Protein AF-0000000068820993 (afdb_homodimer)

Nearest PDB structures (foldseek):
  1nd5-assembly1_B  TM=9.188E-01  e=9.801E-29  Homo sapiens
  1rpt-assembly1_A-2  TM=9.168E-01  e=6.990E-28  Rattus norvegicus
  8xj4-assembly1_A  TM=8.900E-01  e=1.762E-27  Homo sapiens
  3it2-assembly1_B  TM=8.523E-01  e=6.676E-20  Francisella tularensis subsp. holarctica LVS
  3it1-assembly1_A  TM=8.435E-01  e=2.380E-19  Francisella tularensis subsp. holarctica LVS

Secondary structure (DSSP, 8-state):
----------------------TTTGGGEEEEEEEEE---BPPPGGG--TT-TTTT---TTT-TTPBPHHHHHHHHHHHHHHHHHTHHHH-S---TTSEEEEE-SSHHHHHHHHHHHHHH----GGG--SSSS------EE--GGG-TTT-GGGSHHHHHHHHHHHHSHHHHHHHHTTHHHHHHHHHHH-----SHHHHHHHHHHHHHHHHTTPPPPGGGGGTTTHHHHHHHHHHHHHHTSSHHHHIIIIIHHHHHHHHHHHHHHTS-TT-SS---EEEEEE-HHHHHHHHHHTT-PPSS-PPTT-EEEEEEEEETTEEEEEEEEE-SSSSSPEEEPPTTS-SSEEHHHHHHHTGGGSPPTTTT-----/----------------------TTTGGGEEEEEEEEE---BPPPGGG--TT-TTTT---TTT-TT-B-HHHHHHHHHHHHHHHHHHHHHH-S---TTSEEEEE-SSHHHHHHHHHHHHHH----GGG--SSSS------EE--GGG-TTT-GGGSHHHHHHHHHHHHSHHHHHHHHTTHHHHHHHHHHH-----SHHHHHHHHHHHHHHHHTTPPPPGGGGGTTTHHHHHHHHHHHHHHTSSHHHHIIIIIHHHHHHHHHHHHHHTS-TT-SS---EEEEEE-HHHHHHHHHHTT-PPSS-PPTT-EEEEEEEEETTEEEEEEEEE-SSSSSPEEEPPTTS-SSEEHHHHHHHHGGGSPPTTTT-----

Foldseek 3Di:
DPPPPPPPPPPPPPPPPFPQDPPVFLVFFQAKEKEWAAFFFAAALLLAFDLDPCNPPQVPPQGHGAHDPRRLVLLLVLLQVCCRNNVVNLDQADDPQQEAEEEEPDPRLVSSSFSSCQNNHFQDDPRCDDDDRGDDDDYYYDHLCPCQAFNLCNQPLLVVVLVVLCPDPVNQVVVVVLVVVQVLCCVNRVDPRRALVSLLSNLRNVVSCVVVVHDDDPSCVVCPPPNSFVSNLVVLCSQQVDLLSLLRQHQSNVVVVLVVVVVSVPDDPPDPNHHHYYYYRHHQSNVQSNCVLQVQDDRGRQHHTKMKMWTWGQDPNFTWTWIWTDSPPDPHTDTTQRPVAGRTGGSVRVCVVNVSSHDDPCSSVPPPD/DPPPPPPPPPPPPPPPPFPQPPPVFLVFFQAKEKEWAAFFFAAALLLAFDLFPCNPPQVPPQGHGAHDPRRLVLLLVLLQVCCRRNVVNLDQADDPQQEAEEEEPDPRLVSSSFSSCQNNHFQDDPRPDDDDRGDDDDYYYDHLCPCQAFNLCNQPLLVVVLVCLCPDPVNQVVVVVLVVVQVLCCVNRVDPRRALVSLLSNLRNVVSCVVVVHDDDPSCVVCPPPNSFVSNLVVLCSCQVDLLSLLRNHQSNVVVVLVVVVVSVPDDPPDPNHHHYYYYRHHQSNVQSNCVLQVQDDRGRQHGGKMKMWTWGQDPNFTWTWIWTDSPPDPHTDTTQRPPAGRTRGSVRVCVVNVSSHDDPCSSVPDPD

Organism: Brassicogethes aeneus (NCBI:txid1431903)

Structure (mmCIF, N/CA/C/O backbone):
data_AF-0000000068820993-model_v1
#
loop_
_entity.id
_entity.type
_entity.pdbx_description
1 polymer 'acid phosphatase'
#
loop_
_atom_site.group_PDB
_atom_site.id
_atom_site.type_symbol
_atom_site.label_atom_id
_atom_site.label_alt_id
_atom_site.label_comp_id
_atom_site.label_asym_id
_atom_site.label_entity_id
_atom_site.label_seq_id
_atom_site.pdbx_PDB_ins_code
_atom_site.Cartn_x
_atom_site.Cartn_y
_atom_site.Cartn_z
_atom_site.occupancy
_atom_site.B_iso_or_equiv
_atom_site.auth_seq_id
_atom_site.auth_comp_id
_atom_site.auth_asym_id
_atom_site.auth_atom_id
_atom_site.pdbx_PDB_model_num
ATOM 1 N N . MET A 1 1 ? 10.461 -0.307 -65 1 30.33 1 MET A N 1
ATOM 2 C CA . MET A 1 1 ? 9.406 0.477 -64.375 1 30.33 1 MET A CA 1
ATOM 3 C C . MET A 1 1 ? 8.625 -0.366 -63.344 1 30.33 1 MET A C 1
ATOM 5 O O . MET A 1 1 ? 7.648 -1.027 -63.688 1 30.33 1 MET A O 1
ATOM 9 N N . LEU A 1 2 ? 9.359 -1.062 -62.406 1 32.72 2 LEU A N 1
ATOM 10 C CA . LEU A 1 2 ? 8.953 -2.037 -61.406 1 32.72 2 LEU A CA 1
ATOM 11 C C . LEU A 1 2 ? 8.031 -1.398 -60.375 1 32.72 2 LEU A C 1
ATOM 13 O O . LEU A 1 2 ? 8.43 -0.461 -59.656 1 32.72 2 LEU A O 1
ATOM 17 N N . HIS A 1 3 ? 6.734 -1.405 -60.656 1 32.25 3 HIS A N 1
ATOM 18 C CA . HIS A 1 3 ? 5.676 -0.913 -59.781 1 32.25 3 HIS A CA 1
ATOM 19 C C . HIS A 1 3 ? 5.703 -1.624 -58.438 1 32.25 3 HIS A C 1
ATOM 21 O O . HIS A 1 3 ? 5.648 -2.854 -58.375 1 32.25 3 HIS A O 1
ATOM 27 N N . ILE A 1 4 ? 6.43 -1.034 -57.406 1 33.53 4 ILE A N 1
ATOM 28 C CA . ILE A 1 4 ? 6.512 -1.439 -56.031 1 33.53 4 ILE A CA 1
ATOM 29 C C . ILE A 1 4 ? 5.121 -1.412 -55.406 1 33.53 4 ILE A C 1
ATOM 31 O O . ILE A 1 4 ? 4.504 -0.351 -55.281 1 33.53 4 ILE A O 1
ATOM 35 N N . ALA A 1 5 ? 4.336 -2.504 -55.594 1 32.41 5 ALA A N 1
ATOM 36 C CA . ALA A 1 5 ? 3.051 -2.691 -54.938 1 32.41 5 ALA A CA 1
ATOM 37 C C . ALA A 1 5 ? 3.211 -2.666 -53.406 1 32.41 5 ALA A C 1
ATOM 39 O O . ALA A 1 5 ? 3.871 -3.533 -52.844 1 32.41 5 ALA A O 1
ATOM 40 N N . LEU A 1 6 ? 3.287 -1.482 -52.781 1 31.09 6 LEU A N 1
ATOM 41 C CA . LEU A 1 6 ? 3.277 -1.324 -51.344 1 31.09 6 LEU A CA 1
ATOM 42 C C . LEU A 1 6 ? 2.006 -1.912 -50.719 1 31.09 6 LEU A C 1
ATOM 44 O O . LEU A 1 6 ? 0.906 -1.416 -50.969 1 31.09 6 LEU A O 1
ATOM 48 N N . ALA A 1 7 ? 1.984 -3.234 -50.5 1 31.69 7 ALA A N 1
ATOM 49 C CA . ALA A 1 7 ? 0.885 -3.848 -49.781 1 31.69 7 ALA A CA 1
ATOM 50 C C . ALA A 1 7 ? 0.739 -3.217 -48.375 1 31.69 7 ALA A C 1
ATOM 52 O O . ALA A 1 7 ? 1.683 -3.219 -47.594 1 31.69 7 ALA A O 1
ATOM 53 N N . SER A 1 8 ? -0.1 -2.221 -48.25 1 29.09 8 SER A N 1
ATOM 54 C CA . SER A 1 8 ? -0.498 -1.667 -46.969 1 29.09 8 SER A CA 1
ATOM 55 C C . SER A 1 8 ? -1.111 -2.736 -46.062 1 29.09 8 SER A C 1
ATOM 57 O O . SER A 1 8 ? -2.111 -3.361 -46.438 1 29.09 8 SER A O 1
ATOM 59 N N . LEU A 1 9 ? -0.284 -3.471 -45.375 1 29.55 9 LEU A N 1
ATOM 60 C CA . LEU A 1 9 ? -0.781 -4.367 -44.344 1 29.55 9 LEU A CA 1
ATOM 61 C C . LEU A 1 9 ? -1.643 -3.613 -43.312 1 29.55 9 LEU A C 1
ATOM 63 O O . LEU A 1 9 ? -1.15 -2.73 -42.625 1 29.55 9 LEU A O 1
ATOM 67 N N . LEU A 1 10 ? -2.9 -3.438 -43.688 1 28.56 10 LEU A N 1
ATOM 68 C CA . LEU A 1 10 ? -3.891 -2.998 -42.688 1 28.56 10 LEU A CA 1
ATOM 69 C C . LEU A 1 10 ? -3.904 -3.922 -41.5 1 28.56 10 LEU A C 1
ATOM 71 O O . LEU A 1 10 ? -4.246 -5.102 -41.594 1 28.56 10 LEU A O 1
ATOM 75 N N . LEU A 1 11 ? -3.035 -3.617 -40.594 1 29.28 11 LEU A N 1
ATOM 76 C CA . LEU A 1 11 ? -3.16 -4.238 -39.281 1 29.28 11 LEU A CA 1
ATOM 77 C C . LEU A 1 11 ? -4.555 -4.012 -38.688 1 29.28 11 LEU A C 1
ATOM 79 O O . LEU A 1 11 ? -4.926 -2.877 -38.406 1 29.28 11 LEU A O 1
ATOM 83 N N . VAL A 1 12 ? -5.5 -4.773 -39.125 1 29.05 12 VAL A N 1
ATOM 84 C CA . VAL A 1 12 ? -6.777 -4.824 -38.438 1 29.05 12 VAL A CA 1
ATOM 85 C C . VAL A 1 12 ? -6.543 -5.117 -36.969 1 29.05 12 VAL A C 1
ATOM 87 O O . VAL A 1 12 ? -6.047 -6.188 -36.594 1 29.05 12 VAL A O 1
ATOM 90 N N . CYS A 1 13 ? -6.242 -4.055 -36.281 1 30.73 13 CYS A N 1
ATOM 91 C CA . CYS A 1 13 ? -6.449 -4.16 -34.844 1 30.73 13 CYS A CA 1
ATOM 92 C C . CYS A 1 13 ? -7.824 -4.734 -34.531 1 30.73 13 CYS A C 1
ATOM 94 O O . CYS A 1 13 ? -8.828 -4.031 -34.625 1 30.73 13 CYS A O 1
ATOM 96 N N . GLY A 1 14 ? -8.039 -5.957 -35.031 1 29.3 14 GLY A N 1
ATOM 97 C CA . GLY A 1 14 ? -9.266 -6.559 -34.562 1 29.3 14 GLY A CA 1
ATOM 98 C C . GLY A 1 14 ? -9.43 -6.426 -33.062 1 29.3 14 GLY A C 1
ATOM 99 O O . GLY A 1 14 ? -8.562 -6.855 -32.281 1 29.3 14 GLY A O 1
ATOM 100 N N . THR A 1 15 ? -10.086 -5.406 -32.625 1 34.25 15 THR A N 1
ATOM 101 C CA . THR A 1 15 ? -10.633 -5.352 -31.266 1 34.25 15 THR A CA 1
ATOM 102 C C . THR A 1 15 ? -11.359 -6.645 -30.922 1 34.25 15 THR A C 1
ATOM 104 O O . THR A 1 15 ? -12.406 -6.949 -31.5 1 34.25 15 THR A O 1
ATOM 107 N N . ASN A 1 16 ? -10.648 -7.676 -30.922 1 32.19 16 ASN A N 1
ATOM 108 C CA . ASN A 1 16 ? -11.359 -8.805 -30.328 1 32.19 16 ASN A CA 1
ATOM 109 C C . ASN A 1 16 ? -12.078 -8.406 -29.047 1 32.19 16 ASN A C 1
ATOM 111 O O . ASN A 1 16 ? -11.438 -8.094 -28.047 1 32.19 16 ASN A O 1
ATOM 115 N N . GLY A 1 17 ? -13.227 -7.758 -29.172 1 32.53 17 GLY A N 1
ATOM 116 C CA . GLY A 1 17 ? -14.156 -7.492 -28.094 1 32.53 17 GLY A CA 1
ATOM 117 C C . GLY A 1 17 ? -14.359 -8.68 -27.172 1 32.53 17 GLY A C 1
ATOM 118 O O . GLY A 1 17 ? -14.539 -9.805 -27.641 1 32.53 17 GLY A O 1
ATOM 119 N N . TYR A 1 18 ? -13.711 -8.727 -26.078 1 37.5 18 TYR A N 1
ATOM 120 C CA . TYR A 1 18 ? -14.086 -9.711 -25.062 1 37.5 18 TYR A CA 1
ATOM 121 C C . TYR A 1 18 ? -15.594 -9.914 -25.031 1 37.5 18 TYR A C 1
ATOM 123 O O . TYR A 1 18 ? -16.359 -8.953 -25.109 1 37.5 18 TYR A O 1
ATOM 131 N N . PRO A 1 19 ? -16.109 -11.109 -25.344 1 39.31 19 PRO A N 1
ATOM 132 C CA . PRO A 1 19 ? -17.547 -11.211 -25.156 1 39.31 19 PRO A CA 1
ATOM 133 C C . PRO A 1 19 ? -18 -10.625 -23.812 1 39.31 19 PRO A C 1
ATOM 135 O O . PRO A 1 19 ? -17.406 -10.906 -22.781 1 39.31 19 PRO A O 1
ATOM 138 N N . SER A 1 20 ? -18.688 -9.484 -23.797 1 44.78 20 SER A N 1
ATOM 139 C CA . SER A 1 20 ? -19.391 -8.977 -22.625 1 44.78 20 SER A CA 1
ATOM 140 C C . SER A 1 20 ? -20.109 -10.102 -21.891 1 44.78 20 SER A C 1
ATOM 142 O O . SER A 1 20 ? -20.562 -11.062 -22.5 1 44.78 20 SER A O 1
ATOM 144 N N . PRO A 1 21 ? -19.828 -10.344 -20.578 1 49.66 21 PRO A N 1
ATOM 145 C CA . PRO A 1 21 ? -20.75 -11.305 -19.984 1 49.66 21 PRO A CA 1
ATOM 146 C C . PRO A 1 21 ? -22.172 -11.203 -20.562 1 49.66 21 PRO A C 1
ATOM 148 O O . PRO A 1 21 ? -22.562 -10.133 -21.031 1 49.66 21 PRO A O 1
ATOM 151 N N . PRO A 1 22 ? -22.844 -12.273 -20.844 1 45.97 22 PRO A N 1
ATOM 152 C CA . PRO A 1 22 ? -24.219 -12.047 -21.312 1 45.97 22 PRO A CA 1
ATOM 153 C C . PRO A 1 22 ? -24.938 -10.969 -20.484 1 45.97 22 PRO A C 1
ATOM 155 O O . PRO A 1 22 ? -24.719 -10.859 -19.281 1 45.97 22 PRO A O 1
ATOM 158 N N . ASN A 1 23 ? -25.297 -9.805 -21.031 1 46.41 23 ASN A N 1
ATOM 159 C CA . ASN A 1 23 ? -26.031 -8.664 -20.484 1 46.41 23 ASN A CA 1
ATOM 160 C C . ASN A 1 23 ? -26.859 -9.062 -19.266 1 46.41 23 ASN A C 1
ATOM 162 O O . ASN A 1 23 ? -26.969 -8.297 -18.297 1 46.41 23 ASN A O 1
ATOM 166 N N . GLY A 1 24 ? -27.438 -10.25 -19.281 1 48.25 24 GLY A N 1
ATOM 167 C CA . GLY A 1 24 ? -28.359 -10.727 -18.266 1 48.25 24 GLY A CA 1
ATOM 168 C C . GLY A 1 24 ? -27.656 -11.062 -16.953 1 48.25 24 GLY A C 1
ATOM 169 O O . GLY A 1 24 ? -28.266 -10.984 -15.883 1 48.25 24 GLY A O 1
ATOM 170 N N . ASP A 1 25 ? -26.281 -11.32 -16.891 1 62.47 25 ASP A N 1
ATOM 171 C CA . ASP A 1 25 ? -25.578 -11.914 -15.758 1 62.47 25 ASP A CA 1
ATOM 172 C C . ASP A 1 25 ? -25.094 -10.844 -14.789 1 62.47 25 ASP A C 1
ATOM 174 O O . ASP A 1 25 ? -25.094 -11.047 -13.57 1 62.47 25 ASP A O 1
ATOM 178 N N . THR A 1 26 ? -24.984 -9.625 -15.172 1 70.81 26 THR A N 1
ATOM 179 C CA . THR A 1 26 ? -24.484 -8.617 -14.25 1 70.81 26 THR A CA 1
ATOM 180 C C . THR A 1 26 ? -25.594 -8.07 -13.367 1 70.81 26 THR A C 1
ATOM 182 O O . THR A 1 26 ? -25.344 -7.512 -12.297 1 70.81 26 THR A O 1
ATOM 185 N N . LYS A 1 27 ? -26.797 -8.383 -13.758 1 80.88 27 LYS A N 1
ATOM 186 C CA . LYS A 1 27 ? -27.922 -7.914 -12.953 1 80.88 27 LYS A CA 1
ATOM 187 C C . LYS A 1 27 ? -28.078 -8.75 -11.688 1 80.88 27 LYS A C 1
ATOM 189 O O . LYS A 1 27 ? -28.641 -8.281 -10.695 1 80.88 27 LYS A O 1
ATOM 194 N N . THR A 1 28 ? -27.5 -9.891 -11.75 1 93.38 28 THR A N 1
ATOM 195 C CA . THR A 1 28 ? -27.641 -10.781 -10.609 1 93.38 28 THR A CA 1
ATOM 196 C C . THR A 1 28 ? -26.391 -10.766 -9.734 1 93.38 28 THR A C 1
ATOM 198 O O . THR A 1 28 ? -26.359 -11.398 -8.68 1 93.38 28 THR A O 1
ATOM 201 N N . LEU A 1 29 ? -25.359 -9.992 -10.156 1 96.44 29 LEU A N 1
ATOM 202 C CA . LEU A 1 29 ? -24.078 -9.953 -9.469 1 96.44 29 LEU A CA 1
ATOM 203 C C . LEU A 1 29 ? -24.172 -9.172 -8.164 1 96.44 29 LEU A C 1
ATOM 205 O O . LEU A 1 29 ? -24.766 -8.086 -8.133 1 96.44 29 LEU A O 1
ATOM 209 N N . VAL A 1 30 ? -23.641 -9.773 -7.125 1 96.25 30 VAL A N 1
ATOM 210 C CA . VAL A 1 30 ? -23.703 -9.172 -5.797 1 96.25 30 VAL A CA 1
ATOM 211 C C . VAL A 1 30 ? -22.312 -8.727 -5.363 1 96.25 30 VAL A C 1
ATOM 213 O O . VAL A 1 30 ? -22.156 -7.695 -4.707 1 96.25 30 VAL A O 1
ATOM 216 N N . MET A 1 31 ? -21.328 -9.5 -5.734 1 97.31 31 MET A N 1
ATOM 217 C CA . MET A 1 31 ? -19.969 -9.266 -5.289 1 97.31 31 MET A CA 1
ATOM 218 C C . MET A 1 31 ? -18.969 -10.047 -6.141 1 97.31 31 MET A C 1
ATOM 220 O O . MET A 1 31 ? -19.312 -11.086 -6.707 1 97.31 31 MET A O 1
ATOM 224 N N . LEU A 1 32 ? -17.781 -9.539 -6.164 1 98.12 32 LEU A N 1
ATOM 225 C CA . LEU A 1 32 ? -16.688 -10.18 -6.906 1 98.12 32 LEU A CA 1
ATOM 226 C C . LEU A 1 32 ? -15.484 -10.406 -6.008 1 98.12 32 LEU A C 1
ATOM 228 O O . LEU A 1 32 ? -15.102 -9.531 -5.234 1 98.12 32 LEU A O 1
ATOM 232 N N . HIS A 1 33 ? -14.945 -11.656 -6.066 1 98.81 33 HIS A N 1
ATOM 233 C CA . HIS A 1 33 ? -13.594 -11.922 -5.594 1 98.81 33 HIS A CA 1
ATOM 234 C C . HIS A 1 33 ? -12.664 -12.258 -6.75 1 98.81 33 HIS A C 1
ATOM 236 O O . HIS A 1 33 ? -12.977 -13.117 -7.578 1 98.81 33 HIS A O 1
ATOM 242 N N . VAL A 1 34 ? -11.523 -11.609 -6.836 1 98.94 34 VAL A N 1
ATOM 243 C CA . VAL A 1 34 ? -10.562 -11.883 -7.895 1 98.94 34 VAL A CA 1
ATOM 244 C C . VAL A 1 34 ? -9.195 -12.18 -7.289 1 98.94 34 VAL A C 1
ATOM 246 O O . VAL A 1 34 ? -8.641 -11.344 -6.566 1 98.94 34 VAL A O 1
ATOM 249 N N . LEU A 1 35 ? -8.688 -13.336 -7.48 1 98.94 35 LEU A N 1
ATOM 250 C CA . LEU A 1 35 ? -7.328 -13.75 -7.141 1 98.94 35 LEU A CA 1
ATOM 251 C C . LEU A 1 35 ? -6.453 -13.82 -8.391 1 98.94 35 LEU A C 1
ATOM 253 O O . LEU A 1 35 ? -6.805 -14.5 -9.359 1 98.94 35 LEU A O 1
ATOM 257 N N . PHE A 1 36 ? -5.387 -13.086 -8.43 1 98.75 36 PHE A N 1
ATOM 258 C CA . PHE A 1 36 ? -4.605 -13.164 -9.664 1 98.75 36 PHE A CA 1
ATOM 259 C C . PHE A 1 36 ? -3.113 -13.234 -9.352 1 98.75 36 PHE A C 1
ATOM 261 O O . PHE A 1 36 ? -2.67 -12.766 -8.305 1 98.75 36 PHE A O 1
ATOM 268 N N . ARG A 1 37 ? -2.354 -13.898 -10.211 1 98.88 37 ARG A N 1
ATOM 269 C CA . ARG A 1 37 ? -0.896 -13.969 -10.195 1 98.88 37 ARG A CA 1
ATOM 270 C C . ARG A 1 37 ? -0.28 -12.664 -10.695 1 98.88 37 ARG A C 1
ATOM 272 O O . ARG A 1 37 ? -0.821 -12.016 -11.594 1 98.88 37 ARG A O 1
ATOM 279 N N . HIS A 1 38 ? 0.782 -12.25 -10.141 1 98.88 38 HIS A N 1
ATOM 280 C CA . HIS A 1 38 ? 1.53 -11.094 -10.633 1 98.88 38 HIS A CA 1
ATOM 281 C C . HIS A 1 38 ? 1.951 -11.281 -12.086 1 98.88 38 HIS A C 1
ATOM 283 O O . HIS A 1 38 ? 1.85 -12.391 -12.625 1 98.88 38 HIS A O 1
ATOM 289 N N . GLY A 1 39 ? 2.428 -10.18 -12.727 1 98.62 39 GLY A N 1
ATOM 290 C CA . GLY A 1 39 ? 2.838 -10.18 -14.125 1 98.62 39 GLY A CA 1
ATOM 291 C C . GLY A 1 39 ? 4.246 -10.703 -14.328 1 98.62 39 GLY A C 1
ATOM 292 O O . GLY A 1 39 ? 4.914 -11.102 -13.367 1 98.62 39 GLY A O 1
ATOM 293 N N . ASN A 1 40 ? 4.645 -10.633 -15.633 1 98.5 40 ASN A N 1
ATOM 294 C CA . ASN A 1 40 ? 5.992 -11.062 -16 1 98.5 40 ASN A CA 1
ATOM 295 C C . ASN A 1 40 ? 7.055 -10.344 -15.18 1 98.5 40 ASN A C 1
ATOM 297 O O . ASN A 1 40 ? 6.945 -9.141 -14.938 1 98.5 40 ASN A O 1
ATOM 301 N N . ARG A 1 41 ? 8.047 -11.062 -14.805 1 98.25 41 ARG A N 1
ATOM 302 C CA . ARG A 1 41 ? 9.094 -10.508 -13.953 1 98.25 41 ARG A CA 1
ATOM 303 C C . ARG A 1 41 ? 10.453 -11.117 -14.289 1 98.25 41 ARG A C 1
ATOM 305 O O . ARG A 1 41 ? 10.531 -12.086 -15.047 1 98.25 41 ARG A O 1
ATOM 312 N N . THR A 1 42 ? 11.508 -10.539 -13.812 1 97.12 42 THR A N 1
ATOM 313 C CA . THR A 1 42 ? 12.836 -11.141 -13.891 1 97.12 42 THR A CA 1
ATOM 314 C C . THR A 1 42 ? 12.992 -12.258 -12.867 1 97.12 42 THR A C 1
ATOM 316 O O . THR A 1 42 ? 12.109 -12.461 -12.031 1 97.12 42 THR A O 1
ATOM 319 N N . ALA A 1 43 ? 14.055 -13.016 -13.023 1 95 43 ALA A N 1
ATOM 320 C CA . ALA A 1 43 ? 14.312 -14.086 -12.062 1 95 43 ALA A CA 1
ATOM 321 C C . ALA A 1 43 ? 14.539 -13.523 -10.664 1 95 43 ALA A C 1
ATOM 323 O O . ALA A 1 43 ? 15.125 -12.445 -10.508 1 95 43 ALA A O 1
ATOM 324 N N . GLU A 1 44 ? 14.039 -14.211 -9.719 1 95.12 44 GLU A N 1
ATOM 325 C CA . GLU A 1 44 ? 14.305 -13.852 -8.328 1 95.12 44 GLU A CA 1
ATOM 326 C C . GLU A 1 44 ? 15.578 -14.5 -7.812 1 95.12 44 GLU A C 1
ATOM 328 O O . GLU A 1 44 ? 15.977 -15.562 -8.297 1 95.12 44 GLU A O 1
ATOM 333 N N . THR A 1 45 ? 16.125 -13.906 -6.797 1 92.94 45 THR A N 1
ATOM 334 C CA . THR A 1 45 ? 17.406 -14.367 -6.27 1 92.94 45 THR A CA 1
ATOM 335 C C . THR A 1 45 ? 17.328 -15.836 -5.871 1 92.94 45 THR A C 1
ATOM 337 O O . THR A 1 45 ? 18.25 -16.609 -6.137 1 92.94 45 THR A O 1
ATOM 340 N N . SER A 1 46 ? 16.234 -16.25 -5.277 1 92.31 46 SER A N 1
ATOM 341 C CA . SER A 1 46 ? 16.078 -17.609 -4.758 1 92.31 46 SER A CA 1
ATOM 342 C C . SER A 1 46 ? 15.922 -18.625 -5.887 1 92.31 46 SER A C 1
ATOM 344 O O . SER A 1 46 ? 16.016 -19.828 -5.664 1 92.31 46 SER A O 1
ATOM 346 N N . GLU A 1 47 ? 15.734 -18.172 -7.074 1 95 47 GLU A N 1
ATOM 347 C CA . GLU A 1 47 ? 15.477 -19.047 -8.211 1 95 47 GLU A CA 1
ATOM 348 C C . GLU A 1 47 ? 16.766 -19.312 -9 1 95 47 GLU A C 1
ATOM 350 O O . GLU A 1 47 ? 16.812 -20.234 -9.82 1 95 47 GLU A O 1
ATOM 355 N N . LEU A 1 48 ? 17.719 -18.484 -8.711 1 93.5 48 LEU A N 1
ATOM 356 C CA . LEU A 1 48 ? 18.984 -18.641 -9.422 1 93.5 48 LEU A CA 1
ATOM 357 C C . LEU A 1 48 ? 19.719 -19.891 -8.977 1 93.5 48 LEU A C 1
ATOM 359 O O . LEU A 1 48 ? 19.469 -20.406 -7.883 1 93.5 48 LEU A O 1
ATOM 363 N N . TYR A 1 49 ? 20.547 -20.422 -9.906 1 96.94 49 TYR A N 1
ATOM 364 C CA . TYR A 1 49 ? 21.25 -21.672 -9.625 1 96.94 49 TYR A CA 1
ATOM 365 C C . TYR A 1 49 ? 22.75 -21.516 -9.836 1 96.94 49 TYR A C 1
ATOM 367 O O . TYR A 1 49 ? 23.188 -20.625 -10.586 1 96.94 49 TYR A O 1
ATOM 375 N N . PRO A 1 50 ? 23.547 -22.312 -9.211 1 97.5 50 PRO A N 1
ATOM 376 C CA . PRO A 1 50 ? 24.984 -22.109 -9.141 1 97.5 50 PRO A CA 1
ATOM 377 C C . PRO A 1 50 ? 25.641 -22 -10.516 1 97.5 50 PRO A C 1
ATOM 379 O O . PRO A 1 50 ? 26.5 -21.156 -10.734 1 97.5 50 PRO A O 1
ATOM 382 N N . ASN A 1 51 ? 25.297 -22.766 -11.516 1 97.94 51 ASN A N 1
ATOM 383 C CA . ASN A 1 51 ? 25.922 -22.766 -12.828 1 97.94 51 ASN A CA 1
ATOM 384 C C . ASN A 1 51 ? 25.172 -21.891 -13.82 1 97.94 51 ASN A C 1
ATOM 386 O O . ASN A 1 51 ? 25.328 -22.031 -15.031 1 97.94 51 ASN A O 1
ATOM 390 N N . ASP A 1 52 ? 24.297 -21.047 -13.312 1 97 52 ASP A N 1
ATOM 391 C CA . ASP A 1 52 ? 23.547 -20.109 -14.148 1 97 52 ASP A CA 1
ATOM 392 C C . ASP A 1 52 ? 24.469 -19.109 -14.828 1 97 52 ASP A C 1
ATOM 394 O O . ASP A 1 52 ? 25.172 -18.344 -14.164 1 97 52 ASP A O 1
ATOM 398 N N . PRO A 1 53 ? 24.516 -19.094 -16.156 1 97 53 PRO A N 1
ATOM 399 C CA . PRO A 1 53 ? 25.344 -18.094 -16.828 1 97 53 PRO A CA 1
ATOM 400 C C . PRO A 1 53 ? 24.953 -16.672 -16.484 1 97 53 PRO A C 1
ATOM 402 O O . PRO A 1 53 ? 25.734 -15.734 -16.703 1 97 53 PRO A O 1
ATOM 405 N N . TYR A 1 54 ? 23.797 -16.484 -15.953 1 96.44 54 TYR A N 1
ATOM 406 C CA . TYR A 1 54 ? 23.297 -15.148 -15.656 1 96.44 54 TYR A CA 1
ATOM 407 C C . TYR A 1 54 ? 23.188 -14.93 -14.148 1 96.44 54 TYR A C 1
ATOM 409 O O . TYR A 1 54 ? 22.391 -14.109 -13.688 1 96.44 54 TYR A O 1
ATOM 417 N N . LEU A 1 55 ? 23.922 -15.648 -13.391 1 94.81 55 LEU A N 1
ATOM 418 C CA . LEU A 1 55 ? 23.891 -15.625 -11.93 1 94.81 55 LEU A CA 1
ATOM 419 C C . LEU A 1 55 ? 24.156 -14.227 -11.398 1 94.81 55 LEU A C 1
ATOM 421 O O . LEU A 1 55 ? 23.578 -13.828 -10.383 1 94.81 55 LEU A O 1
ATOM 425 N N . ASN A 1 56 ? 24.938 -13.438 -12.141 1 93.12 56 ASN A N 1
ATOM 426 C CA . ASN A 1 56 ? 25.344 -12.133 -11.641 1 93.12 56 ASN A CA 1
ATOM 427 C C . ASN A 1 56 ? 24.562 -11.008 -12.32 1 93.12 56 ASN A C 1
ATOM 429 O O . ASN A 1 56 ? 24.844 -9.828 -12.094 1 93.12 56 ASN A O 1
ATOM 433 N N . ARG A 1 57 ? 23.688 -11.438 -13.133 1 92.94 57 ARG A N 1
ATOM 434 C CA . ARG A 1 57 ? 22.891 -10.406 -13.797 1 92.94 57 ARG A CA 1
ATOM 435 C C . ARG A 1 57 ? 21.938 -9.734 -12.812 1 92.94 57 ARG A C 1
ATOM 437 O O . ARG A 1 57 ? 21.219 -10.414 -12.086 1 92.94 57 ARG A O 1
ATOM 444 N N . THR A 1 58 ? 21.875 -8.383 -12.781 1 92.94 58 THR A N 1
ATOM 445 C CA . THR A 1 58 ? 21.031 -7.645 -11.844 1 92.94 58 THR A CA 1
ATOM 446 C C . THR A 1 58 ? 19.766 -7.16 -12.523 1 92.94 58 THR A C 1
ATOM 448 O O . THR A 1 58 ? 18.797 -6.754 -11.859 1 92.94 58 THR A O 1
ATOM 451 N N . TYR A 1 59 ? 19.781 -7.117 -13.875 1 94.06 59 TYR A N 1
ATOM 452 C CA . TYR A 1 59 ? 18.688 -6.645 -14.711 1 94.06 59 TYR A CA 1
ATOM 453 C C . TYR A 1 59 ? 18.422 -5.16 -14.477 1 94.06 59 TYR A C 1
ATOM 455 O O . TYR A 1 59 ? 17.266 -4.719 -14.5 1 94.06 59 TYR A O 1
ATOM 463 N N . PHE A 1 60 ? 19.406 -4.418 -14.156 1 93.06 60 PHE A N 1
ATOM 464 C CA . PHE A 1 60 ? 19.266 -2.977 -13.992 1 93.06 60 PHE A CA 1
ATOM 465 C C . PHE A 1 60 ? 18.656 -2.352 -15.242 1 93.06 60 PHE A C 1
ATOM 467 O O . PHE A 1 60 ? 19.062 -2.66 -16.359 1 93.06 60 PHE A O 1
ATOM 474 N N . PRO A 1 61 ? 17.578 -1.512 -15.133 1 94.44 61 PRO A N 1
ATOM 475 C CA . PRO A 1 61 ? 17.078 -0.924 -13.883 1 94.44 61 PRO A CA 1
ATOM 476 C C . PRO A 1 61 ? 15.852 -1.651 -13.336 1 94.44 61 PRO A C 1
ATOM 478 O O . PRO A 1 61 ? 15.211 -1.167 -12.398 1 94.44 61 PRO A O 1
ATOM 481 N N . ILE A 1 62 ? 15.523 -2.744 -13.922 1 95.94 62 ILE A N 1
ATOM 482 C CA . ILE A 1 62 ? 14.32 -3.453 -13.516 1 95.94 62 ILE A CA 1
ATOM 483 C C . ILE A 1 62 ? 14.508 -4.027 -12.109 1 95.94 62 ILE A C 1
ATOM 485 O O . ILE A 1 62 ? 13.688 -3.787 -11.219 1 95.94 62 ILE A O 1
ATOM 489 N N . GLY A 1 63 ? 15.672 -4.746 -11.984 1 95.62 63 GLY A N 1
ATOM 490 C CA . GLY A 1 63 ? 15.961 -5.426 -10.734 1 95.62 63 GLY A CA 1
ATOM 491 C C . GLY A 1 63 ? 15.477 -6.863 -10.711 1 95.62 63 GLY A C 1
ATOM 492 O O . GLY A 1 63 ? 14.617 -7.246 -11.508 1 95.62 63 GLY A O 1
ATOM 493 N N . LEU A 1 64 ? 16.016 -7.633 -9.781 1 96.06 64 LEU A N 1
ATOM 494 C CA . LEU A 1 64 ? 15.688 -9.047 -9.633 1 96.06 64 LEU A CA 1
ATOM 495 C C . LEU A 1 64 ? 14.273 -9.211 -9.086 1 96.06 64 LEU A C 1
ATOM 497 O O . LEU A 1 64 ? 13.891 -8.547 -8.109 1 96.06 64 LEU A O 1
ATOM 501 N N . GLY A 1 65 ? 13.484 -10.07 -9.742 1 96.69 65 GLY A N 1
ATOM 502 C CA . GLY A 1 65 ? 12.156 -10.445 -9.289 1 96.69 65 GLY A CA 1
ATOM 503 C C . GLY A 1 65 ? 11.117 -9.367 -9.547 1 96.69 65 GLY A C 1
ATOM 504 O O . GLY A 1 65 ? 10 -9.438 -9.031 1 96.69 65 GLY A O 1
ATOM 505 N N . GLN A 1 66 ? 11.461 -8.336 -10.297 1 97.5 66 GLN A N 1
ATOM 506 C CA . GLN A 1 66 ? 10.57 -7.199 -10.508 1 97.5 66 GLN A CA 1
ATOM 507 C C . GLN A 1 66 ? 9.891 -7.277 -11.867 1 97.5 66 GLN A C 1
ATOM 509 O O . GLN A 1 66 ? 10.398 -7.92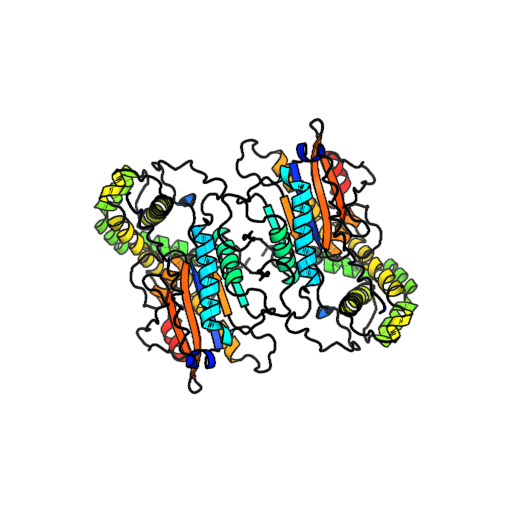2 -12.789 1 97.5 66 GLN A O 1
ATOM 514 N N . LEU A 1 67 ? 8.805 -6.582 -11.992 1 98.19 67 LEU A N 1
ATOM 515 C CA . LEU A 1 67 ? 7.984 -6.641 -13.195 1 98.19 67 LEU A CA 1
ATOM 516 C C . LEU A 1 67 ? 8.758 -6.109 -14.406 1 98.19 67 LEU A C 1
ATOM 518 O O . LEU A 1 67 ? 9.398 -5.059 -14.32 1 98.19 67 LEU A O 1
ATOM 522 N N . THR A 1 68 ? 8.695 -6.805 -15.469 1 97.81 68 THR A N 1
ATOM 523 C CA . THR A 1 68 ? 9.102 -6.277 -16.766 1 97.81 68 THR A CA 1
ATOM 524 C C . THR A 1 68 ? 7.988 -5.441 -17.391 1 97.81 68 THR A C 1
ATOM 526 O O . THR A 1 68 ? 6.867 -5.406 -16.859 1 97.81 68 THR A O 1
ATOM 529 N N . ASN A 1 69 ? 8.266 -4.805 -18.5 1 97.88 69 ASN A N 1
ATOM 530 C CA . ASN A 1 69 ? 7.223 -4.055 -19.203 1 97.88 69 ASN A CA 1
ATOM 531 C C . ASN A 1 69 ? 6.082 -4.961 -19.641 1 97.88 69 ASN A C 1
ATOM 533 O O . ASN A 1 69 ? 4.914 -4.559 -19.609 1 97.88 69 ASN A O 1
ATOM 537 N N . ALA A 1 70 ? 6.441 -6.16 -20.047 1 97.88 70 ALA A N 1
ATOM 538 C CA . ALA A 1 70 ? 5.406 -7.125 -20.406 1 97.88 70 ALA A CA 1
ATOM 539 C C . ALA A 1 70 ? 4.492 -7.414 -19.219 1 97.88 70 ALA A C 1
ATOM 541 O O . ALA A 1 70 ? 3.277 -7.547 -19.375 1 97.88 70 ALA A O 1
ATOM 542 N N . GLY A 1 71 ? 5.082 -7.539 -18.016 1 98.44 71 GLY A N 1
ATOM 543 C CA . GLY A 1 71 ? 4.293 -7.754 -16.812 1 98.44 71 GLY A CA 1
ATOM 544 C C . GLY A 1 71 ? 3.391 -6.582 -16.469 1 98.44 71 GLY A C 1
ATOM 545 O O . GLY A 1 71 ? 2.23 -6.773 -16.094 1 98.44 71 GLY A O 1
ATOM 546 N N . LYS A 1 72 ? 3.932 -5.391 -16.562 1 98.69 72 LYS A N 1
ATOM 547 C CA . LYS A 1 72 ? 3.145 -4.184 -16.328 1 98.69 72 LYS A CA 1
ATOM 548 C C . LYS A 1 72 ? 1.923 -4.137 -17.25 1 98.69 72 LYS A C 1
ATOM 550 O O . LYS A 1 72 ? 0.801 -3.926 -16.781 1 98.69 72 LYS A O 1
ATOM 555 N N . ALA A 1 73 ? 2.189 -4.379 -18.5 1 98.5 73 ALA A N 1
ATOM 556 C CA . ALA A 1 73 ? 1.131 -4.32 -19.5 1 98.5 73 ALA A CA 1
ATOM 557 C C . ALA A 1 73 ? 0.089 -5.41 -19.266 1 98.5 73 ALA A C 1
ATOM 559 O O . ALA A 1 73 ? -1.112 -5.172 -19.406 1 98.5 73 ALA A O 1
ATOM 560 N N . LYS A 1 74 ? 0.586 -6.559 -18.922 1 98.06 74 LYS A N 1
ATOM 561 C CA . LYS A 1 74 ? -0.311 -7.68 -18.656 1 98.06 74 LYS A CA 1
ATOM 562 C C . LYS A 1 74 ? -1.269 -7.359 -17.516 1 98.06 74 LYS A C 1
ATOM 564 O O . LYS A 1 74 ? -2.479 -7.559 -17.625 1 98.06 74 LYS A O 1
ATOM 569 N N . GLU A 1 75 ? -0.749 -6.871 -16.453 1 98.69 75 GLU A N 1
ATOM 570 C CA . GLU A 1 75 ? -1.569 -6.586 -15.273 1 98.69 75 GLU A CA 1
ATOM 571 C C . GLU A 1 75 ? -2.555 -5.453 -15.555 1 98.69 75 GLU A C 1
ATOM 573 O O . GLU A 1 75 ? -3.701 -5.496 -15.102 1 98.69 75 GLU A O 1
ATOM 578 N N . PHE A 1 76 ? -2.121 -4.43 -16.266 1 98.75 76 PHE A N 1
ATOM 579 C CA . PHE A 1 76 ? -3.021 -3.365 -16.688 1 98.75 76 PHE A CA 1
ATOM 580 C C . PHE A 1 76 ? -4.16 -3.93 -17.531 1 98.75 76 PHE A C 1
ATOM 582 O O . PHE A 1 76 ? -5.316 -3.525 -17.375 1 98.75 76 PHE A O 1
ATOM 589 N N . SER A 1 77 ? -3.857 -4.871 -18.375 1 97.75 77 SER A N 1
ATOM 590 C CA . SER A 1 77 ? -4.852 -5.473 -19.25 1 97.75 77 SER A CA 1
ATOM 591 C C . SER A 1 77 ? -5.867 -6.293 -18.453 1 97.75 77 SER A C 1
ATOM 593 O O . SER A 1 77 ? -7.035 -6.379 -18.844 1 97.75 77 SER A O 1
ATOM 595 N N . ILE A 1 78 ? -5.41 -6.902 -17.391 1 98.31 78 ILE A N 1
ATOM 596 C CA . ILE A 1 78 ? -6.348 -7.602 -16.516 1 98.31 78 ILE A CA 1
ATOM 597 C C . ILE A 1 78 ? -7.387 -6.621 -15.977 1 98.31 78 ILE A C 1
ATOM 599 O O . ILE A 1 78 ? -8.586 -6.887 -16.031 1 98.31 78 ILE A O 1
ATOM 603 N N . GLY A 1 79 ? -6.879 -5.445 -15.461 1 98.44 79 GLY A N 1
ATOM 604 C CA . GLY A 1 79 ? -7.793 -4.418 -14.992 1 98.44 79 GLY A CA 1
ATOM 605 C C . GLY A 1 79 ? -8.789 -3.982 -16.047 1 98.44 79 GLY A C 1
ATOM 606 O O . GLY A 1 79 ? -9.992 -3.881 -15.773 1 98.44 79 GLY A O 1
ATOM 607 N N . LYS A 1 80 ? -8.328 -3.801 -17.234 1 97.94 80 LYS A N 1
ATOM 608 C CA . LYS A 1 80 ? -9.188 -3.379 -18.344 1 97.94 80 LYS A CA 1
ATOM 609 C C . LYS A 1 80 ? -10.242 -4.438 -18.656 1 97.94 80 LYS A C 1
ATOM 611 O O . LYS A 1 80 ? -11.398 -4.109 -18.906 1 97.94 80 LYS A O 1
ATOM 616 N N . ALA A 1 81 ? -9.781 -5.68 -18.688 1 97.62 81 ALA A N 1
ATOM 617 C CA . ALA A 1 81 ? -10.703 -6.777 -18.969 1 97.62 81 ALA A CA 1
ATOM 618 C C . ALA A 1 81 ? -11.797 -6.871 -17.906 1 97.62 81 ALA A C 1
ATOM 620 O O . ALA A 1 81 ? -12.969 -7.066 -18.234 1 97.62 81 ALA A O 1
ATOM 621 N N . LEU A 1 82 ? -11.406 -6.742 -16.656 1 97.88 82 LEU A N 1
ATOM 622 C CA . LEU A 1 82 ? -12.375 -6.773 -15.57 1 97.88 82 LEU A CA 1
ATOM 623 C C . LEU A 1 82 ? -13.352 -5.605 -15.68 1 97.88 82 LEU A C 1
ATOM 625 O O . LEU A 1 82 ? -14.555 -5.773 -15.461 1 97.88 82 LEU A O 1
ATOM 629 N N . ARG A 1 83 ? -12.82 -4.43 -15.977 1 97.75 83 ARG A N 1
ATOM 630 C CA . ARG A 1 83 ? -13.672 -3.26 -16.156 1 97.75 83 ARG A CA 1
ATOM 631 C C . ARG A 1 83 ? -14.688 -3.479 -17.266 1 97.75 83 ARG A C 1
ATOM 633 O O . ARG A 1 83 ? -15.867 -3.172 -17.109 1 97.75 83 ARG A O 1
ATOM 640 N N . GLU A 1 84 ? -14.234 -3.977 -18.297 1 96.5 84 GLU A N 1
ATOM 641 C CA . GLU A 1 84 ? -15.125 -4.234 -19.422 1 96.5 84 GLU A CA 1
ATOM 642 C C . GLU A 1 84 ? -16.219 -5.242 -19.062 1 96.5 84 GLU A C 1
ATOM 644 O O . GLU A 1 84 ? -17.391 -5.02 -19.344 1 96.5 84 GLU A O 1
ATOM 649 N N . ARG A 1 85 ? -15.859 -6.262 -18.422 1 95.69 85 ARG A N 1
ATOM 650 C CA . ARG A 1 85 ? -16.766 -7.348 -18.109 1 95.69 85 ARG A CA 1
ATOM 651 C C . ARG A 1 85 ? -17.781 -6.914 -17.047 1 95.69 85 ARG A C 1
ATOM 653 O O . ARG A 1 85 ? -18.953 -7.305 -17.109 1 95.69 85 ARG A O 1
ATOM 660 N N . TYR A 1 86 ? -17.328 -6.051 -16.141 1 97.25 86 TYR A N 1
ATOM 661 C CA . TYR A 1 86 ? -18.172 -5.77 -14.984 1 97.25 86 TYR A CA 1
ATOM 662 C C . TYR A 1 86 ? -18.531 -4.289 -14.922 1 97.25 86 TYR A C 1
ATOM 664 O O . TYR A 1 86 ? -18.812 -3.758 -13.852 1 97.25 86 TYR A O 1
ATOM 672 N N . ASN A 1 87 ? -18.484 -3.623 -16.016 1 96.25 87 ASN A N 1
ATOM 673 C CA . ASN A 1 87 ? -18.656 -2.176 -16.094 1 96.25 87 ASN A CA 1
ATOM 674 C C . ASN A 1 87 ? -19.953 -1.726 -15.438 1 96.25 87 ASN A C 1
ATOM 676 O O . ASN A 1 87 ? -19.953 -0.855 -14.562 1 96.25 87 ASN A O 1
ATOM 680 N N . ALA A 1 88 ? -21.047 -2.342 -15.789 1 95.31 88 ALA A N 1
ATOM 681 C CA . ALA A 1 88 ? -22.359 -1.954 -15.266 1 95.31 88 ALA A CA 1
ATOM 682 C C . ALA A 1 88 ? -22.453 -2.229 -13.766 1 95.31 88 ALA A C 1
ATOM 684 O O . ALA A 1 88 ? -22.984 -1.412 -13.008 1 95.31 88 ALA A O 1
ATOM 685 N N . PHE A 1 89 ? -21.938 -3.305 -13.344 1 96.75 89 PHE A N 1
ATOM 686 C CA . PHE A 1 89 ? -21.984 -3.705 -11.945 1 96.75 89 PHE A CA 1
ATOM 687 C C . PHE A 1 89 ? -21.172 -2.752 -11.086 1 96.75 89 PHE A C 1
ATOM 689 O O . PHE A 1 89 ? -21.625 -2.336 -10.008 1 96.75 89 PHE A O 1
ATOM 696 N N . LEU A 1 90 ? -19.969 -2.395 -11.539 1 96.69 90 LEU A N 1
ATOM 697 C CA . LEU A 1 90 ? -19.031 -1.58 -10.773 1 96.69 90 LEU A CA 1
ATOM 698 C C . LEU A 1 90 ? -19.453 -0.117 -10.766 1 96.69 90 LEU A C 1
ATOM 700 O O . LEU A 1 90 ? -19.109 0.633 -9.852 1 96.69 90 LEU A O 1
ATOM 704 N N . GLY A 1 91 ? -20.203 0.315 -11.773 1 94.44 91 GLY A N 1
ATOM 705 C CA . GLY A 1 91 ? -20.625 1.703 -11.859 1 94.44 91 GLY A CA 1
ATOM 706 C C . GLY A 1 91 ? -19.547 2.629 -12.383 1 94.44 91 GLY A C 1
ATOM 707 O O . GLY A 1 91 ? -18.422 2.199 -12.617 1 94.44 91 GLY A O 1
ATOM 708 N N . PRO A 1 92 ? -19.859 3.873 -12.477 1 94 92 PRO A N 1
ATOM 709 C CA . PRO A 1 92 ? -18.969 4.809 -13.156 1 94 92 PRO A CA 1
ATOM 710 C C . PRO A 1 92 ? -17.875 5.355 -12.242 1 94 92 PRO A C 1
ATOM 712 O O . PRO A 1 92 ? -16.844 5.824 -12.719 1 94 92 PRO A O 1
ATOM 715 N N . TYR A 1 93 ? -18.156 5.336 -10.891 1 95.06 93 TYR A N 1
ATOM 716 C CA . TYR A 1 93 ? -17.234 6.023 -9.984 1 95.06 93 TYR A CA 1
ATOM 717 C C . TYR A 1 93 ? -16.562 5.035 -9.039 1 95.06 93 TYR A C 1
ATOM 719 O O . TYR A 1 93 ? -17.141 4.004 -8.695 1 95.06 93 TYR A O 1
ATOM 727 N N . VAL A 1 94 ? -15.383 5.422 -8.711 1 95.31 94 VAL A N 1
ATOM 728 C CA . VAL A 1 94 ? -14.719 4.691 -7.637 1 95.31 94 VAL A CA 1
ATOM 729 C C . VAL A 1 94 ? -14.812 5.484 -6.336 1 95.31 94 VAL A C 1
ATOM 731 O O . VAL A 1 94 ? -14.438 6.66 -6.289 1 95.31 94 VAL A O 1
ATOM 734 N N . TYR A 1 95 ? -15.43 4.961 -5.355 1 94.75 95 TYR A N 1
ATOM 735 C CA . TYR A 1 95 ? -15.562 5.57 -4.035 1 94.75 95 TYR A CA 1
ATOM 736 C C . TYR A 1 95 ? -14.906 4.699 -2.967 1 94.75 95 TYR A C 1
ATOM 738 O O . TYR A 1 95 ? -14.586 3.537 -3.215 1 94.75 95 TYR A O 1
ATOM 746 N N . PRO A 1 96 ? -14.664 5.344 -1.789 1 90.44 96 PRO A N 1
ATOM 747 C CA . PRO A 1 96 ? -14.016 4.566 -0.73 1 90.44 96 PRO A CA 1
ATOM 748 C C . PRO A 1 96 ? -14.797 3.316 -0.349 1 90.44 96 PRO A C 1
ATOM 750 O O . PRO A 1 96 ? -16.016 3.389 -0.129 1 90.44 96 PRO A O 1
ATOM 753 N N . GLY A 1 97 ? -14.195 2.234 -0.346 1 91.56 97 GLY A N 1
ATOM 754 C CA . GLY A 1 97 ? -14.82 0.998 0.093 1 91.56 97 GLY A CA 1
ATOM 755 C C . GLY A 1 97 ? -15.328 0.144 -1.055 1 91.56 97 GLY A C 1
ATOM 756 O O . GLY A 1 97 ? -15.68 -1.021 -0.859 1 91.56 97 GLY A O 1
ATOM 757 N N . LEU A 1 98 ? -15.453 0.772 -2.25 1 97 98 LEU A N 1
ATOM 758 C CA . LEU A 1 98 ? -15.922 0.005 -3.398 1 97 98 LEU A CA 1
ATOM 759 C C . LEU A 1 98 ? -15.078 -1.251 -3.596 1 97 98 LEU A C 1
ATOM 761 O O . LEU A 1 98 ? -15.617 -2.32 -3.896 1 97 98 LEU A O 1
ATOM 765 N N . VAL A 1 99 ? -13.805 -1.105 -3.43 1 98 99 VAL A N 1
ATOM 766 C CA . VAL A 1 99 ? -12.852 -2.182 -3.678 1 98 99 VAL A CA 1
ATOM 767 C C . VAL A 1 99 ? -11.984 -2.398 -2.439 1 98 99 VAL A C 1
ATOM 769 O O . VAL A 1 99 ? -11.586 -1.438 -1.775 1 98 99 VAL A O 1
ATOM 772 N N . ASP A 1 100 ? -11.883 -3.588 -2.025 1 97.94 100 ASP A N 1
ATOM 773 C CA . ASP A 1 100 ? -10.844 -4.023 -1.094 1 97.94 100 ASP A CA 1
ATOM 774 C C . ASP A 1 100 ? -9.688 -4.688 -1.834 1 97.94 100 ASP A C 1
ATOM 776 O O . ASP A 1 100 ? -9.781 -5.848 -2.232 1 97.94 100 ASP A O 1
ATOM 780 N N . ALA A 1 101 ? -8.625 -3.918 -2.033 1 98.62 101 ALA A N 1
ATOM 781 C CA . ALA A 1 101 ? -7.461 -4.367 -2.801 1 98.62 101 ALA A CA 1
ATOM 782 C C . ALA A 1 101 ? -6.324 -4.793 -1.876 1 98.62 101 ALA A C 1
ATOM 784 O O . ALA A 1 101 ? -5.82 -3.986 -1.091 1 98.62 101 ALA A O 1
ATOM 785 N N . ARG A 1 102 ? -5.883 -6.023 -2.01 1 98.44 102 ARG A N 1
ATOM 786 C CA . ARG A 1 102 ? -4.832 -6.555 -1.145 1 98.44 102 ARG A CA 1
ATOM 787 C C . ARG A 1 102 ? -3.74 -7.234 -1.963 1 98.44 102 ARG A C 1
ATOM 789 O O . ARG A 1 102 ? -4.027 -7.887 -2.969 1 98.44 102 ARG A O 1
ATOM 796 N N . SER A 1 103 ? -2.566 -7.082 -1.512 1 98.81 103 SER A N 1
ATOM 797 C CA . SER A 1 103 ? -1.419 -7.715 -2.154 1 98.81 103 SER A CA 1
ATOM 798 C C . SER A 1 103 ? -0.565 -8.469 -1.141 1 98.81 103 SER A C 1
ATOM 800 O O . SER A 1 103 ? -0.559 -8.133 0.046 1 98.81 103 SER A O 1
ATOM 802 N N . THR A 1 104 ? 0.052 -9.523 -1.61 1 98.75 104 THR A N 1
ATOM 803 C CA . THR A 1 104 ? 1.158 -10.023 -0.799 1 98.75 104 THR A CA 1
ATOM 804 C C . THR A 1 104 ? 2.256 -8.969 -0.682 1 98.75 104 THR A C 1
ATOM 806 O O . THR A 1 104 ? 2.326 -8.047 -1.495 1 98.75 104 THR A O 1
ATOM 809 N N . ASP A 1 105 ? 3.074 -9.086 0.31 1 97.94 105 ASP A N 1
ATOM 810 C CA . ASP A 1 105 ? 4.066 -8.07 0.632 1 97.94 105 ASP A CA 1
ATOM 811 C C . ASP A 1 105 ? 5.328 -8.242 -0.21 1 97.94 105 ASP A C 1
ATOM 813 O O . ASP A 1 105 ? 6.434 -8.344 0.331 1 97.94 105 ASP A O 1
ATOM 817 N N . TYR A 1 106 ? 5.219 -8.266 -1.517 1 97.62 106 TYR A N 1
ATOM 818 C CA . TYR A 1 106 ? 6.277 -8.219 -2.52 1 97.62 106 TYR A CA 1
ATOM 819 C C . TYR A 1 106 ? 6.09 -7.035 -3.461 1 97.62 106 TYR A C 1
ATOM 821 O O . TYR A 1 106 ? 4.965 -6.715 -3.846 1 97.62 106 TYR A O 1
ATOM 829 N N . ASN A 1 107 ? 7.164 -6.426 -3.861 1 97.25 107 ASN A N 1
ATOM 830 C CA . ASN A 1 107 ? 7.066 -5.27 -4.746 1 97.25 107 ASN A CA 1
ATOM 831 C C . ASN A 1 107 ? 6.363 -5.621 -6.055 1 97.25 107 ASN A C 1
ATOM 833 O O . ASN A 1 107 ? 5.535 -4.852 -6.547 1 97.25 107 ASN A O 1
ATOM 837 N N . ARG A 1 108 ? 6.672 -6.762 -6.586 1 98.19 108 ARG A N 1
ATOM 838 C CA . ARG A 1 108 ? 6.109 -7.133 -7.879 1 98.19 108 ARG A CA 1
ATOM 839 C C . ARG A 1 108 ? 4.602 -7.355 -7.777 1 98.19 108 ARG A C 1
ATOM 841 O O . ARG A 1 108 ? 3.859 -7.043 -8.711 1 98.19 108 ARG A O 1
ATOM 848 N N . THR A 1 109 ? 4.098 -7.938 -6.629 1 98.81 109 THR A N 1
ATOM 849 C CA . THR A 1 109 ? 2.662 -8.156 -6.477 1 98.81 109 THR A CA 1
ATOM 850 C C . THR A 1 109 ? 1.947 -6.84 -6.176 1 98.81 109 THR A C 1
ATOM 852 O O . THR A 1 109 ? 0.839 -6.605 -6.66 1 98.81 109 THR A O 1
ATOM 855 N N . LYS A 1 110 ? 2.582 -5.977 -5.387 1 98.81 110 LYS A N 1
ATOM 856 C CA . LYS A 1 110 ? 2.031 -4.645 -5.145 1 98.81 110 LYS A CA 1
ATOM 857 C C . LYS A 1 110 ? 1.927 -3.846 -6.441 1 98.81 110 LYS A C 1
ATOM 859 O O . LYS A 1 110 ? 0.892 -3.236 -6.715 1 98.81 110 LYS A O 1
ATOM 864 N N . ALA A 1 111 ? 2.992 -3.887 -7.199 1 98.81 111 ALA A N 1
ATOM 865 C CA . ALA A 1 111 ? 2.982 -3.189 -8.484 1 98.81 111 ALA A CA 1
ATOM 866 C C . ALA A 1 111 ? 1.928 -3.775 -9.414 1 98.81 111 ALA A C 1
ATOM 868 O O . ALA A 1 111 ? 1.217 -3.035 -10.102 1 98.81 111 ALA A O 1
ATOM 869 N N . SER A 1 112 ? 1.86 -5.102 -9.445 1 98.94 112 SER A N 1
ATOM 870 C CA . SER A 1 112 ? 0.849 -5.766 -10.258 1 98.94 112 SER A CA 1
ATOM 871 C C . SER A 1 112 ? -0.553 -5.285 -9.898 1 98.94 112 SER A C 1
ATOM 873 O O . SER A 1 112 ? -1.364 -5.008 -10.781 1 98.94 112 SER A O 1
ATOM 875 N N . LEU A 1 113 ? -0.793 -5.227 -8.625 1 98.94 113 LEU A N 1
ATOM 876 C CA . LEU A 1 113 ? -2.092 -4.762 -8.148 1 98.94 113 LEU A CA 1
ATOM 877 C C . LEU A 1 113 ? -2.355 -3.33 -8.609 1 98.94 113 LEU A C 1
ATOM 879 O O . LEU A 1 113 ? -3.461 -3.01 -9.047 1 98.94 113 LEU A O 1
ATOM 883 N N . LEU A 1 114 ? -1.364 -2.471 -8.531 1 98.88 114 LEU A N 1
ATOM 884 C CA . LEU A 1 114 ? -1.515 -1.074 -8.922 1 98.88 114 LEU A CA 1
ATOM 885 C C . LEU A 1 114 ? -1.832 -0.961 -10.414 1 98.88 114 LEU A C 1
ATOM 887 O O . LEU A 1 114 ? -2.674 -0.153 -10.812 1 98.88 114 LEU A O 1
ATOM 891 N N . TYR A 1 115 ? -1.179 -1.745 -11.234 1 98.88 115 TYR A N 1
ATOM 892 C CA . TYR A 1 115 ? -1.476 -1.725 -12.664 1 98.88 115 TYR A CA 1
ATOM 893 C C . TYR A 1 115 ? -2.883 -2.24 -12.93 1 98.88 115 TYR A C 1
ATOM 895 O O . TYR A 1 115 ? -3.6 -1.693 -13.773 1 98.88 115 TYR A O 1
ATOM 903 N N . CYS A 1 116 ? -3.227 -3.312 -12.258 1 98.88 116 CYS A N 1
ATOM 904 C CA . CYS A 1 116 ? -4.582 -3.83 -12.383 1 98.88 116 CYS A CA 1
ATOM 905 C C . CYS A 1 116 ? -5.613 -2.77 -12.016 1 98.88 116 CYS A C 1
ATOM 907 O O . CYS A 1 116 ? -6.578 -2.549 -12.75 1 98.88 116 CYS A O 1
ATOM 909 N N . LEU A 1 117 ? -5.398 -2.08 -10.891 1 98.81 117 LEU A N 1
ATOM 910 C CA . LEU A 1 117 ? -6.305 -1.039 -10.414 1 98.81 117 LEU A CA 1
ATOM 911 C C . LEU A 1 117 ? -6.379 0.112 -11.414 1 98.81 117 LEU A C 1
ATOM 913 O O . LEU A 1 117 ? -7.441 0.711 -11.602 1 98.81 117 LEU A O 1
ATOM 917 N N . ALA A 1 118 ? -5.266 0.428 -12.031 1 98.62 118 ALA A N 1
ATOM 918 C CA . ALA A 1 118 ? -5.238 1.491 -13.039 1 98.62 118 ALA A CA 1
ATOM 919 C C . ALA A 1 118 ? -6.137 1.153 -14.219 1 98.62 118 ALA A C 1
ATOM 921 O O . ALA A 1 118 ? -6.832 2.025 -14.75 1 98.62 118 ALA A O 1
ATOM 922 N N . GLY A 1 119 ? -6.066 -0.09 -14.648 1 98.44 119 GLY A N 1
ATOM 923 C CA . GLY A 1 119 ? -6.922 -0.525 -15.734 1 98.44 119 GLY A CA 1
ATOM 924 C C . GLY A 1 119 ? -8.383 -0.634 -15.344 1 98.44 119 GLY A C 1
ATOM 925 O O . GLY A 1 119 ? -9.273 -0.357 -16.156 1 98.44 119 GLY A O 1
ATOM 926 N N . LEU A 1 120 ? -8.617 -1.006 -14.125 1 98.56 120 LEU A N 1
ATOM 927 C CA . LEU A 1 120 ? -9.961 -1.284 -13.625 1 98.56 120 LEU A CA 1
ATOM 928 C C . LEU A 1 120 ? -10.719 0.01 -13.344 1 98.56 120 LEU A C 1
ATOM 930 O O . LEU A 1 120 ? -11.938 0.072 -13.516 1 98.56 120 LEU A O 1
ATOM 934 N N . PHE A 1 121 ? -10.008 1.058 -12.859 1 98.19 121 PHE A N 1
ATOM 935 C CA . PHE A 1 121 ? -10.688 2.248 -12.359 1 98.19 121 PHE A CA 1
ATOM 936 C C . PHE A 1 121 ? -10.07 3.51 -12.961 1 98.19 121 PHE A C 1
ATOM 938 O O . PHE A 1 121 ? -9.57 4.367 -12.227 1 98.19 121 PHE A O 1
ATOM 945 N N . PRO A 1 122 ? -10.117 3.684 -14.273 1 97.19 122 PRO A N 1
ATOM 946 C CA . PRO A 1 122 ? -9.758 4.992 -14.828 1 97.19 122 PRO A CA 1
ATOM 947 C C . PRO A 1 122 ? -10.688 6.109 -14.359 1 97.19 122 PRO A C 1
ATOM 949 O O . PRO A 1 122 ? -11.844 5.848 -14.008 1 97.19 122 PRO A O 1
ATOM 952 N N . PRO A 1 123 ? -10.156 7.336 -14.266 1 97.31 123 PRO A N 1
ATOM 953 C CA . PRO A 1 123 ? -11.047 8.422 -13.852 1 97.31 123 PRO A CA 1
ATOM 954 C C . PRO A 1 123 ? -12.148 8.703 -14.867 1 97.31 123 PRO A C 1
ATOM 956 O O . PRO A 1 123 ? -11.906 8.633 -16.078 1 97.31 123 PRO A O 1
ATOM 959 N N . ARG A 1 124 ? -13.336 8.93 -14.398 1 96.06 124 ARG A N 1
ATOM 960 C CA . ARG A 1 124 ? -14.492 9.227 -15.242 1 96.06 124 ARG A CA 1
ATOM 961 C C . ARG A 1 124 ? -15.266 10.422 -14.695 1 96.06 124 ARG A C 1
ATOM 963 O O . ARG A 1 124 ? -15.305 10.641 -13.484 1 96.06 124 ARG A O 1
ATOM 970 N N . GLY A 1 125 ? -15.82 11.164 -15.641 1 94.75 125 GLY A N 1
ATOM 971 C CA . GLY A 1 125 ? -16.688 12.258 -15.227 1 94.75 125 GLY A CA 1
ATOM 972 C C . GLY A 1 125 ? -16.031 13.195 -14.219 1 94.75 125 GLY A C 1
ATOM 973 O O . GLY A 1 125 ? -14.938 13.695 -14.453 1 94.75 125 GLY A O 1
ATOM 974 N N . GLU A 1 126 ? -16.641 13.297 -13.078 1 94.69 126 GLU A N 1
ATOM 975 C CA . GLU A 1 126 ? -16.219 14.25 -12.055 1 94.69 126 GLU A CA 1
ATOM 976 C C . GLU A 1 126 ? -14.938 13.789 -11.375 1 94.69 126 GLU A C 1
ATOM 978 O O . GLU A 1 126 ? -14.312 14.555 -10.633 1 94.69 126 GLU A O 1
ATOM 983 N N . GLN A 1 127 ? -14.5 12.609 -11.664 1 96.69 127 GLN A N 1
ATOM 984 C CA . GLN A 1 127 ? -13.289 12.109 -11.016 1 96.69 127 GLN A CA 1
ATOM 985 C C . GLN A 1 127 ? -12.055 12.383 -11.867 1 96.69 127 GLN A C 1
ATOM 987 O O . GLN A 1 127 ? -10.93 12.078 -11.461 1 96.69 127 GLN A O 1
ATOM 992 N N . ILE A 1 128 ? -12.297 12.977 -13.078 1 97.62 128 ILE A N 1
ATOM 993 C CA . ILE A 1 128 ? -11.18 13.445 -13.883 1 97.62 128 ILE A CA 1
ATOM 994 C C . ILE A 1 128 ? -10.516 14.641 -13.203 1 97.62 128 ILE A C 1
ATOM 996 O O . ILE A 1 128 ? -11.164 15.664 -12.969 1 97.62 128 ILE A O 1
ATOM 1000 N N . TRP A 1 129 ? -9.25 14.57 -12.867 1 97.88 129 TRP A N 1
ATOM 1001 C CA . TRP A 1 129 ? -8.625 15.562 -12 1 97.88 129 TRP A CA 1
ATOM 1002 C C . TRP A 1 129 ? -7.492 16.281 -12.727 1 97.88 129 TRP A C 1
ATOM 1004 O O . TRP A 1 129 ? -6.996 17.312 -12.258 1 97.88 129 TRP A O 1
ATOM 1014 N N . GLY A 1 130 ? -7.066 15.664 -13.781 1 94.81 130 GLY A N 1
ATOM 1015 C CA . GLY A 1 130 ? -5.938 16.188 -14.531 1 94.81 130 GLY A CA 1
ATOM 1016 C C . GLY A 1 130 ? -5.738 15.508 -15.875 1 94.81 130 GLY A C 1
ATOM 1017 O O . GLY A 1 130 ? -6.684 14.961 -16.453 1 94.81 130 GLY A O 1
ATOM 1018 N N . MET A 1 131 ? -4.465 15.539 -16.312 1 89.44 131 MET A N 1
ATOM 1019 C CA . MET A 1 131 ? -4.176 15.086 -17.672 1 89.44 131 MET A CA 1
ATOM 1020 C C . MET A 1 131 ? -3.889 13.594 -17.688 1 89.44 131 MET A C 1
ATOM 1022 O O . MET A 1 131 ? -3.898 12.969 -18.766 1 89.44 131 MET A O 1
ATOM 1026 N N . LEU A 1 132 ? -3.676 13.008 -16.594 1 95.44 132 LEU A N 1
ATOM 1027 C CA . LEU A 1 132 ? -3.375 11.586 -16.531 1 95.44 132 LEU A CA 1
ATOM 1028 C C . LEU A 1 132 ? -4.656 10.758 -16.484 1 95.44 132 LEU A C 1
ATOM 1030 O O . LEU A 1 132 ? -5.52 10.984 -15.641 1 95.44 132 LEU A O 1
ATOM 1034 N N . ASN A 1 133 ? -4.781 9.938 -17.484 1 96.62 133 ASN A N 1
ATOM 1035 C CA . ASN A 1 133 ? -5.926 9.031 -17.438 1 96.62 133 ASN A CA 1
ATOM 1036 C C . ASN A 1 133 ? -5.715 7.906 -16.438 1 96.62 133 ASN A C 1
ATOM 1038 O O . ASN A 1 133 ? -5.738 6.73 -16.797 1 96.62 133 ASN A O 1
ATOM 1042 N N . TRP A 1 134 ? -5.469 8.297 -15.297 1 98.25 134 TRP A N 1
ATOM 1043 C CA . TRP A 1 134 ? -5.195 7.434 -14.148 1 98.25 134 TRP A CA 1
ATOM 1044 C C . TRP A 1 134 ? -5.633 8.102 -12.852 1 98.25 134 TRP A C 1
ATOM 1046 O O . TRP A 1 134 ? -5.566 9.328 -12.719 1 98.25 134 TRP A O 1
ATOM 1056 N N . GLN A 1 135 ? -6.105 7.355 -11.914 1 98.31 135 GLN A N 1
ATOM 1057 C CA . GLN A 1 135 ? -6.359 7.852 -10.57 1 98.31 135 GLN A CA 1
ATOM 1058 C C . GLN A 1 135 ? -5.914 6.836 -9.516 1 98.31 135 GLN A C 1
ATOM 1060 O O . GLN A 1 135 ? -5.934 5.629 -9.766 1 98.31 135 GLN A O 1
ATOM 1065 N N . ALA A 1 136 ? -5.574 7.316 -8.383 1 98.12 136 ALA A N 1
ATOM 1066 C CA . ALA A 1 136 ? -5.043 6.48 -7.309 1 98.12 136 ALA A CA 1
ATOM 1067 C C . ALA A 1 136 ? -6.156 5.688 -6.629 1 98.12 136 ALA A C 1
ATOM 1069 O O . ALA A 1 136 ? -7.188 6.25 -6.262 1 98.12 136 ALA A O 1
ATOM 1070 N N . VAL A 1 137 ? -5.938 4.414 -6.516 1 98.31 137 VAL A N 1
ATOM 1071 C CA . VAL A 1 137 ? -6.715 3.525 -5.656 1 98.31 137 VAL A CA 1
ATOM 1072 C C . VAL A 1 137 ? -5.789 2.826 -4.664 1 98.31 137 VAL A C 1
ATOM 1074 O O . VAL A 1 137 ? -4.961 1.997 -5.055 1 98.31 137 VAL A O 1
ATOM 1077 N N . PRO A 1 138 ? -5.91 3.166 -3.42 1 97.81 138 PRO A N 1
ATOM 1078 C CA . PRO A 1 138 ? -4.996 2.594 -2.43 1 97.81 138 PRO A CA 1
ATOM 1079 C C . PRO A 1 138 ? -5.18 1.088 -2.258 1 97.81 138 PRO A C 1
ATOM 1081 O O . PRO A 1 138 ? -6.25 0.554 -2.561 1 97.81 138 PRO A O 1
ATOM 1084 N N . TYR A 1 139 ? -4.141 0.488 -1.855 1 98.38 139 TYR A N 1
ATOM 1085 C CA . TYR A 1 139 ? -4.18 -0.934 -1.532 1 98.38 139 TYR A CA 1
ATOM 1086 C C . TYR A 1 139 ? -3.652 -1.189 -0.125 1 98.38 139 TYR A C 1
ATOM 1088 O O . TYR A 1 139 ? -3.061 -0.301 0.492 1 98.38 139 TYR A O 1
ATOM 1096 N N . ASN A 1 140 ? -3.965 -2.352 0.367 1 97.94 140 ASN A N 1
ATOM 1097 C CA . ASN A 1 140 ? -3.43 -2.816 1.642 1 97.94 140 ASN A CA 1
ATOM 1098 C C . ASN A 1 140 ? -2.619 -4.098 1.475 1 97.94 140 ASN A C 1
ATOM 1100 O O . ASN A 1 140 ? -2.596 -4.688 0.392 1 97.94 140 ASN A O 1
ATOM 1104 N N . PHE A 1 141 ? -1.86 -4.43 2.432 1 97.81 141 PHE A N 1
ATOM 1105 C CA . PHE A 1 141 ? -1.105 -5.676 2.525 1 97.81 141 PHE A CA 1
ATOM 1106 C C . PHE A 1 141 ? -0.842 -6.039 3.982 1 97.81 141 PHE A C 1
ATOM 1108 O O . PHE A 1 141 ? -0.993 -5.203 4.875 1 97.81 141 PHE A O 1
ATOM 1115 N N . TRP A 1 142 ? -0.615 -7.285 4.234 1 95.38 142 TRP A N 1
ATOM 1116 C CA . TRP A 1 142 ? -0.061 -7.727 5.512 1 95.38 142 TRP A CA 1
ATOM 1117 C C . TRP A 1 142 ? 1.406 -8.117 5.363 1 95.38 142 TRP A C 1
ATOM 1119 O O . TRP A 1 142 ? 1.815 -8.641 4.324 1 95.38 142 TRP A O 1
ATOM 1129 N N . PRO A 1 143 ? 2.182 -7.816 6.422 1 95 143 PRO A N 1
ATOM 1130 C CA . PRO A 1 143 ? 3.57 -8.281 6.348 1 95 143 PRO A CA 1
ATOM 1131 C C . PRO A 1 143 ? 3.678 -9.773 6.074 1 95 143 PRO A C 1
ATOM 1133 O O . PRO A 1 143 ? 2.824 -10.555 6.516 1 95 143 PRO A O 1
ATOM 1136 N N . ARG A 1 144 ? 4.715 -10.18 5.41 1 94.94 144 ARG A N 1
ATOM 1137 C CA . ARG A 1 144 ? 4.895 -11.539 4.91 1 94.94 144 ARG A CA 1
ATOM 1138 C C . ARG A 1 144 ? 4.723 -12.562 6.031 1 94.94 144 ARG A C 1
ATOM 1140 O O . ARG A 1 144 ? 4.125 -13.617 5.824 1 94.94 144 ARG A O 1
ATOM 1147 N N . ASP A 1 145 ? 5.16 -12.242 7.23 1 91.69 145 ASP A N 1
ATOM 1148 C CA . ASP A 1 145 ? 5.141 -13.203 8.328 1 91.69 145 ASP A CA 1
ATOM 1149 C C . ASP A 1 145 ? 3.795 -13.188 9.047 1 91.69 145 ASP A C 1
ATOM 1151 O O . ASP A 1 145 ? 3.545 -14.008 9.93 1 91.69 145 ASP A O 1
ATOM 1155 N N . ASN A 1 146 ? 2.879 -12.312 8.602 1 92.5 146 ASN A N 1
ATOM 1156 C CA . ASN A 1 146 ? 1.583 -12.195 9.266 1 92.5 146 ASN A CA 1
ATOM 1157 C C . ASN A 1 146 ? 0.435 -12.266 8.258 1 92.5 146 ASN A C 1
ATOM 1159 O O . ASN A 1 146 ? -0.68 -11.828 8.555 1 92.5 146 ASN A O 1
ATOM 1163 N N . ASP A 1 147 ? 0.695 -12.781 7.113 1 96.38 147 ASP A N 1
ATOM 1164 C CA . ASP A 1 147 ? -0.324 -12.883 6.074 1 96.38 147 ASP A CA 1
ATOM 1165 C C . ASP A 1 147 ? -0.803 -14.328 5.914 1 96.38 147 ASP A C 1
ATOM 1167 O O . ASP A 1 147 ? -0.468 -14.992 4.934 1 96.38 147 ASP A O 1
ATOM 1171 N N . GLU A 1 148 ? -1.663 -14.766 6.723 1 96.88 148 GLU A N 1
ATOM 1172 C CA . GLU A 1 148 ? -2.146 -16.141 6.652 1 96.88 148 GLU A CA 1
ATOM 1173 C C . GLU A 1 148 ? -3.066 -16.344 5.453 1 96.88 148 GLU A C 1
ATOM 1175 O O . GLU A 1 148 ? -3.193 -17.453 4.938 1 96.88 148 GLU A O 1
ATOM 1180 N N . VAL A 1 149 ? -3.631 -15.266 4.996 1 98 149 VAL A N 1
ATOM 1181 C CA . VAL A 1 149 ? -4.652 -15.344 3.959 1 98 149 VAL A CA 1
ATOM 1182 C C . VAL A 1 149 ? -4.004 -15.648 2.611 1 98 149 VAL A C 1
ATOM 1184 O O . VAL A 1 149 ? -4.449 -16.531 1.884 1 98 149 VAL A O 1
ATOM 1187 N N . LEU A 1 150 ? -2.883 -14.93 2.275 1 98.69 150 LEU A N 1
ATOM 1188 C CA . LEU A 1 150 ? -2.289 -15.102 0.954 1 98.69 150 LEU A CA 1
ATOM 1189 C C . LEU A 1 150 ? -0.963 -15.852 1.046 1 98.69 150 LEU A C 1
ATOM 1191 O O . LEU A 1 150 ? -0.47 -16.375 0.044 1 98.69 150 LEU A O 1
ATOM 1195 N N . LEU A 1 151 ? -0.391 -15.875 2.266 1 98.38 151 LEU A N 1
ATOM 1196 C CA . LEU A 1 151 ? 0.901 -16.531 2.438 1 98.38 151 LEU A CA 1
ATOM 1197 C C . LEU A 1 151 ? 0.842 -17.562 3.553 1 98.38 151 LEU A C 1
ATOM 1199 O O . LEU A 1 151 ? 1.759 -17.656 4.371 1 98.38 151 LEU A O 1
ATOM 1203 N N . GLY A 1 152 ? -0.263 -18.281 3.564 1 97.94 152 GLY A N 1
ATOM 1204 C CA . GLY A 1 152 ? -0.409 -19.344 4.551 1 97.94 152 GLY A CA 1
ATOM 1205 C C . GLY A 1 152 ? 0.711 -20.359 4.504 1 97.94 152 GLY A C 1
ATOM 1206 O O . GLY A 1 152 ? 0.974 -21.047 5.492 1 97.94 152 GLY A O 1
ATOM 1207 N N . VAL A 1 153 ? 1.412 -20.453 3.408 1 97.81 153 VAL A N 1
ATOM 1208 C CA . VAL A 1 153 ? 2.516 -21.391 3.227 1 97.81 153 VAL A CA 1
ATOM 1209 C C . VAL A 1 153 ? 3.691 -20.984 4.113 1 97.81 153 VAL A C 1
ATOM 1211 O O . VAL A 1 153 ? 4.637 -21.75 4.293 1 97.81 153 VAL A O 1
ATOM 1214 N N . ASN A 1 154 ? 3.654 -19.766 4.66 1 96.81 154 ASN A N 1
ATOM 1215 C CA . ASN A 1 154 ? 4.703 -19.297 5.562 1 96.81 154 ASN A CA 1
ATOM 1216 C C . ASN A 1 154 ? 4.375 -19.625 7.016 1 96.81 154 ASN A C 1
ATOM 1218 O O . ASN A 1 154 ? 5.188 -19.375 7.91 1 96.81 154 ASN A O 1
ATOM 1222 N N . CYS A 1 155 ? 3.199 -20.125 7.254 1 97.12 155 CYS A N 1
ATOM 1223 C CA . CYS A 1 155 ? 2.85 -20.531 8.617 1 97.12 155 CYS A CA 1
ATOM 1224 C C . CYS A 1 155 ? 3.852 -21.531 9.164 1 97.12 155 CYS A C 1
ATOM 1226 O O . CYS A 1 155 ? 4.27 -22.453 8.461 1 97.12 155 CYS A O 1
ATOM 1228 N N . PRO A 1 156 ? 4.211 -21.344 10.414 1 97.06 156 PRO A N 1
ATOM 1229 C CA . PRO A 1 156 ? 5.129 -22.328 11.008 1 97.06 156 PRO A CA 1
ATOM 1230 C C . PRO A 1 156 ? 4.625 -23.766 10.906 1 97.06 156 PRO A C 1
ATOM 1232 O O . PRO A 1 156 ? 5.395 -24.672 10.578 1 97.06 156 PRO A O 1
ATOM 1235 N N . LYS A 1 157 ? 3.402 -23.953 11.164 1 97.69 157 LYS A N 1
ATOM 1236 C CA . LYS A 1 157 ? 2.834 -25.297 11.078 1 97.69 157 LYS A CA 1
ATOM 1237 C C . LYS A 1 157 ? 2.867 -25.812 9.641 1 97.69 157 LYS A C 1
ATOM 1239 O O . LYS A 1 157 ? 3.055 -27.016 9.414 1 97.69 157 LYS A O 1
ATOM 1244 N N . TYR A 1 158 ? 2.646 -25 8.633 1 98.25 158 TYR A N 1
ATOM 1245 C CA . TYR A 1 158 ? 2.734 -25.406 7.234 1 98.25 158 TYR A CA 1
ATOM 1246 C C . TYR A 1 158 ? 4.121 -25.953 6.914 1 98.25 158 TYR A C 1
ATOM 1248 O O . TYR A 1 158 ? 4.254 -27.016 6.305 1 98.25 158 TYR A O 1
ATOM 1256 N N . VAL A 1 159 ? 5.094 -25.141 7.336 1 97.81 159 VAL A N 1
ATOM 1257 C CA . VAL A 1 159 ? 6.477 -25.5 7.055 1 97.81 159 VAL A CA 1
ATOM 1258 C C . VAL A 1 159 ? 6.789 -26.859 7.668 1 97.81 159 VAL A C 1
ATOM 1260 O O . VAL A 1 159 ? 7.383 -27.719 7.02 1 97.81 159 VAL A O 1
ATOM 1263 N N . LEU A 1 160 ? 6.34 -27.047 8.891 1 97.88 160 LEU A N 1
ATOM 1264 C CA . LEU A 1 160 ? 6.555 -28.312 9.578 1 97.88 160 LEU A CA 1
ATOM 1265 C C . LEU A 1 160 ? 5.863 -29.453 8.836 1 97.88 160 LEU A C 1
ATOM 1267 O O . LEU A 1 160 ? 6.465 -30.5 8.602 1 97.88 160 LEU A O 1
ATOM 1271 N N . ASP A 1 161 ? 4.617 -29.281 8.453 1 98.25 161 ASP A N 1
ATOM 1272 C CA . ASP A 1 161 ? 3.824 -30.297 7.789 1 98.25 161 ASP A CA 1
ATOM 1273 C C . ASP A 1 161 ? 4.359 -30.594 6.387 1 98.25 161 ASP A C 1
ATOM 1275 O O . ASP A 1 161 ? 4.344 -31.734 5.934 1 98.25 161 ASP A O 1
ATOM 1279 N N . TYR A 1 162 ? 4.762 -29.578 5.699 1 98.56 162 TYR A N 1
ATOM 1280 C CA . TYR A 1 162 ? 5.348 -29.734 4.375 1 98.56 162 TYR A CA 1
ATOM 1281 C C . TYR A 1 162 ? 6.617 -30.578 4.434 1 98.56 162 TYR A C 1
ATOM 1283 O O . TYR A 1 162 ? 6.82 -31.469 3.6 1 98.56 162 TYR A O 1
ATOM 1291 N N . ASN A 1 163 ? 7.438 -30.281 5.434 1 98.25 163 ASN A N 1
ATOM 1292 C CA . ASN A 1 163 ? 8.664 -31.062 5.609 1 98.25 163 ASN A CA 1
ATOM 1293 C C . ASN A 1 163 ? 8.359 -32.531 5.938 1 98.25 163 ASN A C 1
ATOM 1295 O O . ASN A 1 163 ? 9.016 -33.438 5.422 1 98.25 163 ASN A O 1
ATOM 1299 N N . LYS A 1 164 ? 7.395 -32.688 6.801 1 98.31 164 LYS A N 1
ATOM 1300 C CA . LYS A 1 164 ? 6.961 -34.031 7.113 1 98.31 164 LYS A CA 1
ATOM 1301 C C . LYS A 1 164 ? 6.477 -34.781 5.859 1 98.31 164 LYS A C 1
ATOM 1303 O O . LYS A 1 164 ? 6.801 -35.938 5.652 1 98.31 164 LYS A O 1
ATOM 1308 N N . GLN A 1 165 ? 5.723 -34.062 5.047 1 98.12 165 GLN A N 1
ATOM 1309 C CA . GLN A 1 165 ? 5.211 -34.625 3.801 1 98.12 165 GLN A CA 1
ATOM 1310 C C . GLN A 1 165 ? 6.352 -34.969 2.844 1 98.12 165 GLN A C 1
ATOM 1312 O O . GLN A 1 165 ? 6.371 -36.062 2.258 1 98.12 165 GLN A O 1
ATOM 1317 N N . THR A 1 166 ? 7.309 -34.125 2.67 1 97.69 166 THR A N 1
ATOM 1318 C CA . THR A 1 166 ? 8.391 -34.281 1.708 1 97.69 166 THR A CA 1
ATOM 1319 C C . THR A 1 166 ? 9.328 -35.406 2.119 1 97.69 166 THR A C 1
ATOM 1321 O O . THR A 1 166 ? 9.93 -36.062 1.265 1 97.69 166 THR A O 1
ATOM 1324 N N . THR A 1 167 ? 9.359 -35.688 3.428 1 97.56 167 THR A N 1
ATOM 1325 C CA . THR A 1 167 ? 10.273 -36.719 3.906 1 97.56 167 THR A CA 1
ATOM 1326 C C . THR A 1 167 ? 9.539 -38.031 4.125 1 97.56 167 THR A C 1
ATOM 1328 O O . THR A 1 167 ? 10.156 -39.031 4.5 1 97.56 167 THR A O 1
ATOM 1331 N N . SER A 1 168 ? 8.289 -38.031 3.955 1 97.88 168 SER A N 1
ATOM 1332 C CA . SER A 1 168 ? 7.512 -39.25 4.125 1 97.88 168 SER A CA 1
ATOM 1333 C C . SER A 1 168 ? 7.949 -40.344 3.135 1 97.88 168 SER A C 1
ATOM 1335 O O . SER A 1 168 ? 8.383 -40.031 2.023 1 97.88 168 SER A O 1
ATOM 1337 N N . PRO A 1 169 ? 7.801 -41.625 3.5 1 97.75 169 PRO A N 1
ATOM 1338 C CA . PRO A 1 169 ? 8.172 -42.688 2.588 1 97.75 169 PRO A CA 1
ATOM 1339 C C . PRO A 1 169 ? 7.402 -42.656 1.268 1 97.75 169 PRO A C 1
ATOM 1341 O O . PRO A 1 169 ? 7.984 -42.875 0.203 1 97.75 169 PRO A O 1
ATOM 1344 N N . LYS A 1 170 ? 6.188 -42.344 1.35 1 97.5 170 LYS A N 1
ATOM 1345 C CA . LYS A 1 170 ? 5.359 -42.281 0.149 1 97.5 170 LYS A CA 1
ATOM 1346 C C . LYS A 1 170 ? 5.887 -41.219 -0.82 1 97.5 170 LYS A C 1
ATOM 1348 O O . LYS A 1 170 ? 5.996 -41.469 -2.021 1 97.5 170 LYS A O 1
ATOM 1353 N N . GLN A 1 171 ? 6.176 -40.062 -0.35 1 97.81 171 GLN A N 1
ATOM 1354 C CA . GLN A 1 171 ? 6.664 -38.969 -1.204 1 97.81 171 GLN A CA 1
ATOM 1355 C C . GLN A 1 171 ? 8.07 -39.281 -1.709 1 97.81 171 GLN A C 1
ATOM 1357 O O . GLN A 1 171 ? 8.414 -38.938 -2.84 1 97.81 171 GLN A O 1
ATOM 1362 N N . GLN A 1 172 ? 8.875 -39.875 -0.849 1 97.56 172 GLN A N 1
ATOM 1363 C CA . GLN A 1 172 ? 10.219 -40.25 -1.271 1 97.56 172 GLN A CA 1
ATOM 1364 C C . GLN A 1 172 ? 10.164 -41.25 -2.43 1 97.56 172 GLN A C 1
ATOM 1366 O O . GLN A 1 172 ? 11 -41.188 -3.338 1 97.56 172 GLN A O 1
ATOM 1371 N N . LEU A 1 173 ? 9.219 -42.125 -2.377 1 97.19 173 LEU A N 1
ATOM 1372 C CA . LEU A 1 173 ? 9.023 -43.062 -3.48 1 97.19 173 LEU A CA 1
ATOM 1373 C C . LEU A 1 173 ? 8.633 -42.312 -4.754 1 97.19 173 LEU A C 1
ATOM 1375 O O . LEU A 1 173 ? 9.086 -42.656 -5.848 1 97.19 173 LEU A O 1
ATOM 1379 N N . GLU A 1 174 ? 7.77 -41.344 -4.621 1 96.69 174 GLU A N 1
ATOM 1380 C CA . GLU A 1 174 ? 7.387 -40.531 -5.773 1 96.69 174 GLU A CA 1
ATOM 1381 C C . GLU A 1 174 ? 8.586 -39.812 -6.363 1 96.69 174 GLU A C 1
ATOM 1383 O O . GLU A 1 174 ? 8.742 -39.719 -7.586 1 96.69 174 GLU A O 1
ATOM 1388 N N . PHE A 1 175 ? 9.469 -39.25 -5.496 1 97.38 175 PHE A N 1
ATOM 1389 C CA . PHE A 1 175 ? 10.68 -38.594 -5.953 1 97.38 175 PHE A CA 1
ATOM 1390 C C . PHE A 1 175 ? 11.578 -39.562 -6.723 1 97.38 175 PHE A C 1
ATOM 1392 O O . PHE A 1 175 ? 12.203 -39.156 -7.715 1 97.38 175 PHE A O 1
ATOM 1399 N N . SER A 1 176 ? 11.656 -40.781 -6.297 1 97 176 SER A N 1
ATOM 1400 C CA . SER A 1 176 ? 12.523 -41.781 -6.91 1 97 176 SER A CA 1
ATOM 1401 C C . SER A 1 176 ? 12.102 -42.094 -8.344 1 97 176 SER A C 1
ATOM 1403 O O . SER A 1 176 ? 12.93 -42.438 -9.18 1 97 176 SER A O 1
ATOM 1405 N N . LYS A 1 177 ? 10.828 -41.875 -8.648 1 97.19 177 LYS A N 1
ATOM 1406 C CA . LYS A 1 177 ? 10.32 -42.094 -10 1 97.19 177 LYS A CA 1
ATOM 1407 C C . LYS A 1 177 ? 10.875 -41.031 -10.961 1 97.19 177 LYS A C 1
ATOM 1409 O O . LYS A 1 177 ? 10.914 -41.281 -12.172 1 97.19 177 LYS A O 1
ATOM 1414 N N . ASP A 1 178 ? 11.289 -39.906 -10.445 1 97.25 178 ASP A N 1
ATOM 1415 C CA . ASP A 1 178 ? 11.836 -38.844 -11.258 1 97.25 178 ASP A CA 1
ATOM 1416 C C . ASP A 1 178 ? 13.336 -38.656 -10.992 1 97.25 178 ASP A C 1
ATOM 1418 O O . ASP A 1 178 ? 13.883 -37.594 -11.211 1 97.25 178 ASP A O 1
ATOM 1422 N N . LYS A 1 179 ? 13.953 -39.688 -10.438 1 96.81 179 LYS A N 1
ATOM 1423 C CA . LYS A 1 179 ? 15.352 -39.594 -10.031 1 96.81 179 LYS A CA 1
ATOM 1424 C C . LYS A 1 179 ? 16.25 -39.25 -11.219 1 96.81 179 LYS A C 1
ATOM 1426 O O . LYS A 1 179 ? 17.234 -38.531 -11.07 1 96.81 179 LYS A O 1
ATOM 1431 N N . GLY A 1 180 ? 15.984 -39.812 -12.367 1 97 180 GLY A N 1
ATOM 1432 C CA . GLY A 1 180 ? 16.781 -39.562 -13.547 1 97 180 GLY A CA 1
ATOM 1433 C C . GLY A 1 180 ? 16.906 -38.062 -13.867 1 97 180 GLY A C 1
ATOM 1434 O O . GLY A 1 180 ? 18.016 -37.562 -14.008 1 97 180 GLY A O 1
ATOM 1435 N N . ILE A 1 181 ? 15.781 -37.406 -13.938 1 97.38 181 ILE A N 1
ATOM 1436 C CA . ILE A 1 181 ? 15.781 -36 -14.273 1 97.38 181 ILE A CA 1
ATOM 1437 C C . ILE A 1 181 ? 16.359 -35.188 -13.109 1 97.38 181 ILE A C 1
ATOM 1439 O O . ILE A 1 181 ? 17.062 -34.188 -13.32 1 97.38 181 ILE A O 1
ATOM 1443 N N . MET A 1 182 ? 16.094 -35.531 -11.891 1 98.06 182 MET A N 1
ATOM 1444 C CA . MET A 1 182 ? 16.578 -34.844 -10.719 1 98.06 182 MET A CA 1
ATOM 1445 C C . MET A 1 182 ? 18.109 -34.906 -10.641 1 98.06 182 MET A C 1
ATOM 1447 O O . MET A 1 182 ? 18.766 -33.906 -10.375 1 98.06 182 MET A O 1
ATOM 1451 N N . ASP A 1 183 ? 18.641 -36.094 -10.945 1 98 183 ASP A N 1
ATOM 1452 C CA . ASP A 1 183 ? 20.094 -36.281 -10.977 1 98 183 ASP A CA 1
ATOM 1453 C C . ASP A 1 183 ? 20.719 -35.469 -12.102 1 98 183 ASP A C 1
ATOM 1455 O O . ASP A 1 183 ? 21.766 -34.844 -11.922 1 98 183 ASP A O 1
ATOM 1459 N N . TYR A 1 184 ? 20.094 -35.5 -13.266 1 98.31 184 TYR A N 1
ATOM 1460 C CA . TYR A 1 184 ? 20.578 -34.75 -14.422 1 98.31 184 TYR A CA 1
ATOM 1461 C C . TYR A 1 184 ? 20.656 -33.281 -14.125 1 98.31 184 TYR A C 1
ATOM 1463 O O . TYR A 1 184 ? 21.672 -32.625 -14.391 1 98.31 184 TYR A O 1
ATOM 1471 N N . VAL A 1 185 ? 19.547 -32.719 -13.523 1 98.38 185 VAL A N 1
ATOM 1472 C CA . VAL A 1 185 ? 19.484 -31.312 -13.188 1 98.38 185 VAL A CA 1
ATOM 1473 C C . VAL A 1 185 ? 20.516 -30.984 -12.117 1 98.38 185 VAL A C 1
ATOM 1475 O O . VAL A 1 185 ? 21.172 -29.938 -12.18 1 98.38 185 VAL A O 1
ATOM 1478 N N . SER A 1 186 ? 20.625 -31.859 -11.109 1 98.38 186 SER A N 1
ATOM 1479 C CA . SER A 1 186 ? 21.641 -31.656 -10.078 1 98.38 186 SER A CA 1
ATOM 1480 C C . SER A 1 186 ? 23.031 -31.531 -10.688 1 98.38 186 SER A C 1
ATOM 1482 O O . SER A 1 186 ? 23.781 -30.609 -10.352 1 98.38 186 SER A O 1
ATOM 1484 N N . LYS A 1 187 ? 23.375 -32.375 -11.602 1 98.31 187 LYS A N 1
ATOM 1485 C CA . LYS A 1 187 ? 24.688 -32.438 -12.211 1 98.31 187 LYS A CA 1
ATOM 1486 C C . LYS A 1 187 ? 25.016 -31.156 -12.984 1 98.31 187 LYS A C 1
ATOM 1488 O O . LYS A 1 187 ? 26.094 -30.609 -12.852 1 98.31 187 LYS A O 1
ATOM 1493 N N . TYR A 1 188 ? 24.047 -30.641 -13.703 1 98.38 188 TYR A N 1
ATOM 1494 C CA . TYR A 1 188 ? 24.375 -29.609 -14.672 1 98.38 188 TYR A CA 1
ATOM 1495 C C . TYR A 1 188 ? 24.047 -28.219 -14.125 1 98.38 188 TYR A C 1
ATOM 1497 O O . TYR A 1 188 ? 24.672 -27.234 -14.516 1 98.38 188 TYR A O 1
ATOM 1505 N N . SER A 1 189 ? 23.062 -28.109 -13.234 1 98.19 189 SER A N 1
ATOM 1506 C CA . SER A 1 189 ? 22.688 -26.812 -12.688 1 98.19 189 SER A CA 1
ATOM 1507 C C . SER A 1 189 ? 23.578 -26.438 -11.508 1 98.19 189 SER A C 1
ATOM 1509 O O . SER A 1 189 ? 23.672 -25.266 -11.141 1 98.19 189 SER A O 1
ATOM 1511 N N . GLY A 1 190 ? 24.156 -27.453 -10.852 1 98.31 190 GLY A N 1
ATOM 1512 C CA . GLY A 1 190 ? 24.922 -27.25 -9.625 1 98.31 190 GLY A CA 1
ATOM 1513 C C . GLY A 1 190 ? 24.047 -27.266 -8.383 1 98.31 190 GLY A C 1
ATOM 1514 O O . GLY A 1 190 ? 24.562 -27.172 -7.258 1 98.31 190 GLY A O 1
ATOM 1515 N N . LEU A 1 191 ? 22.75 -27.422 -8.516 1 97.69 191 LEU A N 1
ATOM 1516 C CA . LEU A 1 191 ? 21.844 -27.516 -7.383 1 97.69 191 LEU A CA 1
ATOM 1517 C C . LEU A 1 191 ? 21.906 -28.891 -6.738 1 97.69 191 LEU A C 1
ATOM 1519 O O . LEU A 1 191 ? 22.25 -29.875 -7.398 1 97.69 191 LEU A O 1
ATOM 1523 N N . ASN A 1 192 ? 21.672 -28.891 -5.445 1 97.06 192 ASN A N 1
ATOM 1524 C CA . ASN A 1 192 ? 21.359 -30.156 -4.797 1 97.06 192 ASN A CA 1
ATOM 1525 C C . ASN A 1 192 ? 19.875 -30.484 -4.871 1 97.06 192 ASN A C 1
ATOM 1527 O O . ASN A 1 192 ? 19.125 -30.172 -3.953 1 97.06 192 ASN A O 1
ATOM 1531 N N . VAL A 1 193 ? 19.484 -31.156 -5.941 1 97.75 193 VAL A N 1
ATOM 1532 C CA . VAL A 1 193 ? 18.078 -31.406 -6.199 1 97.75 193 VAL A CA 1
ATOM 1533 C C . VAL A 1 193 ? 17.625 -32.656 -5.438 1 97.75 193 VAL A C 1
ATOM 1535 O O . VAL A 1 193 ? 18.031 -33.781 -5.77 1 97.75 193 VAL A O 1
ATOM 1538 N N . THR A 1 194 ? 16.828 -32.469 -4.434 1 96 194 THR A N 1
ATOM 1539 C CA . THR A 1 194 ? 16.375 -33.594 -3.627 1 96 194 THR A CA 1
ATOM 1540 C C . THR A 1 194 ? 14.852 -33.625 -3.553 1 96 194 THR A C 1
ATOM 1542 O O . THR A 1 194 ? 14.266 -34.594 -3.039 1 96 194 THR A O 1
ATOM 1545 N N . SER A 1 195 ? 14.195 -32.625 -4.066 1 97.12 195 SER A N 1
ATOM 1546 C CA . SER A 1 195 ? 12.742 -32.531 -4.008 1 97.12 195 SER A CA 1
ATOM 1547 C C . SER A 1 195 ? 12.188 -31.859 -5.254 1 97.12 195 SER A C 1
ATOM 1549 O O . SER A 1 195 ? 12.945 -31.312 -6.059 1 97.12 195 SER A O 1
ATOM 1551 N N . TYR A 1 196 ? 10.898 -31.906 -5.449 1 98.25 196 TYR A N 1
ATOM 1552 C CA . TYR A 1 196 ? 10.242 -31.219 -6.566 1 98.25 196 TYR A CA 1
ATOM 1553 C C . TYR A 1 196 ? 10.367 -29.719 -6.438 1 98.25 196 TYR A C 1
ATOM 1555 O O . TYR A 1 196 ? 10.391 -29 -7.441 1 98.25 196 TYR A O 1
ATOM 1563 N N . GLU A 1 197 ? 10.461 -29.156 -5.18 1 97.56 197 GLU A N 1
ATOM 1564 C CA . GLU A 1 197 ? 10.609 -27.719 -4.938 1 97.56 197 GLU A CA 1
ATOM 1565 C C . GLU A 1 197 ? 11.867 -27.172 -5.613 1 97.56 197 GLU A C 1
ATOM 1567 O O . GLU A 1 197 ? 11.875 -26.047 -6.102 1 97.56 197 GLU A O 1
ATOM 1572 N N . ASP A 1 198 ? 12.906 -28 -5.613 1 97.38 198 ASP A N 1
ATOM 1573 C CA . ASP A 1 198 ? 14.156 -27.578 -6.246 1 97.38 198 ASP A CA 1
ATOM 1574 C C . ASP A 1 198 ? 13.984 -27.406 -7.75 1 97.38 198 ASP A C 1
ATOM 1576 O O . ASP A 1 198 ? 14.508 -26.453 -8.336 1 97.38 198 ASP A O 1
ATOM 1580 N N . ILE A 1 199 ? 13.273 -28.344 -8.344 1 98.06 199 ILE A N 1
ATOM 1581 C CA . ILE A 1 199 ? 13.008 -28.266 -9.781 1 98.06 199 ILE A CA 1
ATOM 1582 C C . ILE A 1 199 ? 12.039 -27.125 -10.062 1 98.06 199 ILE A C 1
ATOM 1584 O O . ILE A 1 199 ? 12.156 -26.438 -11.086 1 98.06 199 ILE A O 1
ATOM 1588 N N . TYR A 1 200 ? 11.117 -26.953 -9.164 1 97.94 200 TYR A N 1
ATOM 1589 C CA . TYR A 1 200 ? 10.156 -25.859 -9.234 1 97.94 200 TYR A CA 1
ATOM 1590 C C . TYR A 1 200 ? 10.859 -24.516 -9.266 1 97.94 200 TYR A C 1
ATOM 1592 O O . TYR A 1 200 ? 10.539 -23.656 -10.094 1 97.94 200 TYR A O 1
ATOM 1600 N N . GLY A 1 201 ? 11.812 -24.281 -8.438 1 97.12 201 GLY A N 1
ATOM 1601 C CA . GLY A 1 201 ? 12.625 -23.078 -8.461 1 97.12 201 GLY A CA 1
ATOM 1602 C C . GLY A 1 201 ? 13.367 -22.891 -9.766 1 97.12 201 GLY A C 1
ATOM 1603 O O . GLY A 1 201 ? 13.391 -21.781 -10.32 1 97.12 201 G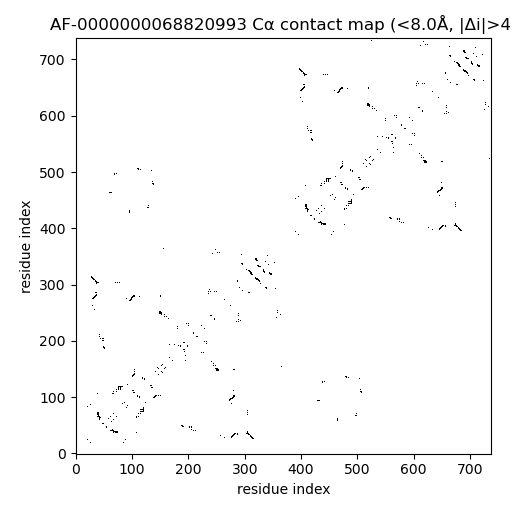LY A O 1
ATOM 1604 N N . LEU A 1 202 ? 13.945 -23.969 -10.25 1 97.81 202 LEU A N 1
ATOM 1605 C CA . LEU A 1 202 ? 14.688 -23.922 -11.508 1 97.81 202 LEU A CA 1
ATOM 1606 C C . LEU A 1 202 ? 13.773 -23.547 -12.664 1 97.81 202 LEU A C 1
ATOM 1608 O O . LEU A 1 202 ? 14.18 -22.828 -13.578 1 97.81 202 LEU A O 1
ATOM 1612 N N . TYR A 1 203 ? 12.578 -24.125 -12.648 1 98.12 203 TYR A N 1
ATOM 1613 C CA . TYR A 1 203 ? 11.609 -23.797 -13.688 1 98.12 203 TYR A CA 1
ATOM 1614 C C . TYR A 1 203 ? 11.477 -22.281 -13.852 1 98.12 203 TYR A C 1
ATOM 1616 O O . TYR A 1 203 ? 11.508 -21.766 -14.969 1 98.12 203 TYR A O 1
ATOM 1624 N N . PHE A 1 204 ? 11.32 -21.594 -12.781 1 97.56 204 PHE A N 1
ATOM 1625 C CA . PHE A 1 204 ? 11.062 -20.156 -12.852 1 97.56 204 PHE A CA 1
ATOM 1626 C C . PHE A 1 204 ? 12.312 -19.406 -13.273 1 97.56 204 PHE A C 1
ATOM 1628 O O . PHE A 1 204 ? 12.227 -18.406 -14 1 97.56 204 PHE A O 1
ATOM 1635 N N . ALA A 1 205 ? 13.461 -19.844 -12.828 1 96.94 205 ALA A N 1
ATOM 1636 C CA . ALA A 1 205 ? 14.695 -19.219 -13.297 1 96.94 205 ALA A CA 1
ATOM 1637 C C . ALA A 1 205 ? 14.82 -19.328 -14.812 1 96.94 205 ALA A C 1
ATOM 1639 O O . ALA A 1 205 ? 15.031 -18.312 -15.492 1 96.94 205 ALA A O 1
ATOM 1640 N N . VAL A 1 206 ? 14.602 -20.531 -15.312 1 97.5 206 VAL A N 1
ATOM 1641 C CA . VAL A 1 206 ? 14.812 -20.812 -16.719 1 97.5 206 VAL A CA 1
ATOM 1642 C C . VAL A 1 206 ? 13.703 -20.172 -17.547 1 97.5 206 VAL A C 1
ATOM 1644 O O . VAL A 1 206 ? 13.969 -19.594 -18.609 1 97.5 206 VAL A O 1
ATOM 1647 N N . SER A 1 207 ? 12.492 -20.25 -17.078 1 97.06 207 SER A N 1
ATOM 1648 C CA . SER A 1 207 ? 11.359 -19.688 -17.812 1 97.06 207 SER A CA 1
ATOM 1649 C C . SER A 1 207 ? 11.492 -18.172 -17.969 1 97.06 207 SER A C 1
ATOM 1651 O O . SER A 1 207 ? 11.172 -17.625 -19.016 1 97.06 207 SER A O 1
ATOM 1653 N N . THR A 1 208 ? 11.922 -17.484 -16.938 1 95.88 208 THR A N 1
ATOM 1654 C CA . THR A 1 208 ? 12.086 -16.047 -16.984 1 95.88 208 THR A CA 1
ATOM 1655 C C . THR A 1 208 ? 13.219 -15.656 -17.938 1 95.88 208 THR A C 1
ATOM 1657 O O . THR A 1 208 ? 13.086 -14.703 -18.703 1 95.88 208 THR A O 1
ATOM 1660 N N . GLU A 1 209 ? 14.312 -16.391 -17.844 1 96.38 209 GLU A N 1
ATOM 1661 C CA . GLU A 1 209 ? 15.43 -16.141 -18.75 1 96.38 209 GLU A CA 1
ATOM 1662 C C . GLU A 1 209 ? 15.039 -16.375 -20.203 1 96.38 209 GLU A C 1
ATOM 1664 O O . GLU A 1 209 ? 15.398 -15.586 -21.078 1 96.38 209 GLU A O 1
ATOM 1669 N N . ASP A 1 210 ? 14.32 -17.406 -20.344 1 96.38 210 ASP A N 1
ATOM 1670 C CA . ASP A 1 210 ? 13.82 -17.734 -21.672 1 96.38 210 ASP A CA 1
ATOM 1671 C C . ASP A 1 210 ? 12.914 -16.625 -22.203 1 96.38 210 ASP A C 1
ATOM 1673 O O . ASP A 1 210 ? 13.055 -16.188 -23.359 1 96.38 210 ASP A O 1
ATOM 1677 N N . GLU A 1 211 ? 12.016 -16.125 -21.422 1 95.44 211 GLU A N 1
ATOM 1678 C CA . GLU A 1 211 ? 11.07 -15.078 -21.797 1 95.44 211 GLU A CA 1
ATOM 1679 C C . GLU A 1 211 ? 11.797 -13.781 -22.141 1 95.44 211 GLU A C 1
ATOM 1681 O O . GLU A 1 211 ? 11.336 -13.008 -22.984 1 95.44 211 GLU A O 1
ATOM 1686 N N . LEU A 1 212 ? 12.883 -13.555 -21.516 1 95.19 212 LEU A N 1
ATOM 1687 C CA . LEU A 1 212 ? 13.656 -12.336 -21.734 1 95.19 212 LEU A CA 1
ATOM 1688 C C . LEU A 1 212 ? 14.539 -12.477 -22.984 1 95.19 212 LEU A C 1
ATOM 1690 O O . LEU A 1 212 ? 15.25 -11.547 -23.344 1 95.19 212 LEU A O 1
ATOM 1694 N N . GLY A 1 213 ? 14.586 -13.648 -23.594 1 95.31 213 GLY A N 1
ATOM 1695 C CA . GLY A 1 213 ? 15.336 -13.883 -24.812 1 95.31 213 GLY A CA 1
ATOM 1696 C C . GLY A 1 213 ? 16.797 -14.211 -24.562 1 95.31 213 GLY A C 1
ATOM 1697 O O . GLY A 1 213 ? 17.625 -14.109 -25.469 1 95.31 213 GLY A O 1
ATOM 1698 N N . LEU A 1 214 ? 17.078 -14.602 -23.406 1 96.44 214 LEU A N 1
ATOM 1699 C CA . LEU A 1 214 ? 18.453 -14.969 -23.094 1 96.44 214 LEU A CA 1
ATOM 1700 C C . LEU A 1 214 ? 18.766 -16.375 -23.609 1 96.44 214 LEU A C 1
ATOM 1702 O O . LEU A 1 214 ? 17.906 -17.25 -23.562 1 96.44 214 LEU A O 1
ATOM 1706 N N . LYS A 1 215 ? 20 -16.562 -24.062 1 97.38 215 LYS A N 1
ATOM 1707 C CA . LYS A 1 215 ? 20.406 -17.891 -24.484 1 97.38 215 LYS A CA 1
ATOM 1708 C C . LYS A 1 215 ? 20.5 -18.859 -23.297 1 97.38 215 LYS A C 1
ATOM 1710 O O . LYS A 1 215 ? 21.25 -18.594 -22.359 1 97.38 215 LYS A O 1
ATOM 1715 N N . LEU A 1 216 ? 19.797 -19.938 -23.406 1 97.69 216 LEU A N 1
ATOM 1716 C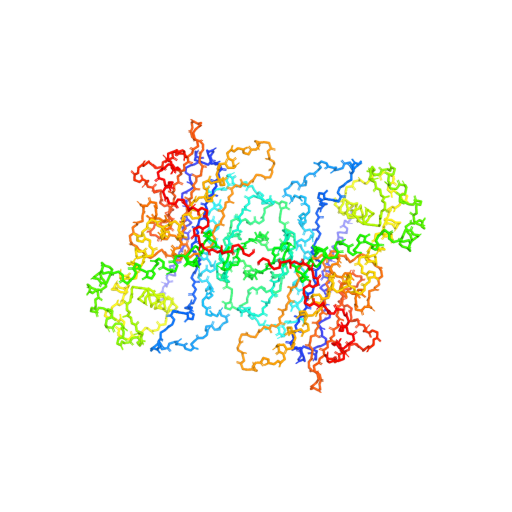 CA . LEU A 1 216 ? 19.812 -20.922 -22.328 1 97.69 216 LEU A CA 1
ATOM 1717 C C . LEU A 1 216 ? 20.984 -21.891 -22.484 1 97.69 216 LEU A C 1
ATOM 1719 O O . LEU A 1 216 ? 21.438 -22.141 -23.609 1 97.69 216 LEU A O 1
ATOM 1723 N N . PRO A 1 217 ? 21.5 -22.406 -21.375 1 97.44 217 PRO A N 1
ATOM 1724 C CA . PRO A 1 217 ? 22.562 -23.391 -21.469 1 97.44 217 PRO A CA 1
ATOM 1725 C C . PRO A 1 217 ? 22.172 -24.609 -22.297 1 97.44 217 PRO A C 1
ATOM 1727 O O . PRO A 1 217 ? 21.031 -25.062 -22.219 1 97.44 217 PRO A O 1
ATOM 1730 N N . ASP A 1 218 ? 23.141 -25.266 -22.875 1 97.88 218 ASP A N 1
ATOM 1731 C CA . ASP A 1 218 ? 22.906 -26.359 -23.797 1 97.88 218 ASP A CA 1
ATOM 1732 C C . ASP A 1 218 ? 22.297 -27.578 -23.078 1 97.88 218 ASP A C 1
ATOM 1734 O O . ASP A 1 218 ? 21.516 -28.312 -23.672 1 97.88 218 ASP A O 1
ATOM 1738 N N . TRP A 1 219 ? 22.719 -27.719 -21.859 1 97.94 219 TRP A N 1
ATOM 1739 C CA . TRP A 1 219 ? 22.25 -28.906 -21.156 1 97.94 219 TRP A CA 1
ATOM 1740 C C . TRP A 1 219 ? 20.734 -28.891 -21 1 97.94 219 TRP A C 1
ATOM 1742 O O . TRP A 1 219 ? 20.109 -29.938 -20.797 1 97.94 219 TRP A O 1
ATOM 1752 N N . LEU A 1 220 ? 20.109 -27.703 -21.109 1 98.31 220 LEU A N 1
ATOM 1753 C CA . LEU A 1 220 ? 18.672 -27.578 -20.938 1 98.31 220 LEU A CA 1
ATOM 1754 C C . LEU A 1 220 ? 17.922 -28.109 -22.156 1 98.31 220 LEU A C 1
ATOM 1756 O O . LEU A 1 220 ? 16.719 -28.391 -22.078 1 98.31 220 LEU A O 1
ATOM 1760 N N . LEU A 1 221 ? 18.547 -28.234 -23.266 1 97.38 221 LEU A N 1
ATOM 1761 C CA . LEU A 1 221 ? 17.922 -28.688 -24.5 1 97.38 221 LEU A CA 1
ATOM 1762 C C . LEU A 1 221 ? 17.234 -30.031 -24.297 1 97.38 221 LEU A C 1
ATOM 1764 O O . LEU A 1 221 ? 16.203 -30.312 -24.906 1 97.38 221 LEU A O 1
ATOM 1768 N N . LYS A 1 222 ? 17.797 -30.859 -23.422 1 97 222 LYS A N 1
ATOM 1769 C CA . LYS A 1 222 ? 17.312 -32.219 -23.219 1 97 222 LYS A CA 1
ATOM 1770 C C . LYS A 1 222 ? 16.094 -32.25 -22.297 1 97 222 LYS A C 1
ATOM 1772 O O . LYS A 1 222 ? 15.297 -33.188 -22.328 1 97 222 LYS A O 1
ATOM 1777 N N . VAL A 1 223 ? 15.969 -31.188 -21.484 1 97.94 223 VAL A N 1
ATOM 1778 C CA . VAL A 1 223 ? 15.016 -31.359 -20.391 1 97.94 223 VAL A CA 1
ATOM 1779 C C . VAL A 1 223 ? 14.078 -30.156 -20.328 1 97.94 223 VAL A C 1
ATOM 1781 O O . VAL A 1 223 ? 13.141 -30.156 -19.531 1 97.94 223 VAL A O 1
ATOM 1784 N N . TRP A 1 224 ? 14.297 -29.078 -21.125 1 97.12 224 TRP A N 1
ATOM 1785 C CA . TRP A 1 224 ? 13.461 -27.875 -21.141 1 97.12 224 TRP A CA 1
ATOM 1786 C C . TRP A 1 224 ? 12.703 -27.75 -22.453 1 97.12 224 TRP A C 1
ATOM 1788 O O . TRP A 1 224 ? 13.273 -27.969 -23.531 1 97.12 224 TRP A O 1
ATOM 1798 N N . PRO A 1 225 ? 11.469 -27.453 -22.453 1 96.88 225 PRO A N 1
ATOM 1799 C CA . PRO A 1 225 ? 10.672 -27.047 -21.297 1 96.88 225 PRO A CA 1
ATOM 1800 C C . PRO A 1 225 ? 9.922 -28.219 -20.656 1 96.88 225 PRO A C 1
ATOM 1802 O O . PRO A 1 225 ? 9.562 -28.141 -19.469 1 96.88 225 PRO A O 1
ATOM 1805 N N . ARG A 1 226 ? 9.68 -29.312 -21.328 1 96.12 226 ARG A N 1
ATOM 1806 C CA . ARG A 1 226 ? 8.648 -30.297 -21 1 96.12 226 ARG A CA 1
ATOM 1807 C C . ARG A 1 226 ? 8.977 -31.016 -19.703 1 96.12 226 ARG A C 1
ATOM 1809 O O . ARG A 1 226 ? 8.195 -30.984 -18.75 1 96.12 226 ARG A O 1
ATOM 1816 N N . ASN A 1 227 ? 10.188 -31.641 -19.562 1 97 227 ASN A N 1
ATOM 1817 C CA . ASN A 1 227 ? 10.523 -32.469 -18.391 1 97 227 ASN A CA 1
ATOM 1818 C C . ASN A 1 227 ? 10.539 -31.625 -17.109 1 97 227 ASN A C 1
ATOM 1820 O O . ASN A 1 227 ? 9.969 -32.031 -16.094 1 97 227 ASN A O 1
ATOM 1824 N N . ILE A 1 228 ? 11.117 -30.5 -17.188 1 98.19 228 ILE A N 1
ATOM 1825 C CA . ILE A 1 228 ? 11.211 -29.625 -16.016 1 98.19 228 ILE A CA 1
ATOM 1826 C C . ILE A 1 228 ? 9.812 -29.125 -15.633 1 98.19 228 ILE A C 1
ATOM 1828 O O . ILE A 1 228 ? 9.453 -29.125 -14.453 1 98.19 228 ILE A O 1
ATOM 1832 N N . THR A 1 229 ? 9.039 -28.766 -16.594 1 98.31 229 THR A N 1
ATOM 1833 C CA . THR A 1 229 ? 7.688 -28.281 -16.344 1 98.31 229 THR A CA 1
ATOM 1834 C C . THR A 1 229 ? 6.844 -29.359 -15.664 1 98.31 229 THR A C 1
ATOM 1836 O O . THR A 1 229 ? 6.145 -29.078 -14.688 1 98.31 229 THR A O 1
ATOM 1839 N N . ASP A 1 230 ? 6.938 -30.594 -16.172 1 98.06 230 ASP A N 1
ATOM 1840 C CA . ASP A 1 230 ? 6.148 -31.703 -15.641 1 98.06 230 ASP A CA 1
ATOM 1841 C C . ASP A 1 230 ? 6.473 -31.953 -14.164 1 98.06 230 ASP A C 1
ATOM 1843 O O . ASP A 1 230 ? 5.57 -32.156 -13.352 1 98.06 230 ASP A O 1
ATOM 1847 N N . VAL A 1 231 ? 7.766 -31.906 -13.852 1 98.44 231 VAL A N 1
ATOM 1848 C CA . VAL A 1 231 ? 8.18 -32.156 -12.477 1 98.44 231 VAL A CA 1
ATOM 1849 C C . VAL A 1 231 ? 7.816 -30.984 -11.594 1 98.44 231 VAL A C 1
ATOM 1851 O O . VAL A 1 231 ? 7.395 -31.156 -10.445 1 98.44 231 VAL A O 1
ATOM 1854 N N . ALA A 1 232 ? 7.934 -29.781 -12.141 1 98.5 232 ALA A N 1
ATOM 1855 C CA . ALA A 1 232 ? 7.586 -28.578 -11.383 1 98.5 232 ALA A CA 1
ATOM 1856 C C . ALA A 1 232 ? 6.113 -28.578 -10.984 1 98.5 232 ALA A C 1
ATOM 1858 O O . ALA A 1 232 ? 5.766 -28.203 -9.867 1 98.5 232 ALA A O 1
ATOM 1859 N N . ILE A 1 233 ? 5.277 -29 -11.852 1 98.75 233 ILE A N 1
ATOM 1860 C CA . ILE A 1 233 ? 3.838 -29.047 -11.617 1 98.75 233 ILE A CA 1
ATOM 1861 C C . ILE A 1 233 ? 3.539 -29.969 -10.43 1 98.75 233 ILE A C 1
ATOM 1863 O O . ILE A 1 233 ? 2.635 -29.688 -9.641 1 98.75 233 ILE A O 1
ATOM 1867 N N . LYS A 1 234 ? 4.332 -31.047 -10.266 1 98.56 234 LYS A N 1
ATOM 1868 C CA . LYS A 1 234 ? 4.109 -32 -9.195 1 98.56 234 LYS A CA 1
ATOM 1869 C C . LYS A 1 234 ? 4.27 -31.359 -7.824 1 98.56 234 LYS A C 1
ATOM 1871 O O . LYS A 1 234 ? 3.699 -31.828 -6.836 1 98.56 234 LYS A O 1
ATOM 1876 N N . GLU A 1 235 ? 5.043 -30.297 -7.773 1 98.56 235 GLU A N 1
ATOM 1877 C CA . GLU A 1 235 ? 5.266 -29.609 -6.504 1 98.56 235 GLU A CA 1
ATOM 1878 C C . GLU A 1 235 ? 3.957 -29.078 -5.934 1 98.56 235 GLU A C 1
ATOM 1880 O O . GLU A 1 235 ? 3.768 -29.047 -4.715 1 98.56 235 GLU A O 1
ATOM 1885 N N . TYR A 1 236 ? 3.029 -28.641 -6.77 1 98.75 236 TYR A N 1
ATOM 1886 C CA . TYR A 1 236 ? 1.749 -28.125 -6.293 1 98.75 236 TYR A CA 1
ATOM 1887 C C . TYR A 1 236 ? 1.005 -29.188 -5.488 1 98.75 236 TYR A C 1
ATOM 1889 O O . TYR A 1 236 ? 0.321 -28.859 -4.512 1 98.75 236 TYR A O 1
ATOM 1897 N N . TYR A 1 237 ? 1.175 -30.406 -5.91 1 98.25 237 TYR A N 1
ATOM 1898 C CA . TYR A 1 237 ? 0.446 -31.484 -5.262 1 98.25 237 TYR A CA 1
ATOM 1899 C C . TYR A 1 237 ? 1.143 -31.922 -3.979 1 98.25 237 TYR A C 1
ATOM 1901 O O . TYR A 1 237 ? 0.5 -32.438 -3.061 1 98.25 237 TYR A O 1
ATOM 1909 N N . VAL A 1 238 ? 2.473 -31.719 -3.896 1 98.62 238 VAL A N 1
ATOM 1910 C CA . VAL A 1 238 ? 3.168 -31.922 -2.631 1 98.62 238 VAL A CA 1
ATOM 1911 C C . VAL A 1 238 ? 2.734 -30.859 -1.624 1 98.62 238 VAL A C 1
ATOM 1913 O O . VAL A 1 238 ? 2.418 -31.172 -0.475 1 98.62 238 VAL A O 1
ATOM 1916 N N . ALA A 1 239 ? 2.623 -29.641 -2.104 1 98.62 239 ALA A N 1
ATOM 1917 C CA . ALA A 1 239 ? 2.328 -28.484 -1.275 1 98.62 239 ALA A CA 1
ATOM 1918 C C . ALA A 1 239 ? 0.9 -28.531 -0.741 1 98.62 239 ALA A C 1
ATOM 1920 O O . ALA A 1 239 ? 0.563 -27.828 0.219 1 98.62 239 ALA A O 1
ATOM 1921 N N . THR A 1 240 ? 0.036 -29.312 -1.353 1 98.75 240 THR A N 1
ATOM 1922 C CA . THR A 1 240 ? -1.368 -29.422 -0.973 1 98.75 240 THR A CA 1
ATOM 1923 C C . THR A 1 240 ? -1.743 -30.875 -0.693 1 98.75 240 THR A C 1
ATOM 1925 O O . THR A 1 240 ? -2.887 -31.266 -0.916 1 98.75 240 THR A O 1
ATOM 1928 N N . ALA A 1 241 ? -0.84 -31.672 -0.226 1 98.5 241 ALA A N 1
ATOM 1929 C CA . ALA A 1 241 ? -0.968 -33.125 -0.185 1 98.5 241 ALA A CA 1
ATOM 1930 C C . ALA A 1 241 ? -1.956 -33.562 0.896 1 98.5 241 ALA A C 1
ATOM 1932 O O . ALA A 1 241 ? -2.584 -34.625 0.785 1 98.5 241 ALA A O 1
ATOM 1933 N N . THR A 1 242 ? -2.049 -32.812 1.993 1 98.19 242 THR A N 1
ATOM 1934 C CA . THR A 1 242 ? -2.943 -33.156 3.092 1 98.19 242 THR A CA 1
ATOM 1935 C C . THR A 1 242 ? -3.986 -32.062 3.305 1 98.19 242 THR A C 1
ATOM 1937 O O . THR A 1 242 ? -3.844 -30.938 2.787 1 98.19 242 THR A O 1
ATOM 1940 N N . THR A 1 243 ? -5 -32.375 4.055 1 98.19 243 THR A N 1
ATOM 1941 C CA . THR A 1 243 ? -6.062 -31.422 4.359 1 98.19 243 THR A CA 1
ATOM 1942 C C . THR A 1 243 ? -5.5 -30.203 5.082 1 98.19 243 THR A C 1
ATOM 1944 O O . THR A 1 243 ? -5.859 -29.078 4.766 1 98.19 243 THR A O 1
ATOM 1947 N N . GLU A 1 244 ? -4.574 -30.422 5.984 1 97.81 244 GLU A N 1
ATOM 1948 C CA . GLU A 1 244 ? -4.004 -29.312 6.75 1 97.81 244 GLU A CA 1
ATOM 1949 C C . GLU A 1 244 ? -3.16 -28.406 5.859 1 97.81 244 GLU A C 1
ATOM 1951 O O . GLU A 1 244 ? -3.184 -27.188 6.012 1 97.81 244 GLU A O 1
ATOM 1956 N N . LEU A 1 245 ? -2.414 -29 4.953 1 98.69 245 LEU A N 1
ATOM 1957 C CA . LEU A 1 245 ? -1.649 -28.203 4 1 98.69 245 LEU A CA 1
ATOM 1958 C C . LEU A 1 245 ? -2.574 -27.359 3.131 1 98.69 245 LEU A C 1
ATOM 1960 O O . LEU A 1 245 ? -2.318 -26.172 2.914 1 98.69 245 LEU A O 1
ATOM 1964 N N . LYS A 1 246 ? -3.707 -27.953 2.703 1 98.81 246 LYS A N 1
ATOM 1965 C CA . LYS A 1 246 ? -4.688 -27.219 1.906 1 98.81 246 LYS A CA 1
ATOM 1966 C C . LYS A 1 246 ? -5.32 -26.094 2.713 1 98.81 246 LYS A C 1
ATOM 1968 O O . LYS A 1 246 ? -5.551 -25 2.189 1 98.81 246 LYS A O 1
ATOM 1973 N N . GLN A 1 247 ? -5.574 -26.344 4 1 98.75 247 GLN A N 1
ATOM 1974 C CA . GLN A 1 247 ? -6.164 -25.344 4.883 1 98.75 247 GLN A CA 1
ATOM 1975 C C . GLN A 1 247 ? -5.281 -24.109 4.984 1 98.75 247 GLN A C 1
ATOM 1977 O O . GLN A 1 247 ? -5.781 -22.984 5.055 1 98.75 247 GLN A O 1
ATOM 1982 N N . MET A 1 248 ? -3.988 -24.312 4.938 1 98.62 248 MET A N 1
ATOM 1983 C CA . MET A 1 248 ? -3.074 -23.188 5.117 1 98.62 248 MET A CA 1
ATOM 1984 C C . MET A 1 248 ? -2.676 -22.594 3.771 1 98.62 248 MET A C 1
ATOM 1986 O O . MET A 1 248 ? -2.539 -21.375 3.645 1 98.62 248 MET A O 1
ATOM 1990 N N . ALA A 1 249 ? -2.574 -23.438 2.75 1 98.62 249 ALA A N 1
ATOM 1991 C CA . ALA A 1 249 ? -2.143 -22.969 1.438 1 98.62 249 ALA A CA 1
ATOM 1992 C C . ALA A 1 249 ? -3.236 -22.156 0.764 1 98.62 249 ALA A C 1
ATOM 1994 O O . ALA A 1 249 ? -2.945 -21.188 0.056 1 98.62 249 ALA A O 1
ATOM 1995 N N . ALA A 1 250 ? -4.535 -22.516 1.032 1 98.62 250 ALA A N 1
ATOM 1996 C CA . ALA A 1 250 ? -5.617 -21.859 0.301 1 98.62 250 ALA A CA 1
ATOM 1997 C C . ALA A 1 250 ? -6.836 -21.656 1.195 1 98.62 250 ALA A C 1
ATOM 1999 O O . ALA A 1 250 ? -7.723 -20.859 0.871 1 98.62 250 ALA A O 1
ATOM 2000 N N . GLY A 1 251 ? -6.91 -22.328 2.307 1 98.69 251 GLY A N 1
ATOM 2001 C CA . GLY A 1 251 ? -8.117 -22.359 3.117 1 98.69 251 GLY A CA 1
ATOM 2002 C C . GLY A 1 251 ? -8.43 -21.047 3.793 1 98.69 251 GLY A C 1
ATOM 2003 O O . GLY A 1 251 ? -9.594 -20.672 3.92 1 98.69 251 GLY A O 1
ATOM 2004 N N . TYR A 1 252 ? -7.383 -20.359 4.262 1 98.38 252 TYR A N 1
ATOM 2005 C CA . TYR A 1 252 ? -7.605 -19.062 4.875 1 98.38 252 TYR A CA 1
ATOM 2006 C C . TYR A 1 252 ? -8.273 -18.109 3.893 1 98.38 252 TYR A C 1
ATOM 2008 O O . TYR A 1 252 ? -9.203 -17.375 4.258 1 98.38 252 TYR A O 1
ATOM 2016 N N . LEU A 1 253 ? -7.812 -18.078 2.656 1 98.75 253 LEU A N 1
ATOM 2017 C CA . LEU A 1 253 ? -8.398 -17.219 1.634 1 98.75 253 LEU A CA 1
ATOM 2018 C C . LEU A 1 253 ? -9.836 -17.641 1.326 1 98.75 253 LEU A C 1
ATOM 2020 O O . LEU A 1 253 ? -10.727 -16.797 1.228 1 98.75 253 LEU A O 1
ATOM 2024 N N . LEU A 1 254 ? -10 -18.938 1.146 1 98.75 254 LEU A N 1
ATOM 2025 C CA . LEU A 1 254 ? -11.328 -19.484 0.858 1 98.75 254 LEU A CA 1
ATOM 2026 C C . LEU A 1 254 ? -12.32 -19.078 1.943 1 98.75 254 LEU A C 1
ATOM 2028 O O . LEU A 1 254 ? -13.422 -18.625 1.642 1 98.75 254 LEU A O 1
ATOM 2032 N N . GLN A 1 255 ? -11.945 -19.281 3.156 1 98.5 255 GLN A N 1
ATOM 2033 C CA . GLN A 1 255 ? -12.805 -18.922 4.281 1 98.5 255 GLN A CA 1
ATOM 2034 C C . GLN A 1 255 ? -13.102 -17.422 4.293 1 98.5 255 GLN A C 1
ATOM 2036 O O . GLN A 1 255 ? -14.242 -17.016 4.543 1 98.5 255 GLN A O 1
ATOM 2041 N N . LYS A 1 256 ? -12.109 -16.609 4.07 1 98.44 256 LYS A N 1
ATOM 2042 C CA . LYS A 1 256 ? -12.32 -15.164 4.02 1 98.44 256 LYS A CA 1
ATOM 2043 C C . LYS A 1 256 ? -13.336 -14.797 2.945 1 98.44 256 LYS A C 1
ATOM 2045 O O . LYS A 1 256 ? -14.219 -13.961 3.176 1 98.44 256 LYS A O 1
ATOM 2050 N N . MET A 1 257 ? -13.195 -15.383 1.746 1 98.75 257 MET A N 1
ATOM 2051 C CA . MET A 1 257 ? -14.109 -15.094 0.643 1 98.75 257 MET A CA 1
ATOM 2052 C C . MET A 1 257 ? -15.547 -15.422 1.024 1 98.75 257 MET A C 1
ATOM 2054 O O . MET A 1 257 ? -16.469 -14.641 0.753 1 98.75 257 MET A O 1
ATOM 2058 N N . ILE A 1 258 ? -15.727 -16.531 1.681 1 98.56 258 ILE A N 1
ATOM 2059 C CA . ILE A 1 258 ? -17.062 -16.969 2.08 1 98.56 258 ILE A CA 1
ATOM 2060 C C . ILE A 1 258 ? -17.609 -16.031 3.152 1 98.56 258 ILE A C 1
ATOM 2062 O O . ILE A 1 258 ? -18.766 -15.578 3.07 1 98.56 258 ILE A O 1
ATOM 2066 N N . ASN A 1 259 ? -16.781 -15.703 4.164 1 98.12 259 ASN A N 1
ATOM 2067 C CA . ASN A 1 259 ? -17.203 -14.805 5.23 1 98.12 259 ASN A CA 1
ATOM 2068 C C . ASN A 1 259 ? -17.547 -13.414 4.691 1 98.12 259 ASN A C 1
ATOM 2070 O O . ASN A 1 259 ? -18.547 -12.82 5.094 1 98.12 259 ASN A O 1
ATOM 2074 N N . ASP A 1 260 ? -16.688 -12.898 3.83 1 98.25 260 ASP A N 1
ATOM 2075 C CA . ASP A 1 260 ? -16.938 -11.594 3.227 1 98.25 260 ASP A CA 1
ATOM 2076 C C . ASP A 1 260 ? -18.219 -11.617 2.402 1 98.25 260 ASP A C 1
ATOM 2078 O O . ASP A 1 260 ? -18.953 -10.625 2.355 1 98.25 260 ASP A O 1
ATOM 2082 N N . THR A 1 261 ? -18.484 -12.688 1.706 1 98.56 261 THR A N 1
ATOM 2083 C CA . THR A 1 261 ? -19.719 -12.859 0.941 1 98.56 261 THR A CA 1
ATOM 2084 C C . THR A 1 261 ? -20.938 -12.812 1.859 1 98.56 261 THR A C 1
ATOM 2086 O O . THR A 1 261 ? -21.906 -12.109 1.575 1 98.56 261 THR A O 1
ATOM 2089 N N . LYS A 1 262 ? -20.891 -13.555 2.939 1 97.94 262 LYS A N 1
ATOM 2090 C CA . LYS A 1 262 ? -21.984 -13.57 3.896 1 97.94 262 LYS A CA 1
ATOM 2091 C C . LYS A 1 262 ? -22.234 -12.18 4.477 1 97.94 262 LYS A C 1
ATOM 2093 O O . LYS A 1 262 ? -23.375 -11.758 4.629 1 97.94 262 LYS A O 1
ATOM 2098 N N . THR A 1 263 ? -21.156 -11.492 4.789 1 97.44 263 THR A N 1
ATOM 2099 C CA . THR A 1 263 ? -21.266 -10.117 5.281 1 97.44 263 THR A CA 1
ATOM 2100 C C . THR A 1 263 ? -21.953 -9.227 4.254 1 97.44 263 THR A C 1
ATOM 2102 O O . THR A 1 263 ? -22.812 -8.414 4.609 1 97.44 263 THR A O 1
ATOM 2105 N N . LYS A 1 264 ? -21.594 -9.406 3.01 1 97.06 264 LYS A N 1
ATOM 2106 C CA . LYS A 1 264 ? -22.172 -8.617 1.924 1 97.06 264 LYS A CA 1
ATOM 2107 C C . LYS A 1 264 ? -23.672 -8.891 1.788 1 97.06 264 LYS A C 1
ATOM 2109 O O . LYS A 1 264 ? -24.469 -7.961 1.595 1 97.06 264 LYS A O 1
ATOM 2114 N N . ILE A 1 265 ? -24.047 -10.102 1.828 1 96.38 265 ILE A N 1
ATOM 2115 C CA . ILE A 1 265 ? -25.438 -10.516 1.658 1 96.38 265 ILE A CA 1
ATOM 2116 C C . ILE A 1 265 ? -26.297 -9.898 2.76 1 96.38 265 ILE A C 1
ATOM 2118 O O . ILE A 1 265 ? -27.453 -9.523 2.523 1 96.38 265 ILE A O 1
ATOM 2122 N N . ASN A 1 266 ? -25.719 -9.648 3.889 1 95.44 266 ASN A N 1
ATOM 2123 C CA . ASN A 1 266 ? -26.453 -9.125 5.031 1 95.44 266 ASN A CA 1
ATOM 2124 C C . ASN A 1 266 ? -26.297 -7.609 5.156 1 95.44 266 ASN A C 1
ATOM 2126 O O . ASN A 1 266 ? -26.766 -7.004 6.117 1 95.44 266 ASN A O 1
ATOM 2130 N N . GLU A 1 267 ? -25.594 -7.074 4.199 1 94.56 267 GLU A N 1
ATOM 2131 C CA . GLU A 1 267 ? -25.375 -5.633 4.223 1 94.56 267 GLU A CA 1
ATOM 2132 C C . GLU A 1 267 ? -26.688 -4.871 4.059 1 94.56 267 GLU A C 1
ATOM 2134 O O . GLU A 1 267 ? -27.578 -5.297 3.314 1 94.56 267 GLU A O 1
ATOM 2139 N N . ASP A 1 268 ? -26.797 -3.74 4.707 1 93.56 268 ASP A N 1
ATOM 2140 C CA . ASP A 1 268 ? -27.953 -2.859 4.555 1 93.56 268 ASP A CA 1
ATOM 2141 C C . ASP A 1 268 ? -28.156 -2.459 3.094 1 93.56 268 ASP A C 1
ATOM 2143 O O . ASP A 1 268 ? -27.25 -1.891 2.473 1 93.56 268 ASP A O 1
ATOM 2147 N N . PRO A 1 269 ? -29.297 -2.756 2.533 1 89.81 269 PRO A N 1
ATOM 2148 C CA . PRO A 1 269 ? -29.547 -2.422 1.13 1 89.81 269 PRO A CA 1
ATOM 2149 C C . PRO A 1 269 ? -29.438 -0.926 0.848 1 89.81 269 PRO A C 1
ATOM 2151 O O . PRO A 1 269 ? -29.234 -0.525 -0.301 1 89.81 269 PRO A O 1
ATOM 2154 N N . ASN A 1 270 ? -29.484 -0.122 1.909 1 90.31 270 ASN A N 1
ATOM 2155 C CA . ASN A 1 270 ? -29.484 1.326 1.733 1 90.31 270 ASN A CA 1
ATOM 2156 C C . ASN A 1 270 ? -28.062 1.896 1.883 1 90.31 270 ASN A C 1
ATOM 2158 O O . ASN A 1 270 ? -27.875 3.113 1.838 1 90.31 270 ASN A O 1
ATOM 2162 N N . THR A 1 271 ? -27.203 0.955 1.966 1 90.06 271 THR A N 1
ATOM 2163 C CA . THR A 1 271 ? -25.812 1.407 2.047 1 90.06 271 THR A CA 1
ATOM 2164 C C . THR A 1 271 ? -25.406 2.111 0.758 1 90.06 271 THR A C 1
ATOM 2166 O O . THR A 1 271 ? -25.562 1.565 -0.334 1 90.06 271 THR A O 1
ATOM 2169 N N . GLN A 1 272 ? -24.891 3.361 0.852 1 88.25 272 GLN A N 1
ATOM 2170 C CA . GLN A 1 272 ? -24.516 4.152 -0.317 1 88.25 272 GLN A CA 1
ATOM 2171 C C . GLN A 1 272 ? -23.156 3.725 -0.857 1 88.25 272 GLN A C 1
ATOM 2173 O O . GLN A 1 272 ? -22.984 3.531 -2.064 1 88.25 272 GLN A O 1
ATOM 2178 N N . PHE A 1 273 ? -22.203 3.531 0.003 1 91 273 PHE A N 1
ATOM 2179 C CA . PHE A 1 273 ? -20.844 3.154 -0.37 1 91 273 PHE A CA 1
ATOM 2180 C C . PHE A 1 273 ? -20.641 1.647 -0.254 1 91 273 PHE A C 1
ATOM 2182 O O . PHE A 1 273 ? -19.906 1.176 0.612 1 91 273 PHE A O 1
ATOM 2189 N N . LYS A 1 274 ? -21.203 0.881 -1.12 1 93.31 274 LYS A N 1
ATOM 2190 C CA . LYS A 1 274 ? -21.188 -0.577 -1.063 1 93.31 274 LYS A CA 1
ATOM 2191 C C . LYS A 1 274 ? -19.859 -1.135 -1.574 1 93.31 274 LYS A C 1
ATOM 2193 O O . LYS A 1 274 ? -19.344 -0.68 -2.596 1 93.31 274 LYS A O 1
ATOM 2198 N N . LYS A 1 275 ? -19.344 -2.045 -0.829 1 96.69 275 LYS A N 1
ATOM 2199 C CA . LYS A 1 275 ? -18.234 -2.824 -1.343 1 96.69 275 LYS A CA 1
ATOM 2200 C C . LYS A 1 275 ? -18.688 -3.781 -2.441 1 96.69 275 LYS A C 1
ATOM 2202 O O . LYS A 1 275 ? -19.688 -4.484 -2.287 1 96.69 275 LYS A O 1
ATOM 2207 N N . LYS A 1 276 ? -17.922 -3.857 -3.537 1 97.31 276 LYS A N 1
ATOM 2208 C CA . LYS A 1 276 ? -18.391 -4.656 -4.664 1 97.31 276 LYS A CA 1
ATOM 2209 C C . LYS A 1 276 ? -17.344 -5.676 -5.094 1 97.31 276 LYS A C 1
ATOM 2211 O O . LYS A 1 276 ? -17.672 -6.707 -5.684 1 97.31 276 LYS A O 1
ATOM 2216 N N . VAL A 1 277 ? -16.094 -5.391 -4.809 1 98.38 277 VAL A N 1
ATOM 2217 C CA . VAL A 1 277 ? -15.07 -6.273 -5.367 1 98.38 277 VAL A CA 1
ATOM 2218 C C . VAL A 1 277 ? -13.898 -6.398 -4.391 1 98.38 277 VAL A C 1
ATOM 2220 O O . VAL A 1 277 ? -13.5 -5.418 -3.762 1 98.38 277 VAL A O 1
ATOM 2223 N N . TYR A 1 278 ? -13.438 -7.602 -4.145 1 98.75 278 TYR A N 1
ATOM 2224 C CA . TYR A 1 278 ? -12.18 -7.926 -3.484 1 98.75 278 TYR A CA 1
ATOM 2225 C C . TYR A 1 278 ? -11.125 -8.336 -4.5 1 98.75 278 TYR A C 1
ATOM 2227 O O . TYR A 1 278 ? -11.375 -9.195 -5.352 1 98.75 278 TYR A O 1
ATOM 2235 N N . LEU A 1 279 ? -9.992 -7.699 -4.477 1 98.88 279 LEU A N 1
ATOM 2236 C CA . LEU A 1 279 ? -8.852 -8.062 -5.316 1 98.88 279 LEU A CA 1
ATOM 2237 C C . LEU A 1 279 ? -7.711 -8.609 -4.473 1 98.88 279 LEU A C 1
ATOM 2239 O O . LEU A 1 279 ? -7.355 -8.031 -3.443 1 98.88 279 LEU A O 1
ATOM 2243 N N . TYR A 1 280 ? -7.203 -9.734 -4.863 1 98.94 280 TYR A N 1
ATOM 2244 C CA . TYR A 1 280 ? -6.055 -10.367 -4.219 1 98.94 280 TYR A CA 1
ATOM 2245 C C . TYR A 1 280 ? -4.906 -10.547 -5.203 1 98.94 280 TYR A C 1
ATOM 2247 O O . TYR A 1 280 ? -4.969 -11.406 -6.086 1 98.94 280 TYR A O 1
ATOM 2255 N N . SER A 1 281 ? -3.887 -9.719 -5.086 1 98.94 281 SER A N 1
ATOM 2256 C CA . SER A 1 281 ? -2.686 -9.828 -5.906 1 98.94 281 SER A CA 1
ATOM 2257 C C . SER A 1 281 ? -1.66 -10.758 -5.262 1 98.94 281 SER A C 1
ATOM 2259 O O . SER A 1 281 ? -1.185 -10.492 -4.156 1 98.94 281 SER A O 1
ATOM 2261 N N . ALA A 1 282 ? -1.33 -11.805 -5.973 1 98.88 282 ALA A N 1
ATOM 2262 C CA . ALA A 1 282 ? -0.52 -12.836 -5.34 1 98.88 282 ALA A CA 1
ATOM 2263 C C . ALA A 1 282 ? 0.336 -13.57 -6.367 1 98.88 282 ALA A C 1
ATOM 2265 O O . ALA A 1 282 ? 0.952 -12.945 -7.23 1 98.88 282 ALA A O 1
ATOM 2266 N N . HIS A 1 283 ? 0.466 -14.883 -6.191 1 98.75 283 HIS A N 1
ATOM 2267 C CA . HIS A 1 283 ? 1.422 -15.672 -6.953 1 98.75 283 HIS A CA 1
ATOM 2268 C C . HIS A 1 283 ? 0.728 -16.812 -7.688 1 98.75 283 HIS A C 1
ATOM 2270 O O . HIS A 1 283 ? -0.466 -17.047 -7.488 1 98.75 283 HIS A O 1
ATOM 2276 N N . GLU A 1 284 ? 1.479 -17.438 -8.562 1 98.5 284 GLU A N 1
ATOM 2277 C CA . GLU A 1 284 ? 0.953 -18.594 -9.297 1 98.5 284 GLU A CA 1
ATOM 2278 C C . GLU A 1 284 ? 0.567 -19.719 -8.352 1 98.5 284 GLU A C 1
ATOM 2280 O O . GLU A 1 284 ? -0.367 -20.484 -8.625 1 98.5 284 GLU A O 1
ATOM 2285 N N . SER A 1 285 ? 1.317 -19.859 -7.289 1 98.62 285 SER A N 1
ATOM 2286 C CA . SER A 1 285 ? 1.027 -20.906 -6.324 1 98.62 285 SER A CA 1
ATOM 2287 C C . SER A 1 285 ? -0.322 -20.688 -5.652 1 98.62 285 SER A C 1
ATOM 2289 O O . SER A 1 285 ? -1.052 -21.641 -5.379 1 98.62 285 SER A O 1
ATOM 2291 N N . ASN A 1 286 ? -0.667 -19.438 -5.379 1 98.88 286 ASN A N 1
ATOM 2292 C CA . ASN A 1 286 ? -1.98 -19.125 -4.82 1 98.88 286 ASN A CA 1
ATOM 2293 C C . ASN A 1 286 ? -3.102 -19.609 -5.742 1 98.88 286 ASN A C 1
ATOM 2295 O O . ASN A 1 286 ? -4.074 -20.203 -5.285 1 98.88 286 ASN A O 1
ATOM 2299 N N . VAL A 1 287 ? -2.92 -19.328 -7 1 98.88 287 VAL A N 1
ATOM 2300 C CA . VAL A 1 287 ? -3.916 -19.703 -7.992 1 98.88 287 VAL A CA 1
ATOM 2301 C C . VAL A 1 287 ? -4.012 -21.234 -8.07 1 98.88 287 VAL A C 1
ATOM 2303 O O . VAL A 1 287 ? -5.109 -21.797 -7.992 1 98.88 287 VAL A O 1
ATOM 2306 N N . ALA A 1 288 ? -2.879 -21.922 -8.156 1 98.88 288 ALA A N 1
ATOM 2307 C CA . ALA A 1 288 ? -2.846 -23.375 -8.266 1 98.88 288 ALA A CA 1
ATOM 2308 C C . ALA A 1 288 ? -3.436 -24.031 -7.023 1 98.88 288 ALA A C 1
ATOM 2310 O O . ALA A 1 288 ? -4.316 -24.891 -7.125 1 98.88 288 ALA A O 1
ATOM 2311 N N . HIS A 1 289 ? -2.941 -23.609 -5.836 1 98.88 289 HIS A N 1
ATOM 2312 C CA . HIS A 1 289 ? -3.408 -24.203 -4.59 1 98.88 289 HIS A CA 1
ATOM 2313 C C . HIS A 1 289 ? -4.91 -24 -4.41 1 98.88 289 HIS A C 1
ATOM 2315 O O . HIS A 1 289 ? -5.605 -24.906 -3.926 1 98.88 289 HIS A O 1
ATOM 2321 N N . PHE A 1 290 ? -5.375 -22.828 -4.781 1 98.88 290 PHE A N 1
ATOM 2322 C CA . PHE A 1 290 ? -6.793 -22.5 -4.66 1 98.88 290 PHE A CA 1
ATOM 2323 C C . PHE A 1 290 ? -7.633 -23.422 -5.539 1 98.88 290 PHE A C 1
ATOM 2325 O O . PHE A 1 290 ? -8.602 -24.031 -5.07 1 98.88 290 PHE A O 1
ATOM 2332 N N . LEU A 1 291 ? -7.23 -23.609 -6.781 1 98.75 291 LEU A N 1
ATOM 2333 C CA . LEU A 1 291 ? -7.961 -24.438 -7.73 1 98.75 291 LEU A CA 1
ATOM 2334 C C . LEU A 1 291 ? -7.855 -25.922 -7.352 1 98.75 291 LEU A C 1
ATOM 2336 O O . LEU A 1 291 ? -8.812 -26.672 -7.531 1 98.75 291 LEU A O 1
ATOM 2340 N N . ILE A 1 292 ? -6.68 -26.344 -6.844 1 98.69 292 ILE A N 1
ATOM 2341 C CA . ILE A 1 292 ? -6.5 -27.719 -6.398 1 98.69 292 ILE A CA 1
ATOM 2342 C C . ILE A 1 292 ? -7.441 -28.016 -5.23 1 98.69 292 ILE A C 1
ATOM 2344 O O . ILE A 1 292 ? -8.094 -29.062 -5.195 1 98.69 292 ILE A O 1
ATOM 2348 N N . THR A 1 293 ? -7.484 -27.062 -4.336 1 98.31 293 THR A N 1
ATOM 2349 C CA . THR A 1 293 ? -8.32 -27.219 -3.15 1 98.31 293 THR A CA 1
ATOM 2350 C C . THR A 1 293 ? -9.797 -27.328 -3.541 1 98.31 293 THR A C 1
ATOM 2352 O O . THR A 1 293 ? -10.555 -28.062 -2.916 1 98.31 293 THR A O 1
ATOM 2355 N N . LEU A 1 294 ? -10.203 -26.672 -4.641 1 97.75 294 LEU A N 1
ATOM 2356 C CA . LEU A 1 294 ? -11.578 -26.719 -5.125 1 97.75 294 LEU A CA 1
ATOM 2357 C C . LEU A 1 294 ? -11.789 -27.922 -6.039 1 97.75 294 LEU A C 1
ATOM 2359 O O . LEU A 1 294 ? -12.906 -28.156 -6.516 1 97.75 294 LEU A O 1
ATOM 2363 N N . ASP A 1 295 ? -10.758 -28.625 -6.359 1 96.75 295 ASP A N 1
ATOM 2364 C CA . ASP A 1 295 ? -10.773 -29.828 -7.18 1 96.75 295 ASP A CA 1
ATOM 2365 C C . ASP A 1 295 ? -11.18 -29.516 -8.617 1 96.75 295 ASP A C 1
ATOM 2367 O O . ASP A 1 295 ? -11.969 -30.234 -9.227 1 96.75 295 ASP A O 1
ATOM 2371 N N . ILE A 1 296 ? -10.688 -28.391 -9.109 1 97.19 296 ILE A N 1
ATOM 2372 C CA . ILE A 1 296 ? -10.984 -28.016 -10.484 1 97.19 296 ILE A CA 1
ATOM 2373 C C . ILE A 1 296 ? -9.703 -27.594 -11.203 1 97.19 296 ILE A C 1
ATOM 2375 O O . ILE A 1 296 ? -9.742 -26.844 -12.172 1 97.19 296 ILE A O 1
ATOM 2379 N N . PHE A 1 297 ? -8.609 -28.047 -10.68 1 97.56 297 PHE A N 1
ATOM 2380 C CA . PHE A 1 297 ? -7.312 -27.703 -11.25 1 97.56 297 PHE A CA 1
ATOM 2381 C C . PHE A 1 297 ? -6.871 -28.766 -12.258 1 97.56 297 PHE A C 1
ATOM 2383 O O . PHE A 1 297 ? -6.859 -29.953 -11.953 1 97.56 297 PHE A O 1
ATOM 2390 N N . LYS A 1 298 ? -6.543 -28.328 -13.477 1 96.56 298 LYS A N 1
ATOM 2391 C CA . LYS A 1 298 ? -5.766 -29.125 -14.414 1 96.56 298 LYS A CA 1
ATOM 2392 C C . LYS A 1 298 ? -4.273 -28.828 -14.289 1 96.56 298 LYS A C 1
ATOM 2394 O O . LYS A 1 298 ? -3.871 -27.672 -14.242 1 96.56 298 LYS A O 1
ATOM 2399 N N . PRO A 1 299 ? -3.49 -29.875 -14.211 1 97.75 299 PRO A N 1
ATOM 2400 C CA . PRO A 1 299 ? -2.062 -29.672 -13.961 1 97.75 299 PRO A CA 1
ATOM 2401 C C . PRO A 1 299 ? -1.411 -28.734 -14.977 1 97.75 299 PRO A C 1
ATOM 2403 O O . PRO A 1 299 ? -1.458 -29 -16.188 1 97.75 299 PRO A O 1
ATOM 2406 N N . HIS A 1 300 ? -0.924 -27.703 -14.594 1 98.12 300 HIS A N 1
ATOM 2407 C CA . HIS A 1 300 ? -0.165 -26.703 -15.344 1 98.12 300 HIS A CA 1
ATOM 2408 C C . HIS A 1 300 ? 0.487 -25.688 -14.414 1 98.12 300 HIS A C 1
ATOM 2410 O O . HIS A 1 300 ? 0.247 -25.703 -13.203 1 98.12 300 HIS A O 1
ATOM 2416 N N . ILE A 1 301 ? 1.331 -24.938 -14.875 1 98.19 301 ILE A N 1
ATOM 2417 C CA . ILE A 1 301 ? 1.812 -23.766 -14.156 1 98.19 301 ILE A CA 1
ATOM 2418 C C . ILE A 1 301 ? 0.994 -22.531 -14.547 1 98.19 301 ILE A C 1
ATOM 2420 O O . ILE A 1 301 ? 1.04 -22.094 -15.703 1 98.19 301 ILE A O 1
ATOM 2424 N N . PRO A 1 302 ? 0.188 -22 -13.625 1 98.56 302 PRO A N 1
ATOM 2425 C CA . PRO A 1 302 ? -0.584 -20.812 -13.984 1 98.56 302 PRO A CA 1
ATOM 2426 C C . PRO A 1 302 ? 0.272 -19.734 -14.641 1 98.56 302 PRO A C 1
ATOM 2428 O O . PRO A 1 302 ? 1.357 -19.422 -14.141 1 98.56 302 PRO A O 1
ATOM 2431 N N . THR A 1 303 ? -0.153 -19.172 -15.734 1 97.62 303 THR A N 1
ATOM 2432 C CA . THR A 1 303 ? 0.602 -18.188 -16.5 1 97.62 303 THR A CA 1
ATOM 2433 C C . THR A 1 303 ? 0.676 -16.859 -15.75 1 97.62 303 THR A C 1
ATOM 2435 O O . THR A 1 303 ? -0.092 -16.625 -14.812 1 97.62 303 THR A O 1
ATOM 2438 N N . TYR A 1 304 ? 1.62 -16.062 -16.141 1 97.88 304 TYR A N 1
ATOM 2439 C CA . TYR A 1 304 ? 1.648 -14.695 -15.609 1 97.88 304 TYR A CA 1
ATOM 2440 C C . TYR A 1 304 ? 0.331 -13.984 -15.875 1 97.88 304 TYR A C 1
ATOM 2442 O O . TYR A 1 304 ? -0.199 -14.039 -16.984 1 97.88 304 TYR A O 1
ATOM 2450 N N . GLY A 1 305 ? -0.21 -13.383 -14.805 1 97.94 305 GLY A N 1
ATOM 2451 C CA . GLY A 1 305 ? -1.446 -12.633 -14.938 1 97.94 305 GLY A CA 1
ATOM 2452 C C . GLY A 1 305 ? -2.684 -13.508 -14.938 1 97.94 305 GLY A C 1
ATOM 2453 O O . GLY A 1 305 ? -3.793 -13.031 -15.172 1 97.94 305 GLY A O 1
ATOM 2454 N N . SER A 1 306 ? -2.518 -14.805 -14.766 1 98.56 306 SER A N 1
ATOM 2455 C CA . SER A 1 306 ? -3.707 -15.641 -14.625 1 98.56 306 SER A CA 1
ATOM 2456 C C . SER A 1 306 ? -4.543 -15.211 -13.43 1 98.56 306 SER A C 1
ATOM 2458 O O . SER A 1 306 ? -4.016 -14.664 -12.461 1 98.56 306 SER A O 1
ATOM 2460 N N . TYR A 1 307 ? -5.844 -15.422 -13.516 1 98.62 307 TYR A N 1
ATOM 2461 C CA . TYR A 1 307 ? -6.676 -15.016 -12.383 1 98.62 307 TYR A CA 1
ATOM 2462 C C . TYR A 1 307 ? -7.922 -15.891 -12.289 1 98.62 307 TYR A C 1
ATOM 2464 O O . TYR A 1 307 ? -8.359 -16.469 -13.281 1 98.62 307 TYR A O 1
ATOM 2472 N N . VAL A 1 308 ? -8.398 -16.031 -11.102 1 98.75 308 VAL A N 1
ATOM 2473 C CA . VAL A 1 308 ? -9.641 -16.719 -10.758 1 98.75 308 VAL A CA 1
ATOM 2474 C C . VAL A 1 308 ? -10.648 -15.711 -10.203 1 98.75 308 VAL A C 1
ATOM 2476 O O . VAL A 1 308 ? -10.32 -14.922 -9.312 1 98.75 308 VAL A O 1
ATOM 2479 N N . THR A 1 309 ? -11.828 -15.711 -10.773 1 98.44 309 THR A N 1
ATOM 2480 C CA . THR A 1 309 ? -12.891 -14.852 -10.281 1 98.44 309 THR A CA 1
ATOM 2481 C C . THR A 1 309 ? -14.016 -15.672 -9.656 1 98.44 309 THR A C 1
ATOM 2483 O O . THR A 1 309 ? -14.508 -16.625 -10.266 1 98.44 309 THR A O 1
ATOM 2486 N N . LEU A 1 310 ? -14.359 -15.406 -8.469 1 98.62 310 LEU A N 1
ATOM 2487 C CA . LEU A 1 310 ? -15.586 -15.891 -7.848 1 98.62 310 LEU A CA 1
ATOM 2488 C C . LEU A 1 310 ? -16.672 -14.828 -7.918 1 98.62 310 LEU A C 1
ATOM 2490 O O . LEU A 1 310 ? -16.609 -13.805 -7.234 1 98.62 310 LEU A O 1
ATOM 2494 N N . GLU A 1 311 ? -17.641 -15.078 -8.773 1 98.25 311 GLU A N 1
ATOM 2495 C CA . GLU A 1 311 ? -18.812 -14.211 -8.867 1 98.25 311 GLU A CA 1
ATOM 2496 C C . GLU A 1 311 ? -19.906 -14.656 -7.902 1 98.25 311 GLU A C 1
ATOM 2498 O O . GLU A 1 311 ? -20.375 -15.797 -7.973 1 98.25 311 GLU A O 1
ATOM 2503 N N . VAL A 1 312 ? -20.266 -13.75 -7.055 1 98.38 312 VAL A N 1
ATOM 2504 C CA . VAL A 1 312 ? -21.422 -14.023 -6.207 1 98.38 312 VAL A CA 1
ATOM 2505 C C . VAL A 1 312 ? -22.688 -13.484 -6.863 1 98.38 312 VAL A C 1
ATOM 2507 O O . VAL A 1 312 ? -22.781 -12.289 -7.152 1 98.38 312 VAL A O 1
ATOM 2510 N N . HIS A 1 313 ? -23.656 -14.375 -7.09 1 97.62 313 HIS A N 1
ATOM 2511 C CA . HIS A 1 313 ? -24.906 -14.008 -7.734 1 97.62 313 HIS A CA 1
ATOM 2512 C C . HIS A 1 313 ? -26.109 -14.289 -6.828 1 97.62 313 HIS A C 1
ATOM 2514 O O . HIS A 1 313 ? -26.016 -15.125 -5.922 1 97.62 313 HIS A O 1
ATOM 2520 N N . LYS A 1 314 ? -27.078 -13.531 -7.027 1 97.12 314 LYS A N 1
ATOM 2521 C CA . LYS A 1 314 ? -28.406 -13.883 -6.523 1 97.12 314 LYS A CA 1
ATOM 2522 C C . LYS A 1 314 ? -29.359 -14.258 -7.668 1 97.12 314 LYS A C 1
ATOM 2524 O O . LYS A 1 314 ? -29.828 -13.383 -8.398 1 97.12 314 LYS A O 1
ATOM 2529 N N . ILE A 1 315 ? -29.609 -15.523 -7.832 1 95.25 315 ILE A N 1
ATOM 2530 C CA . ILE A 1 315 ? -30.453 -16.047 -8.906 1 95.25 315 ILE A CA 1
ATOM 2531 C C . ILE A 1 315 ? -31.688 -16.719 -8.32 1 95.25 315 ILE A C 1
ATOM 2533 O O . ILE A 1 315 ? -31.578 -17.672 -7.551 1 95.25 315 ILE A O 1
ATOM 2537 N N . ASN A 1 316 ? -32.844 -16.188 -8.688 1 94.44 316 ASN A N 1
ATOM 2538 C CA . ASN A 1 316 ? -34.125 -16.703 -8.188 1 94.44 316 ASN A CA 1
ATOM 2539 C C . ASN A 1 316 ? -34.125 -16.75 -6.66 1 94.44 316 ASN A C 1
ATOM 2541 O O . ASN A 1 316 ? -34.469 -17.781 -6.078 1 94.44 316 ASN A O 1
ATOM 2545 N N . GLY A 1 317 ? -33.531 -15.758 -6.027 1 94.44 317 GLY A N 1
ATOM 2546 C CA . GLY A 1 317 ? -33.594 -15.594 -4.586 1 94.44 317 GLY A CA 1
ATOM 2547 C C . GLY A 1 317 ? -32.531 -16.375 -3.852 1 94.44 317 GLY A C 1
ATOM 2548 O O . GLY A 1 317 ? -32.438 -16.312 -2.625 1 94.44 317 GLY A O 1
ATOM 2549 N N . VAL A 1 318 ? -31.688 -17.062 -4.613 1 96.69 318 VAL A N 1
ATOM 2550 C CA . VAL A 1 318 ? -30.641 -17.875 -3.992 1 96.69 318 VAL A CA 1
ATOM 2551 C C . VAL A 1 318 ? -29.266 -17.281 -4.289 1 96.69 318 VAL A C 1
ATOM 2553 O O . VAL A 1 318 ? -28.922 -17.062 -5.449 1 96.69 318 VAL A O 1
ATOM 2556 N N . HIS A 1 319 ? -28.562 -17.016 -3.197 1 97.88 319 HIS A N 1
ATOM 2557 C CA . HIS A 1 319 ? -27.172 -16.578 -3.385 1 97.88 319 HIS A CA 1
ATOM 2558 C C . HIS A 1 319 ? -26.281 -17.766 -3.725 1 97.88 319 HIS A C 1
ATOM 2560 O O . HIS A 1 319 ? -26.422 -18.859 -3.162 1 97.88 319 HIS A O 1
ATOM 2566 N N . GLY A 1 320 ? -25.359 -17.594 -4.641 1 97.88 320 GLY A N 1
ATOM 2567 C CA . GLY A 1 320 ? -24.438 -18.641 -5.043 1 97.88 320 GLY A CA 1
ATOM 2568 C C . GLY A 1 320 ? -23.203 -18.109 -5.738 1 97.88 320 GLY A C 1
ATOM 2569 O O . GLY A 1 320 ? -23.016 -16.891 -5.855 1 97.88 320 GLY A O 1
ATOM 2570 N N . ILE A 1 321 ? -22.375 -19.047 -6.156 1 97.94 321 ILE A N 1
ATOM 2571 C CA . ILE A 1 321 ? -21.062 -18.672 -6.664 1 97.94 321 ILE A CA 1
ATOM 2572 C C . ILE A 1 321 ? -20.844 -19.297 -8.039 1 97.94 321 ILE A C 1
ATOM 2574 O O . ILE A 1 321 ? -21.188 -20.469 -8.258 1 97.94 321 ILE A O 1
ATOM 2578 N N . LYS A 1 322 ? -20.391 -18.516 -8.961 1 97.81 322 LYS A N 1
ATOM 2579 C CA . LYS A 1 322 ? -19.781 -18.969 -10.211 1 97.81 322 LYS A CA 1
ATOM 2580 C C . LYS A 1 322 ? -18.281 -18.703 -10.227 1 97.81 322 LYS A C 1
ATOM 2582 O O . LYS A 1 322 ? -17.828 -17.656 -9.766 1 97.81 322 LYS A O 1
ATOM 2587 N N . ILE A 1 323 ? -17.547 -19.672 -10.711 1 98.19 323 ILE A N 1
ATOM 2588 C CA . ILE A 1 323 ? -16.094 -19.531 -10.734 1 98.19 323 ILE A CA 1
ATOM 2589 C C . ILE A 1 323 ? -15.594 -19.453 -12.172 1 98.19 323 ILE A C 1
ATOM 2591 O O . ILE A 1 323 ? -15.977 -20.266 -13.008 1 98.19 323 ILE A O 1
ATOM 2595 N N . TYR A 1 324 ? -14.828 -18.422 -12.469 1 98.06 324 TYR A N 1
ATOM 2596 C CA . TYR A 1 324 ? -14.18 -18.266 -13.766 1 98.06 324 TYR A CA 1
ATOM 2597 C C . TYR A 1 324 ? -12.656 -18.312 -13.625 1 98.06 324 TYR A C 1
ATOM 2599 O O . TYR A 1 324 ? -12.109 -17.797 -12.648 1 98.06 324 TYR A O 1
ATOM 2607 N N . TYR A 1 325 ? -11.984 -18.953 -14.539 1 98.38 325 TYR A N 1
ATOM 2608 C CA . TYR A 1 325 ? -10.523 -19.031 -14.547 1 98.38 325 TYR A CA 1
ATOM 2609 C C . TYR A 1 325 ? -9.961 -18.578 -15.891 1 98.38 325 TYR A C 1
ATOM 2611 O O . TYR A 1 325 ? -10.414 -19.016 -16.953 1 98.38 325 TYR A O 1
ATOM 2619 N N . GLN A 1 326 ? -9.062 -17.594 -15.875 1 98.06 326 GLN A N 1
ATOM 2620 C CA . GLN A 1 326 ? -8.344 -17.125 -17.047 1 98.06 326 GLN A CA 1
ATOM 2621 C C . GLN A 1 326 ? -6.859 -17.469 -16.969 1 98.06 326 GLN A C 1
ATOM 2623 O O . GLN A 1 326 ? -6.133 -16.938 -16.141 1 98.06 326 GLN A O 1
ATOM 2628 N N . ASN A 1 327 ? -6.453 -18.406 -17.75 1 97.19 327 ASN A N 1
ATOM 2629 C CA . ASN A 1 327 ? -5.051 -18.797 -17.828 1 97.19 327 ASN A CA 1
ATOM 2630 C C . ASN A 1 327 ? -4.453 -18.5 -19.203 1 97.19 327 ASN A C 1
ATOM 2632 O O . ASN A 1 327 ? -3.363 -18.984 -19.531 1 97.19 327 ASN A O 1
ATOM 2636 N N . TYR A 1 328 ? -5.242 -17.797 -20.062 1 94.44 328 TYR A N 1
ATOM 2637 C CA . TYR A 1 328 ? -4.855 -17.281 -21.375 1 94.44 328 TYR A CA 1
ATOM 2638 C C . TYR A 1 328 ? -4.574 -18.406 -22.344 1 94.44 328 TYR A C 1
ATOM 2640 O O . TYR A 1 328 ? -3.727 -18.266 -23.234 1 94.44 328 TYR A O 1
ATOM 2648 N N . SER A 1 329 ? -5.105 -19.562 -22 1 88.88 329 SER A N 1
ATOM 2649 C CA . SER A 1 329 ? -5.176 -20.625 -23 1 88.88 329 SER A CA 1
ATOM 2650 C C . SER A 1 329 ? -6.266 -20.328 -24.031 1 88.88 329 SER A C 1
ATOM 2652 O O . SER A 1 329 ? -6.207 -20.844 -25.156 1 88.88 329 SER A O 1
ATOM 2654 N N . THR A 1 330 ? -7.219 -19.547 -23.578 1 87.31 330 THR A N 1
ATOM 2655 C CA . THR A 1 330 ? -8.273 -19 -24.438 1 87.31 330 THR A CA 1
ATOM 2656 C C . THR A 1 330 ? -8.375 -17.5 -24.281 1 87.31 330 THR A C 1
ATOM 2658 O O . THR A 1 330 ? -7.715 -16.906 -23.422 1 87.31 330 THR A O 1
ATOM 2661 N N . ASN A 1 331 ? -9.164 -16.875 -25.094 1 87.31 331 ASN A N 1
ATOM 2662 C CA . ASN A 1 331 ? -9.273 -15.414 -25.109 1 87.31 331 ASN A CA 1
ATOM 2663 C C . ASN A 1 331 ? -10.203 -14.906 -24.016 1 87.31 331 ASN A C 1
ATOM 2665 O O . ASN A 1 331 ? -10.211 -13.719 -23.703 1 87.31 331 ASN A O 1
ATOM 2669 N N . LYS A 1 332 ? -10.93 -15.836 -23.391 1 91.88 332 LYS A N 1
ATOM 2670 C CA . LYS A 1 332 ? -11.875 -15.438 -22.359 1 91.88 332 LYS A CA 1
ATOM 2671 C C . LYS A 1 332 ? -11.75 -16.328 -21.125 1 91.88 332 LYS A C 1
ATOM 2673 O O . LYS A 1 332 ? -11.297 -17.469 -21.234 1 91.88 332 LYS A O 1
ATOM 2678 N N . PRO A 1 333 ? -12.188 -15.703 -20 1 96.12 333 PRO A N 1
ATOM 2679 C CA . PRO A 1 333 ? -12.219 -16.562 -18.812 1 96.12 333 PRO A CA 1
ATOM 2680 C C . PRO A 1 333 ? -13.141 -17.766 -18.984 1 96.12 333 PRO A C 1
ATOM 2682 O O . PRO A 1 333 ? -14.219 -17.641 -19.578 1 96.12 333 PRO A O 1
ATOM 2685 N N . GLN A 1 334 ? -12.719 -18.891 -18.516 1 96.69 334 GLN A N 1
ATOM 2686 C CA . GLN A 1 334 ? -13.484 -20.125 -18.609 1 96.69 334 GLN A CA 1
ATOM 2687 C C . GLN A 1 334 ? -14.336 -20.359 -17.375 1 96.69 334 GLN A C 1
ATOM 2689 O O . GLN A 1 334 ? -13.828 -20.297 -16.25 1 96.69 334 GLN A O 1
ATOM 2694 N N . LEU A 1 335 ? -15.648 -20.578 -17.562 1 97 335 LEU A N 1
ATOM 2695 C CA . LEU A 1 335 ? -16.516 -20.969 -16.469 1 97 335 LEU A CA 1
ATOM 2696 C C . LEU A 1 335 ? -16.188 -22.375 -15.984 1 97 335 LEU A C 1
ATOM 2698 O O . LEU A 1 335 ? -16.172 -23.312 -16.781 1 97 335 LEU A O 1
ATOM 2702 N N . MET A 1 336 ? -15.906 -22.5 -14.711 1 96.94 336 MET A N 1
ATOM 2703 C CA . MET A 1 336 ? -15.469 -23.766 -14.156 1 96.94 336 MET A CA 1
ATOM 2704 C C . MET A 1 336 ? -16.625 -24.5 -13.492 1 96.94 336 MET A C 1
ATOM 2706 O O . MET A 1 336 ? -17.469 -23.891 -12.844 1 96.94 336 MET A O 1
ATOM 2710 N N . LYS A 1 337 ? -16.734 -25.797 -13.719 1 96.31 337 LYS A N 1
ATOM 2711 C CA . LYS A 1 337 ? -17.734 -26.625 -13.07 1 96.31 337 LYS A CA 1
ATOM 2712 C C . LYS A 1 337 ? -17.188 -27.266 -11.805 1 96.31 337 LYS A C 1
ATOM 2714 O O . LYS A 1 337 ? -16.203 -28.016 -11.859 1 96.31 337 LYS A O 1
ATOM 2719 N N . LEU A 1 338 ? -17.844 -27.016 -10.734 1 95 338 LEU A N 1
ATOM 2720 C CA . LEU A 1 338 ? -17.422 -27.625 -9.477 1 95 338 LEU A CA 1
ATOM 2721 C C . LEU A 1 338 ? -17.875 -29.062 -9.391 1 95 338 LEU A C 1
ATOM 2723 O O . LEU A 1 338 ? -19 -29.391 -9.797 1 95 338 LEU A O 1
ATOM 2727 N N . PRO A 1 339 ? -17.078 -30.016 -9.016 1 89.25 339 PRO A N 1
ATOM 2728 C CA . PRO A 1 339 ? -17.422 -31.438 -9.008 1 89.25 339 PRO A CA 1
ATOM 2729 C C . PRO A 1 339 ? -18.75 -31.719 -8.305 1 89.25 339 PRO A C 1
ATOM 2731 O O . PRO A 1 339 ? -19.562 -32.5 -8.812 1 89.25 339 PRO A O 1
ATOM 2734 N N . ALA A 1 340 ? -19.062 -31.25 -7.129 1 87.06 340 ALA A N 1
ATOM 2735 C CA . ALA A 1 340 ? -20.281 -31.578 -6.395 1 87.06 340 ALA A CA 1
ATOM 2736 C C . ALA A 1 340 ? -21.281 -30.422 -6.453 1 87.06 340 ALA A C 1
ATOM 2738 O O . ALA A 1 340 ? -22.125 -30.281 -5.562 1 87.06 340 ALA A O 1
ATOM 2739 N N . CYS A 1 341 ? -21.094 -29.781 -7.551 1 89.5 341 CYS A N 1
ATOM 2740 C CA . CYS A 1 341 ? -22 -28.656 -7.805 1 89.5 341 CYS A CA 1
ATOM 2741 C C . CYS A 1 341 ? -22.078 -28.344 -9.289 1 89.5 341 CYS A C 1
ATOM 2743 O O . CYS A 1 341 ? -21.516 -29.078 -10.117 1 89.5 341 CYS A O 1
ATOM 2745 N N . GLU A 1 342 ? -22.797 -27.469 -9.828 1 87.38 342 GLU A N 1
ATOM 2746 C CA . GLU A 1 342 ? -22.891 -27.016 -11.219 1 87.38 342 GLU A CA 1
ATOM 2747 C C . GLU A 1 342 ? -22.141 -25.703 -11.422 1 87.38 342 GLU A C 1
ATOM 2749 O O . GLU A 1 342 ? -21.266 -25.359 -10.633 1 87.38 342 GLU A O 1
ATOM 2754 N N . TYR A 1 343 ? -22.406 -25.156 -12.508 1 94.5 343 TYR A N 1
ATOM 2755 C CA . TYR A 1 343 ? -21.766 -23.906 -12.852 1 94.5 343 TYR A CA 1
ATOM 2756 C C . TYR A 1 343 ? -22.172 -22.797 -11.875 1 94.5 343 TYR A C 1
ATOM 2758 O O . TYR A 1 343 ? -21.406 -21.859 -11.641 1 94.5 343 TYR A O 1
ATOM 2766 N N . PHE A 1 344 ? -23.266 -22.891 -11.359 1 96.06 344 PHE A N 1
ATOM 2767 C CA . PHE A 1 344 ? -23.766 -22.078 -10.25 1 96.06 344 PHE A CA 1
ATOM 2768 C C . PHE A 1 344 ? -23.922 -22.922 -8.992 1 96.06 344 PHE A C 1
ATOM 2770 O O . PHE A 1 344 ? -24.703 -23.875 -8.969 1 96.06 344 PHE A O 1
ATOM 2777 N N . CYS A 1 345 ? -23.172 -22.609 -7.957 1 97.81 345 CYS A N 1
ATOM 2778 C CA . CYS A 1 345 ? -23.203 -23.359 -6.715 1 97.81 345 CYS A CA 1
ATOM 2779 C C . CYS A 1 345 ? -23.812 -22.531 -5.59 1 97.81 345 CYS A C 1
ATOM 2781 O O . CYS A 1 345 ? -23.234 -21.547 -5.156 1 97.81 345 CYS A O 1
ATOM 2783 N N . PRO A 1 346 ? -25.031 -22.938 -5.098 1 98.06 346 PRO A N 1
ATOM 2784 C CA . PRO A 1 346 ? -25.609 -22.188 -3.971 1 98.06 346 PRO A CA 1
ATOM 2785 C C . PRO A 1 346 ? -24.625 -22.031 -2.811 1 98.06 346 PRO A C 1
ATOM 2787 O O . PRO A 1 346 ? -23.875 -22.953 -2.5 1 98.06 346 PRO A O 1
ATOM 2790 N N . LEU A 1 347 ? -24.609 -20.906 -2.184 1 98 347 LEU A N 1
ATOM 2791 C CA . LEU A 1 347 ? -23.594 -20.531 -1.197 1 98 347 LEU A CA 1
ATOM 2792 C C . LEU A 1 347 ? -23.547 -21.547 -0.054 1 98 347 LEU A C 1
ATOM 2794 O O . LEU A 1 347 ? -22.469 -21.906 0.409 1 98 347 LEU A O 1
ATOM 2798 N N . ASP A 1 348 ? -24.734 -21.984 0.422 1 97 348 ASP A N 1
ATOM 2799 C CA . ASP A 1 348 ? -24.781 -22.953 1.513 1 97 348 ASP A CA 1
ATOM 2800 C C . ASP A 1 348 ? -24.125 -24.266 1.107 1 97 348 ASP A C 1
ATOM 2802 O O . ASP A 1 348 ? -23.375 -24.859 1.891 1 97 348 ASP A O 1
ATOM 2806 N N . GLN A 1 349 ? -24.438 -24.719 -0.09 1 97.38 349 GLN A N 1
ATOM 2807 C CA . GLN A 1 349 ? -23.828 -25.938 -0.601 1 97.38 349 GLN A CA 1
ATOM 2808 C C . GLN A 1 349 ? -22.328 -25.781 -0.779 1 97.38 349 GLN A C 1
ATOM 2810 O O . GLN A 1 349 ? -21.562 -26.672 -0.42 1 97.38 349 GLN A O 1
ATOM 2815 N N . PHE A 1 350 ? -21.906 -24.688 -1.355 1 97.88 350 PHE A N 1
ATOM 2816 C CA . PHE A 1 350 ? -20.5 -24.375 -1.543 1 97.88 350 PHE A CA 1
ATOM 2817 C C . PHE A 1 350 ? -19.75 -24.406 -0.212 1 97.88 350 PHE A C 1
ATOM 2819 O O . PHE A 1 350 ? -18.688 -25.016 -0.109 1 97.88 350 PHE A O 1
ATOM 2826 N N . THR A 1 351 ? -20.344 -23.766 0.824 1 97.81 351 THR A N 1
ATOM 2827 C CA . THR A 1 351 ? -19.75 -23.703 2.152 1 97.81 351 THR A CA 1
ATOM 2828 C C . THR A 1 351 ? -19.594 -25.094 2.752 1 97.81 351 THR A C 1
ATOM 2830 O O . THR A 1 351 ? -18.531 -25.406 3.32 1 97.81 351 THR A O 1
ATOM 2833 N N . GLU A 1 352 ? -20.578 -25.859 2.564 1 96.88 352 GLU A N 1
ATOM 2834 C CA . GLU A 1 352 ? -20.531 -27.219 3.1 1 96.88 352 GLU A CA 1
ATOM 2835 C C . GLU A 1 352 ? -19.484 -28.062 2.377 1 96.88 352 GLU A C 1
ATOM 2837 O O . GLU A 1 352 ? -18.719 -28.781 3.014 1 96.88 352 GLU A O 1
ATOM 2842 N N . LEU A 1 353 ? -19.484 -28 1.063 1 95.94 353 LEU A N 1
ATOM 2843 C CA . LEU A 1 353 ? -18.594 -28.812 0.227 1 95.94 353 LEU A CA 1
ATOM 2844 C C . LEU A 1 353 ? -17.125 -28.562 0.597 1 95.94 353 LEU A C 1
ATOM 2846 O O . LEU A 1 353 ? -16.312 -29.484 0.542 1 95.94 353 LEU A O 1
ATOM 2850 N N . TYR A 1 354 ? -16.812 -27.328 1.03 1 97.12 354 TYR A N 1
ATOM 2851 C CA . TYR A 1 354 ? -15.398 -27 1.182 1 97.12 354 TYR A CA 1
ATOM 2852 C C . TYR A 1 354 ? -15.07 -26.656 2.629 1 97.12 354 TYR A C 1
ATOM 2854 O O . TYR A 1 354 ? -13.984 -26.156 2.924 1 97.12 354 TYR A O 1
ATOM 2862 N N . SER A 1 355 ? -15.953 -26.969 3.561 1 96.88 355 SER A N 1
ATOM 2863 C CA . SER A 1 355 ? -15.797 -26.625 4.969 1 96.88 355 SER A CA 1
ATOM 2864 C C . SER A 1 355 ? -14.602 -27.344 5.586 1 96.88 355 SER A C 1
ATOM 2866 O O . SER A 1 355 ? -13.984 -26.828 6.527 1 96.88 355 SER A O 1
ATOM 2868 N N . GLU A 1 356 ? -14.258 -28.531 5.043 1 97.25 356 GLU A N 1
ATOM 2869 C CA . GLU A 1 356 ? -13.141 -29.281 5.602 1 97.25 356 GLU A CA 1
ATOM 2870 C C . GLU A 1 356 ? -11.82 -28.547 5.414 1 97.25 356 GLU A C 1
ATOM 2872 O O . GLU A 1 356 ? -10.844 -28.828 6.113 1 97.25 356 GLU A O 1
ATOM 2877 N N . TYR A 1 357 ? -11.812 -27.609 4.473 1 98.19 357 TYR A N 1
ATOM 2878 C CA . TYR A 1 357 ? -10.562 -26.906 4.188 1 98.19 357 TYR A CA 1
ATOM 2879 C C . TYR A 1 357 ? -10.5 -25.578 4.945 1 98.19 357 TYR A C 1
ATOM 2881 O O . TYR A 1 357 ? -9.555 -24.812 4.785 1 98.19 357 TYR A O 1
ATOM 2889 N N . PHE A 1 358 ? -11.531 -25.25 5.762 1 97.94 358 PHE A N 1
ATOM 2890 C CA . PHE A 1 358 ? -11.469 -24.062 6.621 1 97.94 358 PHE A CA 1
ATOM 2891 C C . PHE A 1 358 ? -10.508 -24.297 7.781 1 97.94 358 PHE A C 1
ATOM 2893 O O . PHE A 1 358 ? -10.594 -25.312 8.477 1 97.94 358 PHE A O 1
ATOM 2900 N N . PRO A 1 359 ? -9.562 -23.359 7.945 1 97.62 359 PRO A N 1
ATOM 2901 C CA . PRO A 1 359 ? -8.594 -23.547 9.023 1 97.62 359 PRO A CA 1
ATOM 2902 C C . PRO A 1 359 ? -9.227 -23.438 10.414 1 97.62 359 PRO A C 1
ATOM 2904 O O . PRO A 1 359 ? -10.133 -22.625 10.625 1 97.62 359 PRO A O 1
ATOM 2907 N N . THR A 1 360 ? -8.703 -24.234 11.281 1 94.25 360 THR A N 1
ATOM 2908 C CA . THR A 1 360 ? -9.078 -24.078 12.688 1 94.25 360 THR A CA 1
ATOM 2909 C C . THR A 1 360 ? -8.336 -22.906 13.312 1 94.25 360 THR A C 1
ATOM 2911 O O . THR A 1 360 ? -7.281 -22.484 12.812 1 94.25 360 THR A O 1
ATOM 2914 N N . LYS A 1 361 ? -8.93 -22.328 14.344 1 89.81 361 LYS A N 1
ATOM 2915 C CA . LYS A 1 361 ? -8.289 -21.219 15.039 1 89.81 361 LYS A CA 1
ATOM 2916 C C . LYS A 1 361 ? -6.887 -21.578 15.508 1 89.81 361 LYS A C 1
ATOM 2918 O O . LYS A 1 361 ? -6.684 -22.656 16.094 1 89.81 361 LYS A O 1
ATOM 2923 N N . GLY A 1 362 ? -5.941 -20.828 15.109 1 91.62 362 GLY A N 1
ATOM 2924 C CA . GLY A 1 362 ? -4.578 -21.031 15.586 1 91.62 362 GLY A CA 1
ATOM 2925 C C . GLY A 1 362 ? -3.795 -22.031 14.75 1 91.62 362 GLY A C 1
ATOM 2926 O O . GLY A 1 362 ? -2.648 -22.344 15.062 1 91.62 362 GLY A O 1
ATOM 2927 N N . LEU A 1 363 ? -4.348 -22.516 13.664 1 94.88 363 LEU A N 1
ATOM 2928 C CA . LEU A 1 363 ? -3.711 -23.547 12.852 1 94.88 363 LEU A CA 1
ATOM 2929 C C . LEU A 1 363 ? -2.328 -23.109 12.391 1 94.88 363 LEU A C 1
ATOM 2931 O O . LEU A 1 363 ? -1.391 -23.906 12.367 1 94.88 363 LEU A O 1
ATOM 2935 N N . CYS A 1 364 ? -2.242 -21.891 12.031 1 93.44 364 CYS A N 1
ATOM 2936 C CA . CYS A 1 364 ? -0.988 -21.375 11.5 1 93.44 364 CYS A CA 1
ATOM 2937 C C . CYS A 1 364 ? 0.127 -21.469 12.531 1 93.44 364 CYS A C 1
ATOM 2939 O O . CYS A 1 364 ? 1.295 -21.641 12.18 1 93.44 364 CYS A O 1
ATOM 2941 N N . GLY A 1 365 ? -0.134 -21.516 13.867 1 84.25 365 GLY A N 1
ATOM 2942 C CA . GLY A 1 365 ? 0.847 -21.672 14.93 1 84.25 365 GLY A CA 1
ATOM 2943 C C . GLY A 1 365 ? 1.506 -20.375 15.328 1 84.25 365 GLY A C 1
ATOM 2944 O O . GLY A 1 365 ? 2.561 -20.375 15.969 1 84.25 365 GLY A O 1
ATOM 2945 N N . LYS A 1 366 ? 1.049 -19.234 14.867 1 74.31 366 LYS A N 1
ATOM 2946 C CA . LYS A 1 366 ? 1.667 -17.984 15.281 1 74.31 366 LYS A CA 1
ATOM 2947 C C . LYS A 1 366 ? 1.276 -17.625 16.719 1 74.31 366 LYS A C 1
ATOM 2949 O O . LYS A 1 366 ? 0.131 -17.828 17.125 1 74.31 366 LYS A O 1
ATOM 2954 N N . THR A 1 367 ? 2.15 -17.828 17.625 1 51.47 367 THR A N 1
ATOM 2955 C CA . THR A 1 367 ? 1.865 -17.406 19 1 51.47 367 THR A CA 1
ATOM 2956 C C . THR A 1 367 ? 1.5 -15.922 19.016 1 51.47 367 THR A C 1
ATOM 2958 O O . THR A 1 367 ? 2.156 -15.102 18.375 1 51.47 367 THR A O 1
ATOM 2961 N N . ALA A 1 368 ? 0.263 -15.773 19.047 1 45.03 368 ALA A N 1
ATOM 2962 C CA . ALA A 1 368 ? -0.196 -14.398 19.234 1 45.03 368 ALA A CA 1
ATOM 2963 C C . ALA A 1 368 ? 0.806 -13.586 20.047 1 45.03 368 ALA A C 1
ATOM 2965 O O . ALA A 1 368 ? 1.196 -14 21.141 1 45.03 368 ALA A O 1
ATOM 2966 N N . CYS A 1 369 ? 1.768 -12.844 19.359 1 35.66 369 CYS A N 1
ATOM 2967 C CA . CYS A 1 369 ? 2.252 -11.812 20.266 1 35.66 369 CYS A CA 1
ATOM 2968 C C . CYS A 1 369 ? 1.214 -10.711 20.438 1 35.66 369 CYS A C 1
ATOM 2970 O O . CYS A 1 369 ? 0.519 -10.352 19.484 1 35.66 369 CYS A O 1
ATOM 2972 N N . MET B 1 1 ? -20.688 49.75 -38.562 1 30.09 1 MET B N 1
ATOM 2973 C CA . MET B 1 1 ? -19.859 48.562 -38.875 1 30.09 1 MET B CA 1
ATOM 2974 C C . MET B 1 1 ? -18.719 48.438 -37.875 1 30.09 1 MET B C 1
ATOM 2976 O O . MET B 1 1 ? -17.672 49.031 -38.031 1 30.09 1 MET B O 1
ATOM 2980 N N . LEU B 1 2 ? -19.109 48.375 -36.562 1 33.53 2 LEU B N 1
ATOM 2981 C CA . LEU B 1 2 ? -18.312 48.406 -35.344 1 33.53 2 LEU B CA 1
ATOM 2982 C C . LEU B 1 2 ? -17.422 47.156 -35.25 1 33.53 2 LEU B C 1
ATOM 2984 O O . LEU B 1 2 ? -17.906 46.031 -35.25 1 33.53 2 LEU B O 1
ATOM 2988 N N . HIS B 1 3 ? -16.172 47.281 -35.75 1 29.53 3 HIS B N 1
ATOM 2989 C CA . HIS B 1 3 ? -15.102 46.281 -35.781 1 29.53 3 HIS B CA 1
ATOM 2990 C C . HIS B 1 3 ? -14.727 45.875 -34.344 1 29.53 3 HIS B C 1
ATOM 2992 O O . HIS B 1 3 ? -14.281 46.688 -33.562 1 29.53 3 HIS B O 1
ATOM 2998 N N . ILE B 1 4 ? -15.477 44.938 -33.719 1 27.58 4 ILE B N 1
ATOM 2999 C CA . ILE B 1 4 ? -15.156 44.344 -32.438 1 27.58 4 ILE B CA 1
ATOM 3000 C C . ILE B 1 4 ? -13.805 43.625 -32.5 1 27.58 4 ILE B C 1
ATOM 3002 O O . ILE B 1 4 ? -13.648 42.688 -33.25 1 27.58 4 ILE B O 1
ATOM 3006 N N . ALA B 1 5 ? -12.742 44.344 -32.344 1 33.56 5 ALA B N 1
ATOM 3007 C CA . ALA B 1 5 ? -11.406 43.781 -32.188 1 33.56 5 ALA B CA 1
ATOM 3008 C C . ALA B 1 5 ? -11.367 42.781 -31.047 1 33.56 5 ALA B C 1
ATOM 3010 O O . ALA B 1 5 ? -11.68 43.125 -29.906 1 33.56 5 ALA B O 1
ATOM 3011 N N . LEU B 1 6 ? -11.602 41.469 -31.328 1 30.94 6 LEU B N 1
ATOM 3012 C CA . LEU B 1 6 ? -11.461 40.344 -30.391 1 30.94 6 LEU B CA 1
ATOM 3013 C C . LEU B 1 6 ? -10.055 40.312 -29.797 1 30.94 6 LEU B C 1
ATOM 3015 O O . LEU B 1 6 ? -9.078 40.094 -30.531 1 30.94 6 LEU B O 1
ATOM 3019 N N . ALA B 1 7 ? -9.82 41.031 -28.734 1 33.47 7 ALA B N 1
ATOM 3020 C CA . ALA B 1 7 ? -8.555 40.969 -28 1 33.47 7 ALA B CA 1
ATOM 3021 C C . ALA B 1 7 ? -8.273 39.531 -27.547 1 33.47 7 ALA B C 1
ATOM 3023 O O . ALA B 1 7 ? -9.07 38.938 -26.828 1 33.47 7 ALA B O 1
ATOM 3024 N N . SER B 1 8 ? -7.57 38.75 -28.359 1 29.92 8 SER B N 1
ATOM 3025 C CA . SER B 1 8 ? -7.039 37.438 -27.984 1 29.92 8 SER B CA 1
ATOM 3026 C C . SER B 1 8 ? -6.168 37.531 -26.734 1 29.92 8 SER B C 1
ATOM 3028 O O . SER B 1 8 ? -5.156 38.25 -26.734 1 29.92 8 SER B O 1
ATOM 3030 N N . LEU B 1 9 ? -6.746 37.531 -25.578 1 30.5 9 LEU B N 1
ATOM 3031 C CA . LEU B 1 9 ? -5.98 37.438 -24.328 1 30.5 9 LEU B CA 1
ATOM 3032 C C . LEU B 1 9 ? -5.086 36.188 -24.359 1 30.5 9 LEU B C 1
ATOM 3034 O O . LEU B 1 9 ? -5.574 35.062 -24.422 1 30.5 9 LEU B O 1
ATOM 3038 N N . LEU B 1 10 ? -3.916 36.375 -24.922 1 28.84 10 LEU B N 1
ATOM 3039 C CA . LEU B 1 10 ? -2.848 35.375 -24.797 1 28.84 10 LEU B CA 1
ATOM 3040 C C . LEU B 1 10 ? -2.541 35.094 -23.328 1 28.84 10 LEU B C 1
ATOM 3042 O O . LEU B 1 10 ? -2.08 35.969 -22.609 1 28.84 10 LEU B O 1
ATOM 3046 N N . LEU B 1 11 ? -3.309 34.25 -22.766 1 30.09 11 LEU B N 1
ATOM 3047 C CA . LEU B 1 11 ? -2.912 33.719 -21.469 1 30.09 11 LEU B CA 1
ATOM 3048 C C . LEU B 1 11 ? -1.5 33.125 -21.516 1 30.09 11 LEU B C 1
ATOM 3050 O O . LEU B 1 11 ? -1.256 32.156 -22.203 1 30.09 11 LEU B O 1
ATOM 3054 N N . VAL B 1 12 ? -0.524 33.969 -21.375 1 29.3 12 VAL B N 1
ATOM 3055 C CA . VAL B 1 12 ? 0.842 33.531 -21.125 1 29.3 12 VAL B CA 1
ATOM 3056 C C . VAL B 1 12 ? 0.867 32.594 -19.922 1 29.3 12 VAL B C 1
ATOM 3058 O O . VAL B 1 12 ? 0.559 33 -18.797 1 29.3 12 VAL B O 1
ATOM 3061 N N . CYS B 1 13 ? 0.524 31.391 -20.203 1 30.47 13 CYS B N 1
ATOM 3062 C CA . CYS B 1 13 ? 0.928 30.391 -19.234 1 30.47 13 CYS B CA 1
ATOM 3063 C C . CYS B 1 13 ? 2.402 30.531 -18.875 1 30.47 13 CYS B C 1
ATOM 3065 O O . CYS B 1 13 ? 3.275 30.156 -19.656 1 30.47 13 CYS B O 1
ATOM 3067 N N . GLY B 1 14 ? 2.719 31.703 -18.297 1 29.08 14 GLY B N 1
ATOM 3068 C CA . GLY B 1 14 ? 4.074 31.75 -17.781 1 29.08 14 GLY B CA 1
ATOM 3069 C C . GLY B 1 14 ? 4.43 30.531 -16.953 1 29.08 14 GLY B C 1
ATOM 3070 O O . GLY B 1 14 ? 3.74 30.203 -15.977 1 29.08 14 GLY B O 1
ATOM 3071 N N . THR B 1 15 ? 4.996 29.547 -17.562 1 34.22 15 THR B N 1
ATOM 3072 C CA . THR B 1 15 ? 5.707 28.5 -16.844 1 34.22 15 THR B CA 1
ATOM 3073 C C . THR B 1 15 ? 6.637 29.078 -15.789 1 34.22 15 THR B C 1
ATOM 3075 O O . THR B 1 15 ? 7.617 29.75 -16.125 1 34.22 15 THR B O 1
ATOM 3078 N N . ASN B 1 16 ? 6.047 29.719 -14.883 1 32 16 ASN B N 1
ATOM 3079 C CA . ASN B 1 16 ? 6.969 30.031 -13.797 1 32 16 ASN B CA 1
ATOM 3080 C C . ASN B 1 16 ? 7.836 28.828 -13.438 1 32 16 ASN B C 1
ATOM 3082 O O . ASN B 1 16 ? 7.332 27.812 -12.953 1 32 16 ASN B O 1
ATOM 3086 N N . GLY B 1 17 ? 8.875 28.578 -14.219 1 32.38 17 GLY B N 1
ATOM 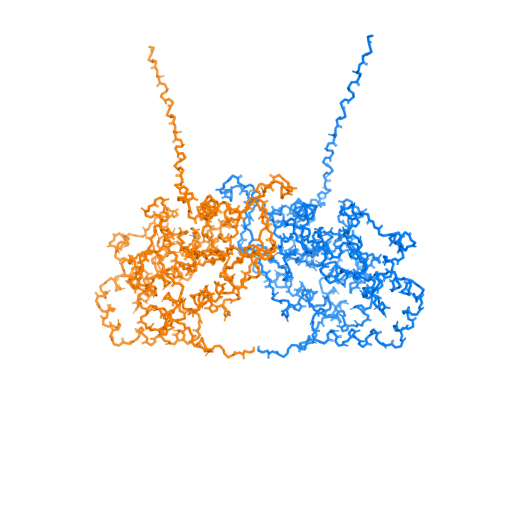3087 C CA . GLY B 1 17 ? 9.93 27.625 -13.93 1 32.38 17 GLY B CA 1
ATOM 3088 C C . GLY B 1 17 ? 10.398 27.672 -12.492 1 32.38 17 GLY B C 1
ATOM 3089 O O . GLY B 1 17 ? 10.609 28.75 -11.93 1 32.38 17 GLY B O 1
ATOM 3090 N N . TYR B 1 18 ? 9.969 26.797 -11.664 1 36.56 18 TYR B N 1
ATOM 3091 C CA . TYR B 1 18 ? 10.602 26.641 -10.359 1 36.56 18 TYR B CA 1
ATOM 3092 C C . TYR B 1 18 ? 12.102 26.875 -10.453 1 36.56 18 TYR B C 1
ATOM 3094 O O . TYR B 1 18 ? 12.758 26.391 -11.383 1 36.56 18 TYR B O 1
ATOM 3102 N N . PRO B 1 19 ? 12.672 27.906 -9.828 1 38.34 19 PRO B N 1
ATOM 3103 C CA . PRO B 1 19 ? 14.133 27.922 -9.891 1 38.34 19 PRO B CA 1
ATOM 3104 C C . PRO B 1 19 ? 14.75 26.562 -9.602 1 38.34 19 PRO B C 1
ATOM 3106 O O . PRO B 1 19 ? 14.344 25.891 -8.648 1 38.34 19 PRO B O 1
ATOM 3109 N N . SER B 1 20 ? 15.336 25.875 -10.57 1 43.69 20 SER B N 1
ATOM 3110 C CA . SER B 1 20 ? 16.188 24.703 -10.359 1 43.69 20 SER B CA 1
ATOM 3111 C C . SER B 1 20 ? 17.078 24.875 -9.141 1 43.69 20 SER B C 1
ATOM 3113 O O . SER B 1 20 ? 17.484 26 -8.82 1 43.69 20 SER B O 1
ATOM 3115 N N . PRO B 1 21 ? 17.062 23.984 -8.133 1 48.62 21 PRO B N 1
ATOM 3116 C CA . PRO B 1 21 ? 18.141 24.219 -7.168 1 48.62 21 PRO B CA 1
ATOM 3117 C C . PRO B 1 21 ? 19.406 24.75 -7.82 1 48.62 21 PRO B C 1
ATOM 3119 O O . PRO B 1 21 ? 19.656 24.516 -9.008 1 48.62 21 PRO B O 1
ATOM 3122 N N . PRO B 1 22 ? 20.094 25.703 -7.262 1 45.31 22 PRO B N 1
ATOM 3123 C CA . PRO B 1 22 ? 21.344 26.047 -7.938 1 45.31 22 PRO B CA 1
ATOM 3124 C C . PRO B 1 22 ? 22.125 24.828 -8.414 1 45.31 22 PRO B C 1
ATOM 3126 O O . PRO B 1 22 ? 22.141 23.797 -7.73 1 45.31 22 PRO B O 1
ATOM 3129 N N . ASN B 1 23 ? 22.297 24.547 -9.695 1 46.31 23 ASN B N 1
ATOM 3130 C CA . ASN B 1 23 ? 23.047 23.5 -10.398 1 46.31 23 ASN B CA 1
ATOM 3131 C C . ASN B 1 23 ? 24.109 22.859 -9.508 1 46.31 23 ASN B C 1
ATOM 3133 O O . ASN B 1 23 ? 24.328 21.656 -9.555 1 46.31 23 ASN B O 1
ATOM 3137 N N . GLY B 1 24 ? 24.75 23.656 -8.68 1 47.72 24 GLY B N 1
ATOM 3138 C CA . GLY B 1 24 ? 25.891 23.25 -7.879 1 47.72 24 GLY B CA 1
ATOM 3139 C C . GLY B 1 24 ? 25.516 22.359 -6.711 1 47.72 24 GLY B C 1
ATOM 3140 O O . GLY B 1 24 ? 26.328 21.562 -6.242 1 47.72 24 GLY B O 1
ATOM 3141 N N . ASP B 1 25 ? 24.188 22.328 -6.191 1 62.41 25 ASP B N 1
ATOM 3142 C CA . ASP B 1 25 ? 23.797 21.75 -4.91 1 62.41 25 ASP B CA 1
ATOM 3143 C C . ASP B 1 25 ? 23.406 20.281 -5.066 1 62.41 25 ASP B C 1
ATOM 3145 O O . ASP B 1 25 ? 23.672 19.469 -4.18 1 62.41 25 ASP B O 1
ATOM 3149 N N . THR B 1 26 ? 23.109 19.812 -6.23 1 70.62 26 THR B N 1
ATOM 3150 C CA . THR B 1 26 ? 22.688 18.422 -6.344 1 70.62 26 THR B CA 1
ATOM 3151 C C . THR B 1 26 ? 23.891 17.484 -6.426 1 70.62 26 THR B C 1
ATOM 3153 O O . THR B 1 26 ? 23.781 16.281 -6.16 1 70.62 26 THR B O 1
ATOM 3156 N N . LYS B 1 27 ? 25.016 18.078 -6.645 1 81 27 LYS B N 1
ATOM 3157 C CA . LYS B 1 27 ? 26.219 17.25 -6.723 1 81 27 LYS B CA 1
ATOM 3158 C C . LYS B 1 27 ? 26.656 16.781 -5.336 1 81 27 LYS B C 1
ATOM 3160 O O . LYS B 1 27 ? 27.344 15.773 -5.199 1 81 27 LYS B O 1
ATOM 3165 N N . THR B 1 28 ? 26.188 17.5 -4.379 1 93.44 28 THR B N 1
ATOM 3166 C CA . THR B 1 28 ? 26.609 17.188 -3.021 1 93.44 28 THR B CA 1
ATOM 3167 C C . THR B 1 28 ? 25.531 16.391 -2.291 1 93.44 28 THR B C 1
ATOM 3169 O O . THR B 1 28 ? 25.734 15.961 -1.15 1 93.44 28 THR B O 1
ATOM 3172 N N . LEU B 1 29 ? 24.375 16.141 -2.967 1 96.38 29 LEU B N 1
ATOM 3173 C CA . LEU B 1 29 ? 23.234 15.469 -2.348 1 96.38 29 LEU B CA 1
ATOM 3174 C C . LEU B 1 29 ? 23.5 13.977 -2.186 1 96.38 29 LEU B C 1
ATOM 3176 O O . LEU B 1 29 ? 23.984 13.328 -3.111 1 96.38 29 LEU B O 1
ATOM 3180 N N . VAL B 1 30 ? 23.203 13.508 -0.995 1 96.19 30 VAL B N 1
ATOM 3181 C CA . VAL B 1 30 ? 23.438 12.102 -0.664 1 96.19 30 VAL B CA 1
ATOM 3182 C C . VAL B 1 30 ? 22.109 11.375 -0.506 1 96.19 30 VAL B C 1
ATOM 3184 O O . VAL B 1 30 ? 21.984 10.203 -0.885 1 96.19 30 VAL B O 1
ATOM 3187 N N . MET B 1 31 ? 21.156 12.062 0.055 1 97.31 31 MET B N 1
ATOM 3188 C CA . MET B 1 31 ? 19.875 11.453 0.381 1 97.31 31 MET B CA 1
ATOM 3189 C C . MET B 1 31 ? 18.812 12.523 0.651 1 97.31 31 MET B C 1
ATOM 3191 O O . MET B 1 31 ? 19.141 13.633 1.06 1 97.31 31 MET B O 1
ATOM 3195 N N . LEU B 1 32 ? 17.594 12.125 0.448 1 98.19 32 LEU B N 1
ATOM 3196 C CA . LEU B 1 32 ? 16.453 13.008 0.688 1 98.19 32 LEU B CA 1
ATOM 3197 C C . LEU B 1 32 ? 15.445 12.352 1.623 1 98.19 32 LEU B C 1
ATOM 3199 O O . LEU B 1 32 ? 15.133 11.172 1.47 1 98.19 32 LEU B O 1
ATOM 3203 N N . HIS B 1 33 ? 15.023 13.125 2.645 1 98.81 33 HIS B N 1
ATOM 3204 C CA . HIS B 1 33 ? 13.805 12.812 3.381 1 98.81 33 HIS B CA 1
ATOM 3205 C C . HIS B 1 33 ? 12.711 13.836 3.102 1 98.81 33 HIS B C 1
ATOM 3207 O O . HIS B 1 33 ? 12.945 15.039 3.217 1 98.81 33 HIS B O 1
ATOM 3213 N N . VAL B 1 34 ? 11.531 13.406 2.75 1 98.94 34 VAL B N 1
ATOM 3214 C CA . VAL B 1 34 ? 10.43 14.32 2.49 1 98.94 34 VAL B CA 1
ATOM 3215 C C . VAL B 1 34 ? 9.219 13.914 3.326 1 98.94 34 VAL B C 1
ATOM 3217 O O . VAL B 1 34 ? 8.727 12.789 3.217 1 98.94 34 VAL B O 1
ATOM 3220 N N . LEU B 1 35 ? 8.781 14.75 4.191 1 98.94 35 LEU B N 1
ATOM 3221 C CA . LEU B 1 35 ? 7.543 14.633 4.957 1 98.94 35 LEU B CA 1
ATOM 3222 C C . LEU B 1 35 ? 6.473 15.57 4.41 1 98.94 35 LEU B C 1
ATOM 3224 O O . LEU B 1 35 ? 6.703 16.781 4.289 1 98.94 35 LEU B O 1
ATOM 3228 N N . PHE B 1 36 ? 5.355 15.055 4 1 98.75 36 PHE B N 1
ATOM 3229 C CA . PHE B 1 36 ? 4.379 15.992 3.453 1 98.75 36 PHE B CA 1
ATOM 3230 C C . PHE B 1 36 ? 2.979 15.672 3.957 1 98.75 36 PHE B C 1
ATOM 3232 O O . PHE B 1 36 ? 2.686 14.523 4.305 1 98.75 36 PHE B O 1
ATOM 3239 N N . ARG B 1 37 ? 2.146 16.688 4.086 1 98.88 37 ARG B N 1
ATOM 3240 C CA . ARG B 1 37 ? 0.725 16.594 4.402 1 98.88 37 ARG B CA 1
ATOM 3241 C C . ARG B 1 37 ? -0.077 16.125 3.199 1 98.88 37 ARG B C 1
ATOM 3243 O O . ARG B 1 37 ? 0.242 16.469 2.059 1 98.88 37 ARG B O 1
ATOM 3250 N N . HIS B 1 38 ? -1.067 15.344 3.4 1 98.88 38 HIS B N 1
ATOM 3251 C CA . HIS B 1 38 ? -1.984 14.938 2.342 1 98.88 38 HIS B CA 1
ATOM 3252 C C . HIS B 1 38 ? -2.639 16.141 1.684 1 98.88 38 HIS B C 1
ATOM 3254 O O . HIS B 1 38 ? -2.539 17.266 2.193 1 98.88 38 HIS B O 1
ATOM 3260 N N . GLY B 1 39 ? -3.311 15.914 0.52 1 98.62 39 GLY B N 1
ATOM 3261 C CA . GLY B 1 39 ? -3.959 16.969 -0.25 1 98.62 39 GLY B CA 1
ATOM 3262 C C . GLY B 1 39 ? -5.336 17.328 0.275 1 98.62 39 GLY B C 1
ATOM 3263 O O . GLY B 1 39 ? -5.789 16.766 1.279 1 98.62 39 GLY B O 1
ATOM 3264 N N . ASN B 1 40 ? -5.957 18.266 -0.488 1 98.56 40 ASN B N 1
ATOM 3265 C CA . ASN B 1 40 ? -7.305 18.703 -0.14 1 98.56 40 ASN B CA 1
ATOM 3266 C C . ASN B 1 40 ? -8.266 17.531 -0.017 1 98.56 40 ASN B C 1
ATOM 3268 O O . ASN B 1 40 ? -8.211 16.594 -0.823 1 98.56 40 ASN B O 1
ATOM 3272 N N . ARG B 1 41 ? -9.117 17.594 0.936 1 98.31 41 ARG B N 1
ATOM 3273 C CA . ARG B 1 41 ? -10.039 16.5 1.209 1 98.31 41 ARG B CA 1
ATOM 3274 C C . ARG B 1 41 ? -11.383 17.031 1.711 1 98.31 41 ARG B C 1
ATOM 3276 O O . ARG B 1 41 ? -11.508 18.219 2.025 1 98.31 41 ARG B O 1
ATOM 3283 N N . THR B 1 42 ? -12.383 16.203 1.73 1 97.19 42 THR B N 1
ATOM 3284 C CA . THR B 1 42 ? -13.648 16.531 2.381 1 97.19 42 THR B CA 1
ATOM 3285 C C . THR B 1 42 ? -13.523 16.422 3.896 1 97.19 42 THR B C 1
ATOM 3287 O O . THR B 1 42 ? -12.492 15.977 4.406 1 97.19 42 THR B O 1
ATOM 3290 N N . ALA B 1 43 ? -14.539 16.938 4.578 1 95 43 ALA B N 1
ATOM 3291 C CA . ALA B 1 43 ? -14.523 16.844 6.035 1 95 43 ALA B CA 1
ATOM 3292 C C . ALA B 1 43 ? -14.555 15.383 6.488 1 95 43 ALA B C 1
ATOM 3294 O O . ALA B 1 43 ? -15.18 14.539 5.844 1 95 43 ALA B O 1
ATOM 3295 N N . GLU B 1 44 ? -13.844 15.125 7.512 1 95.12 44 GLU B N 1
ATOM 3296 C CA . GLU B 1 44 ? -13.883 13.789 8.109 1 95.12 44 GLU B CA 1
ATOM 3297 C C . GLU B 1 44 ? -14.977 13.688 9.164 1 95.12 44 GLU B C 1
ATOM 3299 O O . GLU B 1 44 ? -15.344 14.688 9.781 1 95.12 44 GLU B O 1
ATOM 3304 N N . THR B 1 45 ? -15.398 12.484 9.398 1 92.88 45 THR B N 1
ATOM 3305 C CA . THR B 1 45 ? -16.516 12.25 10.312 1 92.88 45 THR B CA 1
ATOM 3306 C C . THR B 1 45 ? -16.234 12.852 11.68 1 92.88 45 THR B C 1
ATOM 3308 O O . THR B 1 45 ? -17.109 13.461 12.289 1 92.88 45 THR B O 1
ATOM 3311 N N . SER B 1 46 ? -15.031 12.742 12.172 1 92.31 46 SER B N 1
ATOM 3312 C CA . SER B 1 46 ? -14.664 13.195 13.508 1 92.31 46 SER B CA 1
ATOM 3313 C C . SER B 1 46 ? -14.625 14.719 13.594 1 92.31 46 SER B C 1
ATOM 3315 O O . SER B 1 46 ? -14.578 15.281 14.688 1 92.31 46 SER B O 1
ATOM 3317 N N . GLU B 1 47 ? -14.672 15.383 12.5 1 94.94 47 GLU B N 1
ATOM 3318 C CA . GLU B 1 47 ? -14.555 16.828 12.453 1 94.94 47 GLU B CA 1
ATOM 3319 C C . GLU B 1 47 ? -15.922 17.5 12.414 1 94.94 47 GLU B C 1
ATOM 3321 O O . GLU B 1 47 ? -16.047 18.703 12.656 1 94.94 47 GLU B O 1
ATOM 3326 N N . LEU B 1 48 ? -16.891 16.672 12.117 1 93.75 48 LEU B N 1
ATOM 3327 C CA . LEU B 1 48 ? -18.234 17.219 12.016 1 93.75 48 LEU B CA 1
ATOM 3328 C C . LEU B 1 48 ? -18.781 17.594 13.391 1 93.75 48 LEU B C 1
ATOM 3330 O O . LEU B 1 48 ? -18.297 17.078 14.406 1 93.75 48 LEU B O 1
ATOM 3334 N N . TYR B 1 49 ? -19.719 18.562 13.398 1 97.06 49 TYR B N 1
A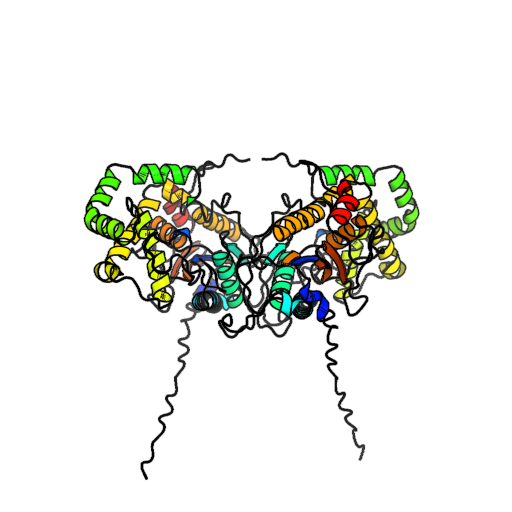TOM 3335 C CA . TYR B 1 49 ? -20.266 19.062 14.656 1 97.06 49 TYR B CA 1
ATOM 3336 C C . TYR B 1 49 ? -21.781 19 14.664 1 97.06 49 TYR B C 1
ATOM 3338 O O . TYR B 1 49 ? -22.422 18.984 13.602 1 97.06 49 TYR B O 1
ATOM 3346 N N . PRO B 1 50 ? -22.375 18.953 15.812 1 97.56 50 PRO B N 1
ATOM 3347 C CA . PRO B 1 50 ? -23.797 18.641 15.945 1 97.56 50 PRO B CA 1
ATOM 3348 C C . PRO B 1 50 ? -24.688 19.578 15.148 1 97.56 50 PRO B C 1
ATOM 3350 O O . PRO B 1 50 ? -25.641 19.141 14.5 1 97.56 50 PRO B O 1
ATOM 3353 N N . ASN B 1 51 ? -24.453 20.859 15.07 1 98 51 ASN B N 1
ATOM 3354 C CA . ASN B 1 51 ? -25.312 21.828 14.383 1 98 51 ASN B CA 1
ATOM 3355 C C . ASN B 1 51 ? -24.812 22.109 12.969 1 98 51 ASN B C 1
ATOM 3357 O O . ASN B 1 51 ? -25.172 23.125 12.375 1 98 51 ASN B O 1
ATOM 3361 N N . ASP B 1 52 ? -23.953 21.25 12.461 1 97.12 52 ASP B N 1
ATOM 3362 C CA . ASP B 1 52 ? -23.422 21.391 11.102 1 97.12 52 ASP B CA 1
ATOM 3363 C C . ASP B 1 52 ? -24.547 21.203 10.07 1 97.12 52 ASP B C 1
ATOM 3365 O O . ASP B 1 52 ? -25.172 20.156 10 1 97.12 52 ASP B O 1
ATOM 3369 N N . PRO B 1 53 ? -24.812 22.234 9.266 1 97.12 53 PRO B N 1
ATOM 3370 C CA . PRO B 1 53 ? -25.828 22.078 8.227 1 97.12 53 PRO B CA 1
ATOM 3371 C C . PRO B 1 53 ? -25.5 20.938 7.258 1 97.12 53 PRO B C 1
ATOM 3373 O O . PRO B 1 53 ? -26.391 20.469 6.535 1 97.12 53 PRO B O 1
ATOM 3376 N N . TYR B 1 54 ? -24.297 20.5 7.234 1 96.56 54 TYR B N 1
ATOM 3377 C CA . TYR B 1 54 ? -23.859 19.484 6.289 1 96.56 54 TYR B CA 1
ATOM 3378 C C . TYR B 1 54 ? -23.516 18.188 7.008 1 96.56 54 TYR B C 1
ATOM 3380 O O . TYR B 1 54 ? -22.734 17.375 6.504 1 96.56 54 TYR B O 1
ATOM 3388 N N . LEU B 1 55 ? -24.047 17.984 8.156 1 95.06 55 LEU B N 1
ATOM 3389 C CA . LEU B 1 55 ? -23.766 16.844 9.016 1 95.06 55 LEU B CA 1
ATOM 3390 C C . LEU B 1 55 ? -24.047 15.539 8.289 1 95.06 55 LEU B C 1
ATOM 3392 O O . LEU B 1 55 ? -23.344 14.547 8.5 1 95.06 55 LEU B O 1
ATOM 3396 N N . ASN B 1 56 ? -25.016 15.547 7.371 1 93.25 56 ASN B N 1
ATOM 3397 C CA . ASN B 1 56 ? -25.438 14.312 6.727 1 93.25 56 ASN B CA 1
ATOM 3398 C C . ASN B 1 56 ? -24.891 14.203 5.305 1 93.25 56 ASN B C 1
ATOM 3400 O O . ASN B 1 56 ? -25.219 13.266 4.578 1 93.25 56 ASN B O 1
ATOM 3404 N N . ARG B 1 57 ? -24.141 15.172 4.996 1 93.19 57 ARG B N 1
ATOM 3405 C CA . ARG B 1 57 ? -23.562 15.117 3.658 1 93.19 57 ARG B CA 1
ATOM 3406 C C . ARG B 1 57 ? -22.516 14.016 3.562 1 93.19 57 ARG B C 1
ATOM 3408 O O . ARG B 1 57 ? -21.609 13.938 4.398 1 93.19 57 ARG B O 1
ATOM 3415 N N . THR B 1 58 ? -22.562 13.148 2.527 1 93.12 58 THR B N 1
ATOM 3416 C CA . THR B 1 58 ? -21.625 12.039 2.375 1 93.12 58 THR B CA 1
ATOM 3417 C C . THR B 1 58 ? -20.547 12.375 1.362 1 93.12 58 THR B C 1
ATOM 3419 O O . THR B 1 58 ? -19.531 11.688 1.285 1 93.12 58 THR B O 1
ATOM 3422 N N . TYR B 1 59 ? -20.812 13.391 0.514 1 94.19 59 TYR B N 1
ATOM 3423 C CA . TYR B 1 59 ? -19.922 13.844 -0.546 1 94.19 59 TYR B CA 1
ATOM 3424 C C . TYR B 1 59 ? -19.734 12.766 -1.607 1 94.19 59 TYR B C 1
ATOM 3426 O O . TYR B 1 59 ? -18.656 12.609 -2.164 1 94.19 59 TYR B O 1
ATOM 3434 N N . PHE B 1 60 ? -20.703 11.961 -1.817 1 93.12 60 PHE B N 1
ATOM 3435 C CA . PHE B 1 60 ? -20.656 10.953 -2.867 1 93.12 60 PHE B CA 1
ATOM 3436 C C . PHE B 1 60 ? -20.328 11.586 -4.211 1 93.12 60 PHE B C 1
ATOM 3438 O O . PHE B 1 60 ? -20.906 12.609 -4.578 1 93.12 60 PHE B O 1
ATOM 3445 N N . PRO B 1 61 ? -19.328 11.086 -4.988 1 94.44 61 PRO B N 1
ATOM 3446 C CA . PRO B 1 61 ? -18.688 9.789 -4.777 1 94.44 61 PRO B CA 1
ATOM 3447 C C . PRO B 1 61 ? -17.328 9.922 -4.102 1 94.44 61 PRO B C 1
ATOM 3449 O O . PRO B 1 61 ? -16.562 8.945 -4.031 1 94.44 61 PRO B O 1
ATOM 3452 N N . ILE B 1 62 ? -17 11.078 -3.66 1 96 62 ILE B N 1
ATOM 3453 C CA . ILE B 1 62 ? -15.688 11.305 -3.076 1 96 62 ILE B CA 1
ATOM 3454 C C . ILE B 1 62 ? -15.578 10.555 -1.75 1 96 62 ILE B C 1
ATOM 3456 O O . ILE B 1 62 ? -14.641 9.781 -1.544 1 96 62 ILE B O 1
ATOM 3460 N N . GLY B 1 63 ? -16.641 10.812 -0.911 1 95.69 63 GLY B N 1
ATOM 3461 C CA . GLY B 1 63 ? -16.641 10.242 0.425 1 95.69 63 GLY B CA 1
ATOM 3462 C C . GLY B 1 63 ? -16.047 11.164 1.472 1 95.69 63 GLY B C 1
ATOM 3463 O O . GLY B 1 63 ? -15.297 12.086 1.14 1 95.69 63 GLY B O 1
ATOM 3464 N N . LEU B 1 64 ? -16.344 10.883 2.725 1 96.12 64 LEU B N 1
ATOM 3465 C CA . LEU B 1 64 ? -15.867 11.672 3.852 1 96.12 64 LEU B CA 1
ATOM 3466 C C . LEU B 1 64 ? -14.367 11.477 4.066 1 96.12 64 LEU B C 1
ATOM 3468 O O . LEU B 1 64 ? -13.883 10.336 4.082 1 96.12 64 LEU B O 1
ATOM 3472 N N . GLY B 1 65 ? -13.648 12.594 4.191 1 96.75 65 GLY B N 1
ATOM 3473 C CA . GLY B 1 65 ? -12.227 12.578 4.523 1 96.75 65 GLY B CA 1
ATOM 3474 C C . GLY B 1 65 ? -11.344 12.195 3.35 1 96.75 65 GLY B C 1
ATOM 3475 O O . GLY B 1 65 ? -10.156 11.93 3.521 1 96.75 65 GLY B O 1
ATOM 3476 N N . GLN B 1 66 ? -11.906 12.094 2.15 1 97.5 66 GLN B N 1
ATOM 3477 C CA . GLN B 1 66 ? -11.164 11.625 0.986 1 97.5 66 GLN B CA 1
ATOM 3478 C C . GLN B 1 66 ? -10.734 12.789 0.101 1 97.5 66 GLN B C 1
ATOM 3480 O O . GLN B 1 66 ? -11.336 13.859 0.138 1 97.5 66 GLN B O 1
ATOM 3485 N N . LEU B 1 67 ? -9.75 12.547 -0.699 1 98.25 67 LEU B N 1
ATOM 3486 C CA . LEU B 1 67 ? -9.156 13.594 -1.524 1 98.25 67 LEU B CA 1
ATOM 3487 C C . LEU B 1 67 ? -10.164 14.133 -2.531 1 98.25 67 LEU B C 1
ATOM 3489 O O . LEU B 1 67 ? -10.867 13.359 -3.184 1 98.25 67 LEU B O 1
ATOM 3493 N N . THR B 1 68 ? -10.227 15.406 -2.645 1 97.94 68 THR B N 1
ATOM 3494 C CA . THR B 1 68 ? -10.898 16.047 -3.768 1 97.94 68 THR B CA 1
ATOM 3495 C C . THR B 1 68 ? -9.984 16.094 -4.988 1 97.94 68 THR B C 1
ATOM 3497 O O . THR B 1 68 ? -8.805 15.766 -4.898 1 97.94 68 THR B O 1
ATOM 3500 N N . ASN B 1 69 ? -10.508 16.547 -6.117 1 97.94 69 ASN B N 1
ATOM 3501 C CA . ASN B 1 69 ? -9.672 16.703 -7.305 1 97.94 69 ASN B CA 1
ATOM 3502 C C . ASN B 1 69 ? -8.555 17.719 -7.07 1 97.94 69 ASN B C 1
ATOM 3504 O O . ASN B 1 69 ? -7.441 17.547 -7.57 1 97.94 69 ASN B O 1
ATOM 3508 N N . ALA B 1 70 ? -8.883 18.75 -6.309 1 98 70 ALA B N 1
ATOM 3509 C CA . ALA B 1 70 ? -7.844 19.719 -5.953 1 98 70 ALA B CA 1
ATOM 3510 C C . ALA B 1 70 ? -6.715 19.047 -5.176 1 98 70 ALA B C 1
ATOM 3512 O O . ALA B 1 70 ? -5.539 19.359 -5.383 1 98 70 ALA B O 1
ATOM 3513 N N . GLY B 1 71 ? -7.074 18.156 -4.25 1 98.5 71 GLY B N 1
ATOM 3514 C CA . GLY B 1 71 ? -6.07 17.422 -3.496 1 98.5 71 GLY B CA 1
ATOM 3515 C C . GLY B 1 71 ? -5.227 16.5 -4.359 1 98.5 71 GLY B C 1
ATOM 3516 O O . GLY B 1 71 ? -4.008 16.422 -4.191 1 98.5 71 GLY B O 1
ATOM 3517 N N . LYS B 1 72 ? -5.879 15.781 -5.254 1 98.69 72 LYS B N 1
ATOM 3518 C CA . LYS B 1 72 ? -5.164 14.914 -6.188 1 98.69 72 LYS B CA 1
ATOM 3519 C C . LYS B 1 72 ? -4.133 15.695 -6.992 1 98.69 72 LYS B C 1
ATOM 3521 O O . LYS B 1 72 ? -2.969 15.297 -7.074 1 98.69 72 LYS B O 1
ATOM 3526 N N . ALA B 1 73 ? -4.59 16.797 -7.508 1 98.5 73 ALA B N 1
ATOM 3527 C CA . ALA B 1 73 ? -3.732 17.641 -8.344 1 98.5 73 ALA B CA 1
ATOM 3528 C C . ALA B 1 73 ? -2.574 18.219 -7.535 1 98.5 73 ALA B C 1
ATOM 3530 O O . ALA B 1 73 ? -1.443 18.281 -8.016 1 98.5 73 ALA B O 1
ATOM 3531 N N . LYS B 1 74 ? -2.906 18.625 -6.348 1 98.06 74 LYS B N 1
ATOM 3532 C CA . LYS B 1 74 ? -1.885 19.188 -5.473 1 98.06 74 LYS B CA 1
ATOM 3533 C C . LYS B 1 74 ? -0.771 18.188 -5.203 1 98.06 74 LYS B C 1
ATOM 3535 O O . LYS B 1 74 ? 0.411 18.5 -5.332 1 98.06 74 LYS B O 1
ATOM 3540 N N . GLU B 1 75 ? -1.134 17.016 -4.844 1 98.69 75 GLU B N 1
ATOM 3541 C CA . GLU B 1 75 ? -0.146 15.992 -4.5 1 98.69 75 GLU B CA 1
ATOM 3542 C C . GLU B 1 75 ? 0.675 15.586 -5.723 1 98.69 75 GLU B C 1
ATOM 3544 O O . GLU B 1 75 ? 1.883 15.359 -5.617 1 98.69 75 GLU B O 1
ATOM 3549 N N . PHE B 1 76 ? 0.037 15.461 -6.875 1 98.75 76 PHE B N 1
ATOM 3550 C CA . PHE B 1 76 ? 0.754 15.211 -8.125 1 98.75 76 PHE B CA 1
ATOM 3551 C C . PHE B 1 76 ? 1.772 16.312 -8.391 1 98.75 76 PHE B C 1
ATOM 3553 O O . PHE B 1 76 ? 2.898 16.031 -8.812 1 98.75 76 PHE B O 1
ATOM 3560 N N . SER B 1 77 ? 1.407 17.531 -8.102 1 97.75 77 SER B N 1
ATOM 3561 C CA . SER B 1 77 ? 2.281 18.672 -8.336 1 97.75 77 SER B CA 1
ATOM 3562 C C . SER B 1 77 ? 3.484 18.656 -7.402 1 97.75 77 SER B C 1
ATOM 3564 O O . SER B 1 77 ? 4.574 19.094 -7.773 1 97.75 77 SER B O 1
ATOM 3566 N N . ILE B 1 78 ? 3.281 18.156 -6.211 1 98.31 78 ILE B N 1
ATOM 3567 C CA . ILE B 1 78 ? 4.414 18 -5.305 1 98.31 78 ILE B CA 1
ATOM 3568 C C . ILE B 1 78 ? 5.438 17.047 -5.922 1 98.31 78 ILE B C 1
ATOM 3570 O O . ILE B 1 78 ? 6.633 17.359 -5.953 1 98.31 78 ILE B O 1
ATOM 3574 N N . GLY B 1 79 ? 4.934 15.875 -6.438 1 98.44 79 GLY B N 1
ATOM 3575 C CA . GLY B 1 79 ? 5.824 14.945 -7.117 1 98.44 79 GLY B CA 1
ATOM 3576 C C . GLY B 1 79 ? 6.578 15.578 -8.266 1 98.44 79 GLY B C 1
ATOM 3577 O O . GLY B 1 79 ? 7.793 15.406 -8.391 1 98.44 79 GLY B O 1
ATOM 3578 N N . LYS B 1 80 ? 5.891 16.359 -9.047 1 97.94 80 LYS B N 1
ATOM 3579 C CA . LYS B 1 80 ? 6.508 17.016 -10.195 1 97.94 80 LYS B CA 1
ATOM 3580 C C . LYS B 1 80 ? 7.578 18.016 -9.75 1 97.94 80 LYS B C 1
ATOM 3582 O O . LYS B 1 80 ? 8.641 18.109 -10.359 1 97.94 80 LYS B O 1
ATOM 3587 N N . ALA B 1 81 ? 7.234 18.766 -8.719 1 97.62 81 ALA B N 1
ATOM 3588 C CA . ALA B 1 81 ? 8.18 19.75 -8.203 1 97.62 81 ALA B CA 1
ATOM 3589 C C . ALA B 1 81 ? 9.445 19.078 -7.68 1 97.62 81 ALA B C 1
ATOM 3591 O O . ALA B 1 81 ? 10.555 19.562 -7.93 1 97.62 81 ALA B O 1
ATOM 3592 N N . LEU B 1 82 ? 9.273 18 -6.949 1 97.88 82 LEU B N 1
ATOM 3593 C CA . LEU B 1 82 ? 10.414 17.25 -6.441 1 97.88 82 LEU B CA 1
ATOM 3594 C C . LEU B 1 82 ? 11.258 16.688 -7.586 1 97.88 82 LEU B C 1
ATOM 3596 O O . LEU B 1 82 ? 12.484 16.719 -7.531 1 97.88 82 LEU B O 1
ATOM 3600 N N . ARG B 1 83 ? 10.578 16.141 -8.586 1 97.75 83 ARG B N 1
ATOM 3601 C CA . ARG B 1 83 ? 11.289 15.617 -9.75 1 97.75 83 ARG B CA 1
ATOM 3602 C C . ARG B 1 83 ? 12.102 16.703 -10.438 1 97.75 83 ARG B C 1
ATOM 3604 O O . ARG B 1 83 ? 13.266 16.5 -10.789 1 97.75 83 ARG B O 1
ATOM 3611 N N . GLU B 1 84 ? 11.523 17.781 -10.594 1 96.44 84 GLU B N 1
ATOM 3612 C CA . GLU B 1 84 ? 12.227 18.891 -11.227 1 96.44 84 GLU B CA 1
ATOM 3613 C C . GLU B 1 84 ? 13.438 19.312 -10.406 1 96.44 84 GLU B C 1
ATOM 3615 O O . GLU B 1 84 ? 14.531 19.5 -10.953 1 96.44 84 GLU B O 1
ATOM 3620 N N . ARG B 1 85 ? 13.273 19.438 -9.172 1 95.69 85 ARG B N 1
ATOM 3621 C CA . ARG B 1 85 ? 14.32 19.938 -8.289 1 95.69 85 ARG B CA 1
ATOM 3622 C C . ARG B 1 85 ? 15.461 18.938 -8.164 1 95.69 85 ARG B C 1
ATOM 3624 O O . ARG B 1 85 ? 16.641 19.312 -8.102 1 95.69 85 ARG B O 1
ATOM 3631 N N . TYR B 1 86 ? 15.102 17.641 -8.211 1 97.19 86 TYR B N 1
ATOM 3632 C CA . TYR B 1 86 ? 16.109 16.641 -7.879 1 97.19 86 TYR B CA 1
ATOM 3633 C C . TYR B 1 86 ? 16.359 15.711 -9.062 1 97.19 86 TYR B C 1
ATOM 3635 O O . TYR B 1 86 ? 16.781 14.57 -8.875 1 97.19 86 TYR B O 1
ATOM 3643 N N . ASN B 1 87 ? 16.062 16.141 -10.227 1 96.25 87 ASN B N 1
ATOM 3644 C CA . ASN B 1 87 ? 16.094 15.305 -11.43 1 96.25 87 ASN B CA 1
ATOM 3645 C C . ASN B 1 87 ? 17.453 14.625 -11.609 1 96.25 87 ASN B C 1
ATOM 3647 O O . ASN B 1 87 ? 17.531 13.406 -11.758 1 96.25 87 ASN B O 1
ATOM 3651 N N . ALA B 1 88 ? 18.516 15.391 -11.531 1 95.25 88 ALA B N 1
ATOM 3652 C CA . ALA B 1 88 ? 19.859 14.859 -11.742 1 95.25 88 ALA B CA 1
ATOM 3653 C C . ALA B 1 88 ? 20.234 13.867 -10.641 1 95.25 88 ALA B C 1
ATOM 3655 O O . ALA B 1 88 ? 20.828 12.82 -10.906 1 95.25 88 ALA B O 1
ATOM 3656 N N . PHE B 1 89 ? 19.906 14.164 -9.461 1 96.75 89 PHE B N 1
ATOM 3657 C CA . PHE B 1 89 ? 20.234 13.328 -8.312 1 96.75 89 PHE B CA 1
ATOM 3658 C C . PHE B 1 89 ? 19.5 11.992 -8.391 1 96.75 89 PHE B C 1
ATOM 3660 O O . PHE B 1 89 ? 20.094 10.945 -8.148 1 96.75 89 PHE B O 1
ATOM 3667 N N . LEU B 1 90 ? 18.203 12.023 -8.734 1 96.62 90 LEU B N 1
ATOM 3668 C CA . LEU B 1 90 ? 17.344 10.836 -8.734 1 96.62 90 LEU B CA 1
ATOM 3669 C C . LEU B 1 90 ? 17.656 9.953 -9.945 1 96.62 90 LEU B C 1
ATOM 3671 O O . LEU B 1 90 ? 17.406 8.75 -9.914 1 96.62 90 LEU B O 1
ATOM 3675 N N . GLY B 1 91 ? 18.172 10.547 -11.023 1 94.5 91 GLY B N 1
ATOM 3676 C CA . GLY B 1 91 ? 18.453 9.781 -12.227 1 94.5 91 GLY B CA 1
ATOM 3677 C C . GLY B 1 91 ? 17.219 9.516 -13.07 1 94.5 91 GLY B C 1
ATOM 3678 O O . GLY B 1 91 ? 16.109 9.867 -12.68 1 94.5 91 GLY B O 1
ATOM 3679 N N . PRO B 1 92 ? 17.406 8.852 -14.148 1 94.12 92 PRO B N 1
ATOM 3680 C CA . PRO B 1 92 ? 16.328 8.719 -15.133 1 94.12 92 PRO B CA 1
ATOM 3681 C C . PRO B 1 92 ? 15.367 7.574 -14.805 1 94.12 92 PRO B C 1
ATOM 3683 O O . PRO B 1 92 ? 14.219 7.57 -15.266 1 94.12 92 PRO B O 1
ATOM 3686 N N . TYR B 1 93 ? 15.883 6.551 -14.031 1 95.12 93 TYR B N 1
ATOM 3687 C CA . TYR B 1 93 ? 15.086 5.344 -13.859 1 95.12 93 TYR B CA 1
ATOM 3688 C C . TYR B 1 93 ? 14.68 5.16 -12.406 1 95.12 93 TYR B C 1
ATOM 3690 O O . TYR B 1 93 ? 15.406 5.574 -11.492 1 95.12 93 TYR B O 1
ATOM 3698 N N . VAL B 1 94 ? 13.547 4.562 -12.297 1 95.44 94 VAL B N 1
ATOM 3699 C CA . VAL B 1 94 ? 13.141 4.125 -10.961 1 95.44 94 VAL B CA 1
ATOM 3700 C C . VAL B 1 94 ? 13.398 2.627 -10.812 1 95.44 94 VAL B C 1
ATOM 3702 O O . VAL B 1 94 ? 12.969 1.828 -11.648 1 95.44 94 VAL B O 1
ATOM 3705 N N . TYR B 1 95 ? 14.203 2.246 -9.898 1 94.81 95 TYR B N 1
ATOM 3706 C CA . TYR B 1 95 ? 14.508 0.853 -9.594 1 94.81 95 TYR B CA 1
ATOM 3707 C C . TYR B 1 95 ? 14.133 0.512 -8.156 1 94.81 95 TYR B C 1
ATOM 3709 O O . TYR B 1 95 ? 13.883 1.405 -7.348 1 94.81 95 TYR B O 1
ATOM 3717 N N . PRO B 1 96 ? 14.031 -0.824 -7.906 1 90.38 96 PRO B N 1
ATOM 3718 C CA . PRO B 1 96 ? 13.648 -1.213 -6.543 1 90.38 96 PRO B CA 1
ATOM 3719 C C . PRO B 1 96 ? 14.602 -0.666 -5.484 1 90.38 96 PRO B C 1
ATOM 3721 O O . PRO B 1 96 ? 15.82 -0.783 -5.629 1 90.38 96 PRO B O 1
ATOM 3724 N N . GLY B 1 97 ? 14.117 -0.043 -4.531 1 91.56 97 GLY B N 1
ATOM 3725 C CA . GLY B 1 97 ? 14.922 0.439 -3.422 1 91.56 97 GLY B CA 1
ATOM 3726 C C . GLY B 1 97 ? 15.281 1.907 -3.541 1 91.56 97 GLY B C 1
ATOM 3727 O O . GLY B 1 97 ? 15.773 2.51 -2.584 1 91.56 97 GLY B O 1
ATOM 3728 N N . LEU B 1 98 ? 15.141 2.453 -4.777 1 97 98 LEU B N 1
ATOM 3729 C CA . LEU B 1 98 ? 15.461 3.865 -4.961 1 97 98 LEU B CA 1
ATOM 3730 C C . LEU B 1 98 ? 14.703 4.73 -3.957 1 97 98 LEU B C 1
ATOM 3732 O O . LEU B 1 98 ? 15.266 5.68 -3.406 1 97 98 LEU B O 1
ATOM 3736 N N . VAL B 1 99 ? 13.469 4.391 -3.74 1 98 99 VAL B N 1
ATOM 3737 C CA . VAL B 1 99 ? 12.586 5.176 -2.889 1 98 99 VAL B CA 1
ATOM 3738 C C . VAL B 1 99 ? 11.969 4.277 -1.817 1 98 99 VAL B C 1
ATOM 3740 O O . VAL B 1 99 ? 11.609 3.129 -2.092 1 98 99 VAL B O 1
ATOM 3743 N N . ASP B 1 100 ? 12.039 4.695 -0.629 1 98 100 ASP B N 1
ATOM 3744 C CA . ASP B 1 100 ? 11.219 4.156 0.451 1 98 100 ASP B CA 1
ATOM 3745 C C . ASP B 1 100 ? 10.008 5.051 0.72 1 98 100 ASP B C 1
ATOM 3747 O O . ASP B 1 100 ? 10.133 6.094 1.365 1 98 100 ASP B O 1
ATOM 3751 N N . ALA B 1 101 ? 8.867 4.637 0.19 1 98.62 101 ALA B N 1
ATOM 3752 C CA . ALA B 1 101 ? 7.633 5.418 0.277 1 98.62 101 ALA B CA 1
ATOM 3753 C C . ALA B 1 101 ? 6.715 4.867 1.363 1 98.62 101 ALA B C 1
ATOM 3755 O O . ALA B 1 101 ? 6.277 3.715 1.294 1 98.62 101 ALA B O 1
ATOM 3756 N N . ARG B 1 102 ? 6.367 5.695 2.324 1 98.5 102 ARG B N 1
ATOM 3757 C CA . ARG B 1 102 ? 5.531 5.254 3.438 1 98.5 102 ARG B CA 1
ATOM 3758 C C . ARG B 1 102 ? 4.379 6.227 3.674 1 98.5 102 ARG B C 1
ATOM 3760 O O . ARG B 1 102 ? 4.547 7.441 3.551 1 98.5 102 ARG B O 1
ATOM 3767 N N . SER B 1 103 ? 3.283 5.695 4.016 1 98.81 103 SER B N 1
ATOM 3768 C CA . SER B 1 103 ? 2.1 6.488 4.324 1 98.81 103 SER B CA 1
ATOM 3769 C C . SER B 1 103 ? 1.51 6.098 5.676 1 98.81 103 SER B C 1
ATOM 3771 O O . SER B 1 103 ? 1.687 4.965 6.133 1 98.81 103 SER B O 1
ATOM 3773 N N . THR B 1 104 ? 0.917 7.074 6.328 1 98.75 104 THR B N 1
ATOM 3774 C CA . THR B 1 104 ? 0.019 6.652 7.395 1 98.75 104 THR B CA 1
ATOM 3775 C C . THR B 1 104 ? -1.123 5.809 6.84 1 98.75 104 THR B C 1
ATOM 3777 O O . THR B 1 104 ? -1.41 5.855 5.641 1 98.75 104 THR B O 1
ATOM 3780 N N . ASP B 1 105 ? -1.747 5.043 7.68 1 97.94 105 ASP B N 1
ATOM 3781 C CA . ASP B 1 105 ? -2.75 4.07 7.258 1 97.94 105 ASP B CA 1
ATOM 3782 C C . ASP B 1 105 ? -4.121 4.727 7.109 1 97.94 105 ASP B C 1
ATOM 3784 O O . ASP B 1 105 ? -5.102 4.273 7.703 1 97.94 105 ASP B O 1
ATOM 3788 N N . TYR B 1 106 ? -4.238 5.762 6.312 1 97.56 106 TYR B N 1
ATOM 3789 C CA . TYR B 1 106 ? -5.457 6.426 5.859 1 97.56 106 TYR B CA 1
ATOM 3790 C C . TYR B 1 106 ? -5.539 6.434 4.336 1 97.56 106 TYR B C 1
ATOM 3792 O O . TYR B 1 106 ? -4.527 6.629 3.654 1 97.56 106 TYR B O 1
ATOM 3800 N N . ASN B 1 107 ? -6.719 6.27 3.807 1 97.25 107 ASN B N 1
ATOM 3801 C CA . ASN B 1 107 ? -6.875 6.246 2.355 1 97.25 107 ASN B CA 1
ATOM 3802 C C . ASN B 1 107 ? -6.391 7.547 1.719 1 97.25 107 ASN B C 1
ATOM 3804 O O . ASN B 1 107 ? -5.734 7.523 0.676 1 97.25 107 ASN B O 1
ATOM 3808 N N . ARG B 1 108 ? -6.691 8.641 2.34 1 98.19 108 ARG B N 1
ATOM 3809 C CA . ARG B 1 108 ? -6.336 9.93 1.75 1 98.19 108 ARG B CA 1
ATOM 3810 C C . ARG B 1 108 ? -4.82 10.117 1.719 1 98.19 108 ARG B C 1
ATOM 3812 O O . ARG B 1 108 ? -4.285 10.711 0.78 1 98.19 108 ARG B O 1
ATOM 3819 N N . THR B 1 109 ? -4.074 9.633 2.76 1 98.81 109 THR B N 1
ATOM 3820 C CA . THR B 1 109 ? -2.623 9.773 2.766 1 98.81 109 THR B CA 1
ATOM 3821 C C . THR B 1 109 ? -1.981 8.781 1.801 1 98.81 109 THR B C 1
ATOM 3823 O O . THR B 1 109 ? -0.999 9.102 1.131 1 98.81 109 THR B O 1
ATOM 3826 N N . LYS B 1 110 ? -2.541 7.574 1.728 1 98.81 110 LYS B N 1
ATOM 3827 C CA . LYS B 1 110 ? -2.072 6.598 0.746 1 98.81 110 LYS B CA 1
ATOM 3828 C C . LYS B 1 110 ? -2.268 7.113 -0.677 1 98.81 110 LYS B C 1
ATOM 3830 O O . LYS B 1 110 ? -1.354 7.039 -1.501 1 98.81 110 LYS B O 1
ATOM 3835 N N . ALA B 1 111 ? -3.438 7.645 -0.923 1 98.81 111 ALA B N 1
ATOM 3836 C CA . ALA B 1 111 ? -3.715 8.203 -2.242 1 98.81 111 ALA B CA 1
ATOM 3837 C C . ALA B 1 111 ? -2.797 9.391 -2.539 1 98.81 111 ALA B C 1
ATOM 3839 O O . ALA B 1 111 ? -2.283 9.516 -3.652 1 98.81 111 ALA B O 1
ATOM 3840 N N . SER B 1 112 ? -2.613 10.234 -1.533 1 98.94 112 SER B N 1
ATOM 3841 C CA . SER B 1 112 ? -1.71 11.375 -1.688 1 98.94 112 SER B CA 1
ATOM 3842 C C . SER B 1 112 ? -0.312 10.914 -2.088 1 98.94 112 SER B C 1
ATOM 3844 O O . SER B 1 112 ? 0.303 11.492 -2.986 1 98.94 112 SER B O 1
ATOM 3846 N N . LEU B 1 113 ? 0.141 9.906 -1.405 1 98.94 113 LEU B N 1
ATOM 3847 C CA . LEU B 1 113 ? 1.457 9.359 -1.709 1 98.94 113 LEU B CA 1
ATOM 3848 C C . LEU B 1 113 ? 1.515 8.844 -3.145 1 98.94 113 LEU B C 1
ATOM 3850 O O . LEU B 1 113 ? 2.496 9.086 -3.854 1 98.94 113 LEU B O 1
ATOM 3854 N N . LEU B 1 114 ? 0.485 8.156 -3.59 1 98.88 114 LEU B N 1
ATOM 3855 C CA . LEU B 1 114 ? 0.445 7.609 -4.941 1 98.88 114 LEU B CA 1
ATOM 3856 C C . LEU B 1 114 ? 0.485 8.719 -5.98 1 98.88 114 LEU B C 1
ATOM 3858 O O . LEU B 1 114 ? 1.171 8.602 -7 1 98.88 114 LEU B O 1
ATOM 3862 N N . TYR B 1 115 ? -0.232 9.797 -5.75 1 98.88 115 TYR B N 1
ATOM 3863 C CA . TYR B 1 115 ? -0.195 10.922 -6.68 1 98.88 115 TYR B CA 1
ATOM 3864 C C . TYR B 1 115 ? 1.183 11.57 -6.691 1 98.88 115 TYR B C 1
ATOM 3866 O O . TYR B 1 115 ? 1.688 11.945 -7.754 1 98.88 115 TYR B O 1
ATOM 3874 N N . CYS B 1 116 ? 1.731 11.742 -5.52 1 98.88 116 CYS B N 1
ATOM 3875 C CA . CYS B 1 116 ? 3.084 12.281 -5.438 1 98.88 116 CYS B CA 1
ATOM 3876 C C . CYS B 1 116 ? 4.066 11.422 -6.219 1 98.88 116 CYS B C 1
ATOM 3878 O O . CYS B 1 116 ? 4.863 11.938 -7.004 1 98.88 116 CYS B O 1
ATOM 3880 N N . LEU B 1 117 ? 3.994 10.102 -6.027 1 98.81 117 LEU B N 1
ATOM 3881 C CA . LEU B 1 117 ? 4.879 9.156 -6.711 1 98.81 117 LEU B CA 1
ATOM 3882 C C . LEU B 1 117 ? 4.672 9.219 -8.219 1 98.81 117 LEU B C 1
ATOM 3884 O O . LEU B 1 117 ? 5.629 9.086 -8.984 1 98.81 117 LEU B O 1
ATOM 3888 N N . ALA B 1 118 ? 3.441 9.414 -8.648 1 98.62 118 ALA B N 1
ATOM 3889 C CA . ALA B 1 118 ? 3.145 9.523 -10.07 1 98.62 118 ALA B CA 1
ATOM 3890 C C . ALA B 1 118 ? 3.85 10.734 -10.688 1 98.62 118 ALA B C 1
ATOM 3892 O O . ALA B 1 118 ? 4.363 10.656 -11.805 1 98.62 118 ALA B O 1
ATOM 3893 N N . GLY B 1 119 ? 3.814 11.836 -9.953 1 98.5 119 GLY B N 1
ATOM 3894 C CA . GLY B 1 119 ? 4.5 13.023 -10.43 1 98.5 119 GLY B CA 1
ATOM 3895 C C . GLY B 1 119 ? 6.012 12.906 -10.367 1 98.5 119 GLY B C 1
ATOM 3896 O O . GLY B 1 119 ? 6.719 13.43 -11.227 1 98.5 119 GLY B O 1
ATOM 3897 N N . LEU B 1 120 ? 6.492 12.211 -9.383 1 98.56 120 LEU B N 1
ATOM 3898 C CA . LEU B 1 120 ? 7.918 12.109 -9.102 1 98.56 120 LEU B CA 1
ATOM 3899 C C . LEU B 1 120 ? 8.602 11.148 -10.07 1 98.56 120 LEU B C 1
ATOM 3901 O O . LEU B 1 120 ? 9.758 11.352 -10.438 1 98.56 120 LEU B O 1
ATOM 3905 N N . PHE B 1 121 ? 7.906 10.055 -10.461 1 98.25 121 PHE B N 1
ATOM 3906 C CA . PHE B 1 121 ? 8.562 8.992 -11.211 1 98.25 121 PHE B CA 1
ATOM 3907 C C . PHE B 1 121 ? 7.742 8.609 -12.445 1 98.25 121 PHE B C 1
ATOM 3909 O O . PHE B 1 121 ? 7.312 7.465 -12.578 1 98.25 121 PHE B O 1
ATOM 3916 N N . PRO B 1 122 ? 7.543 9.531 -13.375 1 97.25 122 PRO B N 1
ATOM 3917 C CA . PRO B 1 122 ? 6.98 9.117 -14.664 1 97.25 122 PRO B CA 1
ATOM 3918 C C . PRO B 1 122 ? 7.883 8.133 -15.414 1 97.25 122 PRO B C 1
ATOM 3920 O O . PRO B 1 122 ? 9.102 8.125 -15.195 1 97.25 122 PRO B O 1
ATOM 3923 N N . PRO B 1 123 ? 7.273 7.246 -16.203 1 97.38 123 PRO B N 1
ATOM 3924 C CA . PRO B 1 123 ? 8.125 6.32 -16.953 1 97.38 123 PRO B CA 1
ATOM 3925 C C . PRO B 1 123 ? 9 7.027 -17.984 1 97.38 123 PRO B C 1
ATOM 3927 O O . PRO B 1 123 ? 8.562 7.988 -18.625 1 97.38 123 PRO B O 1
ATOM 3930 N N . ARG B 1 124 ? 10.234 6.629 -18.094 1 96.19 124 ARG B N 1
ATOM 3931 C CA . ARG B 1 124 ? 11.195 7.195 -19.031 1 96.19 124 ARG B CA 1
ATOM 3932 C C . ARG B 1 124 ? 11.953 6.094 -19.766 1 96.19 124 ARG B C 1
ATOM 3934 O O . ARG B 1 124 ? 12.18 5.016 -19.219 1 96.19 124 ARG B O 1
ATOM 3941 N N . GLY B 1 125 ? 12.273 6.406 -21 1 94.88 125 GLY B N 1
ATOM 3942 C CA . GLY B 1 125 ? 13.109 5.48 -21.75 1 94.88 125 GLY B CA 1
ATOM 3943 C C . GLY B 1 125 ? 12.562 4.062 -21.766 1 94.88 125 GLY B C 1
ATOM 3944 O O . GLY B 1 125 ? 11.406 3.844 -22.109 1 94.88 125 GLY B O 1
ATOM 3945 N N . GLU B 1 126 ? 13.344 3.16 -21.266 1 94.88 126 GLU B N 1
ATOM 3946 C CA . GLU B 1 126 ? 13.016 1.738 -21.312 1 94.88 126 GLU B CA 1
ATOM 3947 C C . GLU B 1 126 ? 11.922 1.382 -20.328 1 94.88 126 GLU B C 1
ATOM 3949 O O . GLU B 1 126 ? 11.375 0.278 -20.359 1 94.88 126 GLU B O 1
ATOM 3954 N N . GLN B 1 127 ? 11.547 2.314 -19.5 1 96.75 127 GLN B N 1
ATOM 3955 C CA . GLN B 1 127 ? 10.516 2.018 -18.5 1 96.75 127 GLN B CA 1
ATOM 3956 C C . GLN B 1 127 ? 9.133 2.404 -19.016 1 96.75 127 GLN B C 1
ATOM 3958 O O . GLN B 1 127 ? 8.125 2.189 -18.328 1 96.75 127 GLN B O 1
ATOM 3963 N N . ILE B 1 128 ? 9.117 3 -20.25 1 97.62 128 ILE B N 1
ATOM 3964 C CA . ILE B 1 128 ? 7.836 3.24 -20.891 1 97.62 128 ILE B CA 1
ATOM 3965 C C . ILE B 1 128 ? 7.203 1.909 -21.297 1 97.62 128 ILE B C 1
ATOM 3967 O O . ILE B 1 128 ? 7.785 1.146 -22.078 1 97.62 128 ILE B O 1
ATOM 3971 N N . TRP B 1 129 ? 6.023 1.588 -20.812 1 97.94 129 TRP B N 1
ATOM 3972 C CA . TRP B 1 129 ? 5.473 0.245 -20.953 1 97.94 129 TRP B CA 1
ATOM 3973 C C . TRP B 1 129 ? 4.18 0.27 -21.766 1 97.94 129 TRP B C 1
ATOM 3975 O O . TRP B 1 129 ? 3.695 -0.774 -22.203 1 97.94 129 TRP B O 1
ATOM 3985 N N . GLY B 1 130 ? 3.625 1.452 -21.828 1 94.88 130 GLY B N 1
ATOM 3986 C CA . GLY B 1 130 ? 2.34 1.609 -22.5 1 94.88 130 GLY B CA 1
ATOM 3987 C C . GLY B 1 130 ? 1.967 3.059 -22.734 1 94.88 130 GLY B C 1
ATOM 3988 O O . GLY B 1 130 ? 2.84 3.926 -22.812 1 94.88 130 GLY B O 1
ATOM 3989 N N . MET B 1 131 ? 0.643 3.264 -22.812 1 89.44 131 MET B N 1
ATOM 3990 C CA . MET B 1 131 ? 0.16 4.574 -23.234 1 89.44 131 MET B CA 1
ATOM 3991 C C . MET B 1 131 ? -0.002 5.504 -22.031 1 89.44 131 MET B C 1
ATOM 3993 O O . MET B 1 131 ? -0.12 6.723 -22.203 1 89.44 131 MET B O 1
ATOM 3997 N N . LEU B 1 132 ? 0.02 4.992 -20.891 1 95.5 132 LEU B N 1
ATOM 3998 C CA . LEU B 1 132 ? -0.146 5.809 -19.688 1 95.5 132 LEU B CA 1
ATOM 3999 C C . LEU B 1 132 ? 1.189 6.395 -19.25 1 95.5 132 LEU B C 1
ATOM 4001 O O . LEU B 1 132 ? 2.162 5.66 -19.047 1 95.5 132 LEU B O 1
ATOM 4005 N N . ASN B 1 133 ? 1.22 7.684 -19.234 1 96.69 133 ASN B N 1
ATOM 4006 C CA . ASN B 1 133 ? 2.426 8.312 -18.719 1 96.69 133 ASN B CA 1
ATOM 4007 C C . ASN B 1 133 ? 2.49 8.211 -17.188 1 96.69 133 ASN B C 1
ATOM 4009 O O . ASN B 1 133 ? 2.547 9.234 -16.5 1 96.69 133 ASN B O 1
ATOM 4013 N N . TRP B 1 134 ? 2.412 7.066 -16.766 1 98.25 134 TRP B N 1
ATOM 4014 C CA . TRP B 1 134 ? 2.414 6.688 -15.352 1 98.25 134 TRP B CA 1
ATOM 4015 C C . TRP B 1 134 ? 3.012 5.297 -15.164 1 98.25 134 TRP B C 1
ATOM 4017 O O . TRP B 1 134 ? 2.863 4.43 -16.031 1 98.25 134 TRP B O 1
ATOM 4027 N N . GLN B 1 135 ? 3.703 5.078 -14.102 1 98.31 135 GLN B N 1
ATOM 4028 C CA . GLN B 1 135 ? 4.141 3.74 -13.719 1 98.31 135 GLN B CA 1
ATOM 4029 C C . GLN B 1 135 ? 3.975 3.516 -12.219 1 98.31 135 GLN B C 1
ATOM 4031 O O . GLN B 1 135 ? 4.059 4.461 -11.43 1 98.31 135 GLN B O 1
ATOM 4036 N N . ALA B 1 136 ? 3.797 2.309 -11.844 1 98.12 136 ALA B N 1
ATOM 4037 C CA . ALA B 1 136 ? 3.533 1.949 -10.453 1 98.12 136 ALA B CA 1
ATOM 4038 C C . ALA B 1 136 ? 4.812 2.006 -9.625 1 98.12 136 ALA B C 1
ATOM 4040 O O . ALA B 1 136 ? 5.844 1.457 -10.016 1 98.12 136 ALA B O 1
ATOM 4041 N N . VAL B 1 137 ? 4.73 2.684 -8.523 1 98.31 137 VAL B N 1
ATOM 4042 C CA . VAL B 1 137 ? 5.719 2.637 -7.453 1 98.31 137 VAL B CA 1
ATOM 4043 C C . VAL B 1 137 ? 5.047 2.219 -6.145 1 98.31 137 VAL B C 1
ATOM 4045 O O . VAL B 1 137 ? 4.238 2.967 -5.59 1 98.31 137 VAL B O 1
ATOM 4048 N N . PRO B 1 138 ? 5.363 1.05 -5.688 1 97.88 138 PRO B N 1
ATOM 4049 C CA . PRO B 1 138 ? 4.691 0.558 -4.48 1 97.88 138 PRO B CA 1
ATOM 4050 C C . PRO B 1 138 ? 5.035 1.379 -3.24 1 97.88 138 PRO B C 1
ATOM 4052 O O . PRO B 1 138 ? 6.078 2.035 -3.197 1 97.88 138 PRO B O 1
ATOM 4055 N N . TYR B 1 139 ? 4.137 1.365 -2.344 1 98.38 139 TYR B N 1
ATOM 4056 C CA . TYR B 1 139 ? 4.355 2.006 -1.052 1 98.38 139 TYR B CA 1
ATOM 4057 C C . TYR B 1 139 ? 4.105 1.029 0.091 1 98.38 139 TYR B C 1
ATOM 4059 O O . TYR B 1 139 ? 3.557 -0.054 -0.119 1 98.38 139 TYR B O 1
ATOM 4067 N N . ASN B 1 140 ? 4.605 1.4 1.232 1 97.94 140 ASN B N 1
ATOM 4068 C CA . ASN B 1 140 ? 4.344 0.657 2.461 1 97.94 140 ASN B CA 1
ATOM 4069 C C . ASN B 1 140 ? 3.643 1.523 3.502 1 97.94 140 ASN B C 1
ATOM 4071 O O . ASN B 1 140 ? 3.484 2.73 3.309 1 97.94 140 ASN B O 1
ATOM 4075 N N . PHE B 1 141 ? 3.098 0.931 4.469 1 97.88 141 PHE B N 1
ATOM 4076 C CA . PHE B 1 141 ? 2.49 1.582 5.621 1 97.88 141 PHE B CA 1
ATOM 4077 C C . PHE B 1 141 ? 2.533 0.67 6.844 1 97.88 141 PHE B C 1
ATOM 4079 O O . PHE B 1 141 ? 2.768 -0.534 6.715 1 97.88 141 PHE B O 1
ATOM 4086 N N . TRP B 1 142 ? 2.479 1.252 7.996 1 95.5 142 TRP B N 1
ATOM 4087 C CA . TRP B 1 142 ? 2.213 0.506 9.219 1 95.5 142 TRP B CA 1
ATOM 4088 C C . TRP B 1 142 ? 0.771 0.708 9.68 1 95.5 142 TRP B C 1
ATOM 4090 O O . TRP B 1 142 ? 0.213 1.798 9.531 1 95.5 142 TRP B O 1
ATOM 4100 N N . PRO B 1 143 ? 0.17 -0.401 10.203 1 94.94 143 PRO B N 1
ATOM 4101 C CA . PRO B 1 143 ? -1.173 -0.194 10.758 1 94.94 143 PRO B CA 1
ATOM 4102 C C . PRO B 1 143 ? -1.223 0.935 11.781 1 94.94 143 PRO B C 1
ATOM 4104 O O . PRO B 1 143 ? -0.251 1.156 12.508 1 94.94 143 PRO B O 1
ATOM 4107 N N . ARG B 1 144 ? -2.338 1.594 11.875 1 94.81 144 ARG B N 1
ATOM 4108 C CA . ARG B 1 144 ? -2.502 2.807 12.664 1 94.81 144 ARG B CA 1
ATOM 4109 C C . ARG B 1 144 ? -2.053 2.584 14.109 1 94.81 144 ARG B C 1
ATOM 4111 O O . ARG B 1 144 ? -1.413 3.451 14.703 1 94.81 144 ARG B O 1
ATOM 4118 N N . ASP B 1 145 ? -2.293 1.419 14.664 1 91.56 145 ASP B N 1
ATOM 4119 C CA . ASP B 1 145 ? -2.002 1.161 16.078 1 91.56 145 ASP B CA 1
ATOM 4120 C C . ASP B 1 145 ? -0.554 0.717 16.266 1 91.56 145 ASP B C 1
ATOM 4122 O O . ASP B 1 145 ? -0.082 0.585 17.391 1 91.56 145 ASP B O 1
ATOM 4126 N N . ASN B 1 146 ? 0.193 0.591 15.148 1 92.38 146 ASN B N 1
ATOM 4127 C CA . ASN B 1 146 ? 1.575 0.133 15.234 1 92.38 146 ASN B CA 1
ATOM 4128 C C . ASN B 1 146 ? 2.523 1.067 14.484 1 92.38 146 ASN B C 1
ATOM 4130 O O . ASN B 1 146 ? 3.643 0.681 14.141 1 92.38 146 ASN B O 1
ATOM 4134 N N . ASP B 1 147 ? 2.094 2.256 14.242 1 96.38 147 ASP B N 1
ATOM 4135 C CA . ASP B 1 147 ? 2.906 3.232 13.523 1 96.38 147 ASP B CA 1
ATOM 4136 C C . ASP B 1 147 ? 3.461 4.289 14.477 1 96.38 147 ASP B C 1
ATOM 4138 O O . ASP B 1 147 ? 2.99 5.43 14.492 1 96.38 147 ASP B O 1
ATOM 4142 N N . GLU B 1 148 ? 4.5 4.012 15.141 1 96.94 148 GLU B N 1
ATOM 4143 C CA . GLU B 1 148 ? 5.082 4.965 16.078 1 96.94 148 GLU B CA 1
ATOM 4144 C C . GLU B 1 148 ? 5.789 6.102 15.352 1 96.94 148 GLU B C 1
ATOM 4146 O O . GLU B 1 148 ? 5.93 7.199 15.891 1 96.94 148 GLU B O 1
ATOM 4151 N N . VAL B 1 149 ? 6.16 5.836 14.141 1 98.06 149 VAL B N 1
ATOM 4152 C CA . VAL B 1 149 ? 6.992 6.773 13.398 1 98.06 149 VAL B CA 1
ATOM 4153 C C . VAL B 1 149 ? 6.148 7.957 12.938 1 98.06 149 VAL B C 1
ATOM 4155 O O . VAL B 1 149 ? 6.535 9.117 13.125 1 98.06 149 VAL B O 1
ATOM 4158 N N . LEU B 1 150 ? 4.934 7.68 12.359 1 98.69 150 LEU B N 1
ATOM 4159 C CA . LEU B 1 150 ? 4.137 8.766 11.805 1 98.69 150 LEU B CA 1
ATOM 4160 C C . LEU B 1 150 ? 2.918 9.055 12.672 1 98.69 150 LEU B C 1
ATOM 4162 O O . LEU B 1 150 ? 2.305 10.117 12.562 1 98.69 150 LEU B O 1
ATOM 4166 N N . LEU B 1 151 ? 2.572 8.07 13.531 1 98.38 151 LEU B N 1
ATOM 4167 C CA . LEU B 1 151 ? 1.392 8.234 14.367 1 98.38 151 LEU B CA 1
ATOM 4168 C C . LEU B 1 151 ? 1.735 8.023 15.844 1 98.38 151 LEU B C 1
ATOM 4170 O O . LEU B 1 151 ? 0.991 7.363 16.578 1 98.38 151 LEU B O 1
ATOM 4174 N N . GLY B 1 152 ? 2.889 8.562 16.203 1 97.94 152 GLY B N 1
ATOM 4175 C CA . GLY B 1 152 ? 3.297 8.469 17.594 1 97.94 152 GLY B CA 1
ATOM 4176 C C . GLY B 1 152 ? 2.275 9.055 18.547 1 97.94 152 GLY B C 1
ATOM 4177 O O . GLY B 1 152 ? 2.25 8.695 19.734 1 97.94 152 GLY B O 1
ATOM 4178 N N . VAL B 1 153 ? 1.401 9.891 18.094 1 97.75 153 VAL B N 1
ATOM 4179 C CA . VAL B 1 153 ? 0.366 10.523 18.906 1 97.75 153 VAL B CA 1
ATOM 4180 C C . VAL B 1 153 ? -0.662 9.484 19.328 1 97.75 153 VAL B C 1
ATOM 4182 O O . VAL B 1 153 ? -1.488 9.742 20.203 1 97.75 153 VAL B O 1
ATOM 4185 N N . ASN B 1 154 ? -0.637 8.305 18.719 1 96.81 154 ASN B N 1
ATOM 4186 C CA . ASN B 1 154 ? -1.548 7.227 19.078 1 96.81 154 ASN B CA 1
ATOM 4187 C C . ASN B 1 154 ? -0.942 6.324 20.156 1 96.81 154 ASN B C 1
ATOM 4189 O O . ASN B 1 154 ? -1.604 5.41 20.656 1 96.81 154 ASN B O 1
ATOM 4193 N N . CYS B 1 155 ? 0.298 6.555 20.484 1 97.06 155 CYS B N 1
ATOM 4194 C CA . CYS B 1 155 ? 0.913 5.777 21.562 1 97.06 155 CYS B CA 1
ATOM 4195 C C . CYS B 1 155 ? 0.111 5.895 22.844 1 97.06 155 CYS B C 1
ATOM 4197 O O . CYS B 1 155 ? -0.342 6.984 23.203 1 97.06 155 CYS B O 1
ATOM 4199 N N . PRO B 1 156 ? -0.035 4.781 23.516 1 97 156 PRO B N 1
ATOM 4200 C CA . PRO B 1 156 ? -0.747 4.848 24.797 1 97 156 PRO B CA 1
ATOM 4201 C C . PRO B 1 156 ? -0.145 5.871 25.766 1 97 156 PRO B C 1
ATOM 4203 O O . PRO B 1 156 ? -0.878 6.621 26.406 1 97 156 PRO B O 1
ATOM 4206 N N . LYS B 1 157 ? 1.107 5.902 25.844 1 97.62 157 LYS B N 1
ATOM 4207 C CA . LYS B 1 157 ? 1.767 6.855 26.734 1 97.62 157 LYS B CA 1
ATOM 4208 C C . LYS B 1 157 ? 1.525 8.289 26.266 1 97.62 157 LYS B C 1
ATOM 4210 O O . LYS B 1 157 ? 1.406 9.203 27.094 1 97.62 157 LYS B O 1
ATOM 4215 N N . TYR B 1 158 ? 1.492 8.57 24.984 1 98.25 158 TYR B N 1
ATOM 4216 C CA . TYR B 1 158 ? 1.195 9.906 24.484 1 98.25 158 TYR B CA 1
ATOM 4217 C C . TYR B 1 158 ? -0.176 10.375 24.953 1 98.25 158 TYR B C 1
ATOM 4219 O O . TYR B 1 158 ? -0.322 11.5 25.438 1 98.25 158 TYR B O 1
ATOM 4227 N N . VAL B 1 159 ? -1.124 9.461 24.75 1 97.81 159 VAL B N 1
ATOM 4228 C CA . VAL B 1 159 ? -2.5 9.789 25.109 1 97.81 159 VAL B CA 1
ATOM 4229 C C . VAL B 1 159 ? -2.578 10.141 26.594 1 97.81 159 VAL B C 1
ATOM 4231 O O . VAL B 1 159 ? -3.207 11.133 26.969 1 97.81 159 VAL B O 1
ATOM 4234 N N . LEU B 1 160 ? -1.911 9.344 27.391 1 97.88 160 LEU B N 1
ATOM 4235 C CA . LEU B 1 160 ? -1.888 9.586 28.828 1 97.88 160 LEU B CA 1
ATOM 4236 C C . LEU B 1 160 ? -1.243 10.93 29.141 1 97.88 160 LEU B C 1
ATOM 4238 O O . LEU B 1 160 ? -1.787 11.719 29.922 1 97.88 160 LEU B O 1
ATOM 4242 N N . ASP B 1 161 ? -0.11 11.227 28.547 1 98.25 161 ASP B N 1
ATOM 4243 C CA . ASP B 1 161 ? 0.639 12.453 28.812 1 98.25 161 ASP B CA 1
ATOM 4244 C C . ASP B 1 161 ? -0.109 13.68 28.281 1 98.25 161 ASP B C 1
ATOM 4246 O O . ASP B 1 161 ? -0.071 14.75 28.891 1 98.25 161 ASP B O 1
ATOM 4250 N N . TYR B 1 162 ? -0.708 13.539 27.141 1 98.56 162 TYR B N 1
ATOM 4251 C CA . TYR B 1 162 ? -1.506 14.609 26.562 1 98.56 162 TYR B CA 1
ATOM 4252 C C . TYR B 1 162 ? -2.668 14.984 27.484 1 98.56 162 TYR B C 1
ATOM 4254 O O . TYR B 1 162 ? -2.938 16.172 27.688 1 98.56 162 TYR B O 1
ATOM 4262 N N . ASN B 1 163 ? -3.316 13.961 28 1 98.25 163 ASN B N 1
ATOM 4263 C CA . ASN B 1 163 ? -4.418 14.203 28.938 1 98.25 163 ASN B CA 1
ATOM 4264 C C . ASN B 1 163 ? -3.936 14.891 30.203 1 98.25 163 ASN B C 1
ATOM 4266 O O . ASN B 1 163 ? -4.594 15.797 30.719 1 98.25 163 ASN B O 1
ATOM 4270 N N . LYS B 1 164 ? -2.83 14.406 30.688 1 98.31 164 LYS B N 1
ATOM 4271 C CA . LYS B 1 164 ? -2.236 15.047 31.859 1 98.31 164 LYS B CA 1
ATOM 4272 C C . LYS B 1 164 ? -1.918 16.516 31.578 1 98.31 164 LYS B C 1
ATOM 4274 O O . LYS B 1 164 ? -2.168 17.391 32.406 1 98.31 164 LYS B O 1
ATOM 4279 N N . GLN B 1 165 ? -1.382 16.766 30.406 1 98.19 165 GLN B N 1
ATOM 4280 C CA . GLN B 1 165 ? -1.056 18.125 30 1 98.19 165 GLN B CA 1
ATOM 4281 C C . GLN B 1 165 ? -2.312 18.984 29.875 1 98.19 165 GLN B C 1
ATOM 4283 O O . GLN B 1 165 ? -2.344 20.125 30.375 1 98.19 165 GLN B O 1
ATOM 4288 N N . THR B 1 166 ? -3.354 18.5 29.281 1 97.75 166 THR B N 1
ATOM 4289 C CA . THR B 1 166 ? -4.578 19.234 29.016 1 97.75 166 THR B CA 1
ATOM 4290 C C . THR B 1 166 ? -5.324 19.562 30.297 1 97.75 166 THR B C 1
ATOM 4292 O O . THR B 1 166 ? -6.012 20.578 30.391 1 97.75 166 THR B O 1
ATOM 4295 N N . THR B 1 167 ? -5.098 18.734 31.312 1 97.56 167 THR B N 1
ATOM 4296 C CA . THR B 1 167 ? -5.828 18.922 32.562 1 97.56 167 THR B CA 1
ATOM 4297 C C . THR B 1 167 ? -4.957 19.641 33.594 1 97.56 167 THR B C 1
ATOM 4299 O O . THR B 1 167 ? -5.41 19.922 34.688 1 97.56 167 THR B O 1
ATOM 4302 N N . SER B 1 168 ? -3.758 19.891 33.281 1 97.94 168 SER B N 1
ATOM 4303 C CA . SER B 1 168 ? -2.863 20.578 34.188 1 97.94 168 SER B CA 1
ATOM 4304 C C . SER B 1 168 ? -3.377 21.984 34.5 1 97.94 168 SER B C 1
ATOM 4306 O O . SER B 1 168 ? -4.027 22.609 33.656 1 97.94 168 SER B O 1
ATOM 4308 N N . PRO B 1 169 ? -3.053 22.516 35.688 1 97.81 169 PRO B N 1
ATOM 4309 C CA . PRO B 1 169 ? -3.484 23.859 36.031 1 97.81 169 PRO B CA 1
ATOM 4310 C C . PRO B 1 169 ? -2.969 24.922 35.062 1 97.81 169 PRO B C 1
ATOM 4312 O O . PRO B 1 169 ? -3.707 25.844 34.688 1 97.81 169 PRO B O 1
ATOM 4315 N N . LYS B 1 170 ? -1.785 24.766 34.656 1 97.56 170 LYS B N 1
ATOM 4316 C CA . LYS B 1 170 ? -1.191 25.719 33.75 1 97.56 170 LYS B CA 1
ATOM 4317 C C . LYS B 1 170 ? -1.968 25.766 32.438 1 97.56 170 LYS B C 1
ATOM 4319 O O . LYS B 1 170 ? -2.264 26.859 31.922 1 97.56 170 LYS B O 1
ATOM 4324 N N . GLN B 1 171 ? -2.275 24.656 31.875 1 97.88 171 GLN B N 1
ATOM 4325 C CA . GLN B 1 171 ? -2.996 24.609 30.609 1 97.88 171 GLN B CA 1
ATOM 4326 C C . GLN B 1 171 ? -4.441 25.062 30.766 1 97.88 171 GLN B C 1
ATOM 4328 O O . GLN B 1 171 ? -5.008 25.688 29.875 1 97.88 171 GLN B O 1
ATOM 4333 N N . GLN B 1 172 ? -5.02 24.703 31.906 1 97.62 172 GLN B N 1
ATOM 4334 C CA . GLN B 1 172 ? -6.379 25.156 32.188 1 97.62 172 GLN B CA 1
ATOM 4335 C C . GLN B 1 172 ? -6.449 26.688 32.219 1 97.62 172 GLN B C 1
ATOM 4337 O O . GLN B 1 172 ? -7.426 27.281 31.781 1 97.62 172 GLN B O 1
ATOM 4342 N N . LEU B 1 173 ? -5.426 27.25 32.781 1 97.31 173 LEU B N 1
ATOM 4343 C CA . LEU B 1 173 ? -5.348 28.703 32.781 1 97.31 173 LEU B CA 1
ATOM 4344 C C . LEU B 1 173 ? -5.246 29.266 31.375 1 97.31 173 LEU B C 1
ATOM 4346 O O . LEU B 1 173 ? -5.852 30.297 31.078 1 97.31 173 LEU B O 1
ATOM 4350 N N . GLU B 1 174 ? -4.473 28.625 30.547 1 96.81 174 GLU B N 1
ATOM 4351 C CA . GLU B 1 174 ? -4.367 29.062 29.156 1 96.81 174 GLU B CA 1
ATOM 4352 C C . GLU B 1 174 ? -5.715 28.953 28.453 1 96.81 174 GLU B C 1
ATOM 4354 O O . GLU B 1 174 ? -6.082 29.844 27.672 1 96.81 174 GLU B O 1
ATOM 4359 N N . PHE B 1 175 ? -6.477 27.875 28.703 1 97.44 175 PHE B N 1
ATOM 4360 C CA . PHE B 1 175 ? -7.805 27.703 28.125 1 97.44 175 PHE B CA 1
ATOM 4361 C C . PHE B 1 175 ? -8.734 28.828 28.578 1 97.44 175 PHE B C 1
ATOM 4363 O O . PHE B 1 175 ? -9.555 29.312 27.781 1 97.44 175 PHE B O 1
ATOM 4370 N N . SER B 1 176 ? -8.625 29.266 29.812 1 97.06 176 SER B N 1
ATOM 4371 C CA . SER B 1 176 ? -9.5 30.281 30.359 1 97.06 176 SER B CA 1
ATOM 4372 C C . SER B 1 176 ? -9.312 31.625 29.641 1 97.06 176 SER B C 1
ATOM 4374 O O . SER B 1 176 ? -10.242 32.438 29.562 1 97.06 176 SER B O 1
ATOM 4376 N N . LYS B 1 177 ? -8.125 31.828 29.062 1 97.25 177 LYS B N 1
ATOM 4377 C CA . LYS B 1 177 ? -7.852 33.062 28.328 1 97.25 177 LYS B CA 1
ATOM 4378 C C . LYS B 1 177 ? -8.664 33.094 27.031 1 97.25 177 LYS B C 1
ATOM 4380 O O . LYS B 1 177 ? -8.891 34.188 26.484 1 97.25 177 LYS B O 1
ATOM 4385 N N . ASP B 1 178 ? -9.07 31.969 26.562 1 97.25 178 ASP B N 1
ATOM 4386 C CA . ASP B 1 178 ? -9.852 31.875 25.328 1 97.25 178 ASP B CA 1
ATOM 4387 C C . ASP B 1 178 ? -11.281 31.438 25.609 1 97.25 178 ASP B C 1
ATOM 4389 O O . ASP B 1 178 ? -11.953 30.875 24.734 1 97.25 178 ASP B O 1
ATOM 4393 N N . LYS B 1 179 ? -11.695 31.578 26.844 1 96.81 179 LYS B N 1
ATOM 4394 C CA . LYS B 1 179 ? -13.008 31.094 27.266 1 96.81 179 LYS B CA 1
ATOM 4395 C C . LYS B 1 179 ? -14.125 31.734 26.453 1 96.81 179 LYS B C 1
ATOM 4397 O O . LYS B 1 179 ? -15.125 31.078 26.141 1 96.81 179 LYS B O 1
ATOM 4402 N N . GLY B 1 180 ? -14.016 33 26.125 1 97 180 GLY B N 1
ATOM 4403 C CA . GLY B 1 180 ? -15.031 33.688 25.344 1 97 180 GLY B CA 1
ATOM 4404 C C . GLY B 1 180 ? -15.336 32.969 24.031 1 97 180 GLY B C 1
ATOM 4405 O O . GLY B 1 180 ? -16.5 32.688 23.734 1 97 180 GLY B O 1
ATOM 4406 N N . ILE B 1 181 ? -14.305 32.719 23.281 1 97.31 181 ILE B N 1
ATOM 4407 C CA . ILE B 1 181 ? -14.5 32.094 21.984 1 97.31 181 ILE B CA 1
ATOM 4408 C C . ILE B 1 181 ? -14.922 30.641 22.156 1 97.31 181 ILE B C 1
ATOM 4410 O O . ILE B 1 181 ? -15.734 30.125 21.391 1 97.31 181 ILE B O 1
ATOM 4414 N N . MET B 1 182 ? -14.398 29.953 23.125 1 98.06 182 MET B N 1
ATOM 4415 C CA . MET B 1 182 ? -14.742 28.547 23.359 1 98.06 182 MET B CA 1
ATOM 4416 C C . MET B 1 182 ? -16.219 28.406 23.75 1 98.06 182 MET B C 1
ATOM 4418 O O . MET B 1 182 ? -16.906 27.516 23.25 1 98.06 182 MET B O 1
ATOM 4422 N N . ASP B 1 183 ? -16.688 29.359 24.578 1 98.06 183 ASP B N 1
ATOM 4423 C CA . ASP B 1 183 ? -18.094 29.359 24.953 1 98.06 183 ASP B CA 1
ATOM 4424 C C . ASP B 1 183 ? -18.969 29.672 23.734 1 98.06 183 ASP B C 1
ATOM 4426 O O . ASP B 1 183 ? -20.031 29.062 23.562 1 98.06 183 ASP B O 1
ATOM 4430 N N . TYR B 1 184 ? -18.562 30.656 22.969 1 98.31 184 TYR B N 1
ATOM 4431 C CA . TYR B 1 184 ? -19.312 31.047 21.766 1 98.31 184 TYR B CA 1
ATOM 4432 C C . TYR B 1 184 ? -19.453 29.859 20.812 1 98.31 184 TYR B C 1
ATOM 4434 O O . TYR B 1 184 ? -20.547 29.578 20.328 1 98.31 184 TYR B O 1
ATOM 4442 N N . VAL B 1 185 ? -18.328 29.156 20.562 1 98.38 185 VAL B N 1
ATOM 4443 C CA . VAL B 1 185 ? -18.312 28.016 19.641 1 98.38 185 VAL B CA 1
ATOM 4444 C C . VAL B 1 185 ? -19.188 26.891 20.219 1 98.38 185 VAL B C 1
ATOM 4446 O O . VAL B 1 185 ? -19.922 26.219 19.484 1 98.38 185 VAL B O 1
ATOM 4449 N N . SER B 1 186 ? -19.047 26.656 21.531 1 98.44 186 SER B N 1
ATOM 4450 C CA . SER B 1 186 ? -19.875 25.641 22.188 1 98.44 186 SER B CA 1
ATOM 4451 C C . SER B 1 186 ? -21.359 25.922 21.953 1 98.44 186 SER B C 1
ATOM 4453 O O . SER B 1 186 ? -22.109 25.016 21.594 1 98.44 186 SER B O 1
ATOM 4455 N N . LYS B 1 187 ? -21.75 27.125 22.125 1 98.31 187 LYS B N 1
ATOM 4456 C CA . LYS B 1 187 ? -23.156 27.531 22.031 1 98.31 187 LYS B CA 1
ATOM 4457 C C . LYS B 1 187 ? -23.703 27.297 20.641 1 98.31 187 LYS B C 1
ATOM 4459 O O . LYS B 1 187 ? -24.797 26.75 20.469 1 98.31 187 LYS B O 1
ATOM 4464 N N . TYR B 1 188 ? -22.938 27.609 19.609 1 98.38 188 TYR B N 1
ATOM 4465 C CA . TYR B 1 188 ? -23.531 27.672 18.281 1 98.38 188 TYR B CA 1
ATOM 4466 C C . TYR B 1 188 ? -23.234 26.422 17.484 1 98.38 188 TYR B C 1
ATOM 4468 O O . TYR B 1 188 ? -24 26.031 16.594 1 98.38 188 TYR B O 1
ATOM 4476 N N . SER B 1 189 ? -22.109 25.75 17.75 1 98.19 189 SER B N 1
ATOM 4477 C CA . SER B 1 189 ? -21.75 24.531 17.016 1 98.19 189 SER B CA 1
ATOM 4478 C C . SER B 1 189 ? -22.453 23.312 17.609 1 98.19 189 SER B C 1
ATOM 4480 O O . SER B 1 189 ? -22.594 22.281 16.938 1 98.19 189 SER B O 1
ATOM 4482 N N . GLY B 1 190 ? -22.828 23.391 18.891 1 98.31 190 GLY B N 1
ATOM 4483 C CA . GLY B 1 190 ? -23.375 22.25 19.609 1 98.31 190 GLY B CA 1
ATOM 4484 C C . GLY B 1 190 ? -22.297 21.359 20.219 1 98.31 190 GLY B C 1
ATOM 4485 O O . GLY B 1 190 ? -22.609 20.406 20.922 1 98.31 190 GLY B O 1
ATOM 4486 N N . LEU B 1 191 ? -21.047 21.688 20.047 1 97.69 191 LEU B N 1
ATOM 4487 C CA . LEU B 1 191 ? -19.953 20.938 20.641 1 97.69 191 LEU B CA 1
ATOM 4488 C C . LEU B 1 191 ? -19.781 21.297 22.109 1 97.69 191 LEU B C 1
ATOM 4490 O O . LEU B 1 191 ? -20.156 22.391 22.531 1 97.69 191 LEU B O 1
ATOM 4494 N N . ASN B 1 192 ? -19.328 20.328 22.859 1 97.06 192 ASN B N 1
ATOM 4495 C CA . ASN B 1 192 ? -18.812 20.641 24.188 1 97.06 192 ASN B CA 1
ATOM 4496 C C . ASN B 1 192 ? -17.328 21.016 24.125 1 97.06 192 ASN B C 1
ATOM 4498 O O . ASN B 1 192 ? -16.453 20.172 24.312 1 97.06 192 ASN B O 1
ATOM 4502 N N . VAL B 1 193 ? -17.078 22.297 23.922 1 97.75 193 VAL B N 1
ATOM 4503 C CA . VAL B 1 193 ? -15.719 22.766 23.719 1 97.75 193 VAL B CA 1
ATOM 4504 C C . VAL B 1 193 ? -15.039 23 25.062 1 97.75 193 VAL B C 1
ATOM 4506 O O . VAL B 1 193 ? -15.414 23.906 25.812 1 97.75 193 VAL B O 1
ATOM 4509 N N . THR B 1 194 ? -14.086 22.188 25.391 1 96 194 THR B N 1
ATOM 4510 C CA . THR B 1 194 ? -13.406 22.297 26.672 1 96 194 THR B CA 1
ATOM 4511 C C . THR B 1 194 ? -11.898 22.391 26.484 1 96 194 THR B C 1
ATOM 4513 O O . THR B 1 194 ? -11.156 22.641 27.438 1 96 194 THR B O 1
ATOM 4516 N N . SER B 1 195 ? -11.43 22.219 25.281 1 97.19 195 SER B N 1
ATOM 4517 C CA . SER B 1 195 ? -10.008 22.234 24.969 1 97.19 195 SER B CA 1
ATOM 4518 C C . SER B 1 195 ? -9.734 22.812 23.594 1 97.19 195 SER B C 1
ATOM 4520 O O . SER B 1 195 ? -10.664 23.031 22.812 1 97.19 195 SER B O 1
ATOM 4522 N N . TYR B 1 196 ? -8.492 23.109 23.297 1 98.25 196 TYR B N 1
ATOM 4523 C CA . TYR B 1 196 ? -8.102 23.609 21.984 1 98.25 196 TYR B CA 1
ATOM 4524 C C . TYR B 1 196 ? -8.328 22.547 20.906 1 98.25 196 TYR B C 1
ATOM 4526 O O . TYR B 1 196 ? -8.594 22.875 19.75 1 98.25 196 TYR B O 1
ATOM 4534 N N . GLU B 1 197 ? -8.258 21.234 21.25 1 97.56 197 GLU B N 1
ATOM 4535 C CA . GLU B 1 197 ? -8.484 20.125 20.312 1 97.56 197 GLU B CA 1
ATOM 4536 C C . GLU B 1 197 ? -9.875 20.203 19.703 1 97.56 197 GLU B C 1
ATOM 4538 O O . GLU B 1 197 ? -10.062 19.875 18.516 1 97.56 197 GLU B O 1
ATOM 4543 N N . ASP B 1 198 ? -10.828 20.625 20.516 1 97.38 198 ASP B N 1
ATOM 4544 C CA . ASP B 1 198 ? -12.203 20.75 20.031 1 97.38 198 ASP B CA 1
ATOM 4545 C C . ASP B 1 198 ? -12.305 21.828 18.953 1 97.38 198 ASP B C 1
ATOM 4547 O O . ASP B 1 198 ? -13 21.641 17.938 1 97.38 198 ASP B O 1
ATOM 4551 N N . ILE B 1 199 ? -11.641 22.938 19.203 1 98.06 199 ILE B N 1
ATOM 4552 C CA . ILE B 1 199 ? -11.641 24.016 18.219 1 98.06 199 ILE B CA 1
ATOM 4553 C C . ILE B 1 199 ? -10.828 23.609 17 1 98.06 199 ILE B C 1
ATOM 4555 O O . ILE B 1 199 ? -11.18 23.969 15.867 1 98.06 199 ILE B O 1
ATOM 4559 N N . TYR B 1 200 ? -9.781 22.891 17.234 1 97.88 200 TYR B N 1
ATOM 4560 C CA . TYR B 1 200 ? -8.945 22.344 16.172 1 97.88 200 TYR B CA 1
ATOM 4561 C C . TYR B 1 200 ? -9.758 21.469 15.234 1 97.88 200 TYR B C 1
ATOM 4563 O O . TYR B 1 200 ? -9.664 21.594 14.016 1 97.88 200 TYR B O 1
ATOM 4571 N N . GLY B 1 201 ? -10.555 20.594 15.742 1 97.12 201 GLY B N 1
ATOM 4572 C CA . GLY B 1 201 ? -11.453 19.781 14.938 1 97.12 201 GLY B CA 1
ATOM 4573 C C . GLY B 1 201 ? -12.43 20.609 14.125 1 97.12 201 GLY B C 1
ATOM 4574 O O . GLY B 1 201 ? -12.641 20.344 12.938 1 97.12 201 GLY B O 1
ATOM 4575 N N . LEU B 1 202 ? -13 21.625 14.773 1 97.81 202 LEU B N 1
ATOM 4576 C CA . LEU B 1 202 ? -13.953 22.5 14.102 1 97.81 202 LEU B CA 1
ATOM 4577 C C . LEU B 1 202 ? -13.289 23.25 12.953 1 97.81 202 LEU B C 1
ATOM 4579 O O . LEU B 1 202 ? -13.914 23.469 11.906 1 97.81 202 LEU B O 1
ATOM 4583 N N . TYR B 1 203 ? -12.062 23.688 13.188 1 98.12 203 TYR B N 1
ATOM 4584 C CA . TYR B 1 203 ? -11.328 24.375 12.133 1 98.12 203 TYR B CA 1
ATOM 4585 C C . TYR B 1 203 ? -11.352 23.562 10.836 1 98.12 203 TYR B C 1
ATOM 4587 O O . TYR B 1 203 ? -11.625 24.109 9.766 1 98.12 203 TYR B O 1
ATOM 4595 N N . PHE B 1 204 ? -11.07 22.312 10.922 1 97.56 204 PHE B N 1
ATOM 4596 C CA . PHE B 1 204 ? -10.945 21.5 9.719 1 97.56 204 PHE B CA 1
ATOM 4597 C C . PHE B 1 204 ? -12.32 21.25 9.102 1 97.56 204 PHE B C 1
ATOM 4599 O O . PHE B 1 204 ? -12.445 21.188 7.875 1 97.56 204 PHE B O 1
ATOM 4606 N N . ALA B 1 205 ? -13.328 21.062 9.914 1 97.06 205 ALA B N 1
ATOM 4607 C CA . ALA B 1 205 ? -14.68 20.938 9.367 1 97.06 205 ALA B CA 1
ATOM 4608 C C . ALA B 1 205 ? -15.055 22.172 8.547 1 97.06 205 ALA B C 1
ATOM 4610 O O . ALA B 1 205 ? -15.461 22.047 7.391 1 97.06 205 ALA B O 1
ATOM 4611 N N . VAL B 1 206 ? -14.828 23.328 9.148 1 97.62 206 VAL B N 1
ATOM 4612 C CA . VAL B 1 206 ? -15.258 24.594 8.547 1 97.62 206 VAL B CA 1
ATOM 4613 C C . VAL B 1 206 ? -14.375 24.922 7.348 1 97.62 206 VAL B C 1
ATOM 4615 O O . VAL B 1 206 ? -14.867 25.344 6.305 1 97.62 206 VAL B O 1
ATOM 4618 N N . SER B 1 207 ? -13.086 24.688 7.477 1 97.38 207 SER B N 1
ATOM 4619 C CA . SER B 1 207 ? -12.156 25.016 6.398 1 97.38 207 SER B CA 1
ATOM 4620 C C . SER B 1 207 ? -12.438 24.172 5.156 1 97.38 207 SER B C 1
ATOM 4622 O O . SER B 1 207 ? -12.359 24.672 4.031 1 97.38 207 SER B O 1
ATOM 4624 N N . THR B 1 208 ? -12.734 22.891 5.305 1 96.31 208 THR B N 1
ATOM 4625 C CA . THR B 1 208 ? -13.023 22.016 4.18 1 96.31 208 THR B CA 1
ATOM 4626 C C . THR B 1 208 ? -14.336 22.406 3.51 1 96.31 208 THR B C 1
ATOM 4628 O O . THR B 1 208 ? -14.438 22.406 2.281 1 96.31 208 THR B O 1
ATOM 4631 N N . GLU B 1 209 ? -15.336 22.719 4.332 1 96.56 209 GLU B N 1
ATOM 4632 C CA . GLU B 1 209 ? -16.609 23.172 3.797 1 96.56 209 GLU B CA 1
ATOM 4633 C C . GLU B 1 209 ? -16.469 24.484 3.031 1 96.56 209 GLU B C 1
ATOM 4635 O O . GLU B 1 209 ? -17.031 24.641 1.95 1 96.56 209 GLU B O 1
ATOM 4640 N N . ASP B 1 210 ? -15.695 25.297 3.625 1 96.56 210 ASP B N 1
ATOM 4641 C CA . ASP B 1 210 ? -15.414 26.578 2.98 1 96.56 210 ASP B CA 1
ATOM 4642 C C . ASP B 1 210 ? -14.727 26.375 1.635 1 96.56 210 ASP B C 1
ATOM 4644 O O . ASP B 1 210 ? -15.102 27 0.637 1 96.56 210 ASP B O 1
ATOM 4648 N N . GLU B 1 211 ? -13.75 25.531 1.568 1 95.62 211 GLU B N 1
ATOM 4649 C CA . GLU B 1 211 ? -12.984 25.266 0.357 1 95.62 211 GLU B CA 1
ATOM 4650 C C . GLU B 1 211 ? -13.859 24.656 -0.731 1 95.62 211 GLU B C 1
ATOM 4652 O O . GLU B 1 211 ? -13.633 24.875 -1.921 1 95.62 211 GLU B O 1
ATOM 4657 N N . LEU B 1 212 ? -14.836 23.922 -0.333 1 95.31 212 LEU B N 1
ATOM 4658 C CA . LEU B 1 212 ? -15.734 23.281 -1.282 1 95.31 212 LEU B CA 1
ATOM 4659 C C . LEU B 1 212 ? -16.797 24.266 -1.768 1 95.31 212 LEU B C 1
ATOM 4661 O O . LEU B 1 212 ? -17.641 23.906 -2.596 1 95.31 212 LEU B O 1
ATOM 4665 N N . GLY B 1 213 ? -16.859 25.453 -1.211 1 95.38 213 GLY B N 1
ATOM 4666 C CA . GLY B 1 213 ? -17.797 26.484 -1.639 1 95.38 213 GLY B CA 1
ATOM 4667 C C . GLY B 1 213 ? -19.156 26.375 -0.977 1 95.38 213 GLY B C 1
ATOM 4668 O O . GLY B 1 213 ? -20.141 26.953 -1.458 1 95.38 213 GLY B O 1
ATOM 4669 N N . LEU B 1 214 ? -19.188 25.688 0.075 1 96.56 214 LEU B N 1
ATOM 4670 C CA . LEU B 1 214 ? -20.453 25.562 0.788 1 96.56 214 LEU B CA 1
ATOM 4671 C C . LEU B 1 214 ? -20.734 26.812 1.621 1 96.56 214 LEU B C 1
ATOM 4673 O O . LEU B 1 214 ? -19.812 27.406 2.172 1 96.56 214 LEU B O 1
ATOM 4677 N N . LYS B 1 215 ? -22.016 27.188 1.708 1 97.44 215 LYS B N 1
ATOM 4678 C CA . LYS B 1 215 ? -22.375 28.312 2.553 1 97.44 215 LYS B CA 1
ATOM 4679 C C . LYS B 1 215 ? -22.188 27.984 4.031 1 97.44 215 LYS B C 1
ATOM 4681 O O . LYS B 1 215 ? -22.766 27.031 4.539 1 97.44 215 LYS B O 1
ATOM 4686 N N . LEU B 1 216 ? -21.406 28.797 4.684 1 97.75 216 LEU B N 1
ATOM 4687 C CA . LEU B 1 216 ? -21.156 28.578 6.102 1 97.75 216 LEU B CA 1
ATOM 4688 C C . LEU B 1 216 ? -22.25 29.203 6.957 1 97.75 216 LEU B C 1
ATOM 4690 O O . LEU B 1 216 ? -22.859 30.188 6.559 1 97.75 216 LEU B O 1
ATOM 4694 N N . PRO B 1 217 ? -22.5 28.625 8.125 1 97.56 217 PRO B N 1
ATOM 4695 C CA . PRO B 1 217 ? -23.484 29.219 9.031 1 97.56 217 PRO B CA 1
ATOM 4696 C C . PRO B 1 217 ? -23.141 30.656 9.414 1 97.56 217 PRO B C 1
ATOM 4698 O O . PRO B 1 217 ? -21.953 30.984 9.602 1 97.56 217 PRO B O 1
ATOM 4701 N N . ASP B 1 218 ? -24.125 31.422 9.734 1 97.88 218 ASP B N 1
ATOM 4702 C CA . ASP B 1 218 ? -23.969 32.844 9.984 1 97.88 218 ASP B CA 1
ATOM 4703 C C . ASP B 1 218 ? -23.156 33.094 11.25 1 97.88 218 ASP B C 1
ATOM 4705 O O . ASP B 1 218 ? -22.422 34.094 11.336 1 97.88 218 ASP B O 1
ATOM 4709 N N . TRP B 1 219 ? -23.312 32.219 12.18 1 98 219 TRP B N 1
ATOM 4710 C CA . TRP B 1 219 ? -22.625 32.438 13.453 1 98 219 TRP B CA 1
ATOM 4711 C C . TRP B 1 219 ? -21.109 32.438 13.266 1 98 219 TRP B C 1
ATOM 4713 O O . TRP B 1 219 ? -20.375 33 14.086 1 98 219 TRP B O 1
ATOM 4723 N N . LEU B 1 220 ? -20.625 31.844 12.156 1 98.31 220 LEU B N 1
ATOM 4724 C CA . LEU B 1 220 ? -19.203 31.75 11.891 1 98.31 220 LEU B CA 1
ATOM 4725 C C . LEU B 1 220 ? -18.641 33.094 11.438 1 98.31 220 LEU B C 1
ATOM 4727 O O . LEU B 1 220 ? -17.422 33.312 11.492 1 98.31 220 LEU B O 1
ATOM 4731 N N . LEU B 1 221 ? -19.453 33.969 10.984 1 97.44 221 LEU B N 1
ATOM 4732 C CA . LEU B 1 221 ? -19 35.281 10.484 1 97.44 221 LEU B CA 1
ATOM 4733 C C . LEU B 1 221 ? -18.188 36.031 11.531 1 97.44 221 LEU B C 1
ATOM 4735 O O . LEU B 1 221 ? -17.25 36.75 11.188 1 97.44 221 LEU B O 1
ATOM 4739 N N . LYS B 1 222 ? -18.5 35.812 12.789 1 97 222 LYS B N 1
ATOM 4740 C CA . LYS B 1 222 ? -17.875 36.531 13.883 1 97 222 LYS B CA 1
ATOM 4741 C C . LYS B 1 222 ? -16.516 35.938 14.25 1 97 222 LYS B C 1
ATOM 4743 O O . LYS B 1 222 ? -15.664 36.625 14.812 1 97 222 LYS B O 1
ATOM 4748 N N . VAL B 1 223 ? -16.328 34.656 13.898 1 98 223 VAL B N 1
ATOM 4749 C CA . VAL B 1 223 ? -15.188 34.031 14.531 1 98 223 VAL B CA 1
ATOM 4750 C C . VAL B 1 223 ? -14.359 33.281 13.477 1 98 223 VAL B C 1
ATOM 4752 O O . VAL B 1 223 ? -13.297 32.75 13.789 1 98 223 VAL B O 1
ATOM 4755 N N . TRP B 1 224 ? -14.82 33.219 12.195 1 97.25 224 TRP B N 1
ATOM 4756 C CA . TRP B 1 224 ? -14.109 32.531 11.109 1 97.25 224 TRP B CA 1
ATOM 4757 C C . TRP B 1 224 ? -13.609 33.562 10.086 1 97.25 224 TRP B C 1
ATOM 4759 O O . TRP B 1 224 ? -14.344 34.469 9.695 1 97.25 224 TRP B O 1
ATOM 4769 N N . PRO B 1 225 ? -12.414 33.469 9.625 1 96.94 225 PRO B N 1
ATOM 4770 C CA . PRO B 1 225 ? -11.461 32.375 9.867 1 96.94 225 PRO B CA 1
ATOM 4771 C C . PRO B 1 225 ? -10.516 32.656 11.031 1 96.94 225 PRO B C 1
ATOM 4773 O O . PRO B 1 225 ? -9.961 31.75 11.625 1 96.94 225 PRO B O 1
ATOM 4776 N N . ARG B 1 226 ? -10.305 33.906 11.422 1 96.25 226 ARG B N 1
ATOM 4777 C CA . ARG B 1 226 ? -9.148 34.344 12.203 1 96.25 226 ARG B CA 1
ATOM 4778 C C . ARG B 1 226 ? -9.188 33.781 13.609 1 96.25 226 ARG B C 1
ATOM 4780 O O . ARG B 1 226 ? -8.25 33.094 14.031 1 96.25 226 ARG B O 1
ATOM 4787 N N . ASN B 1 227 ? -10.297 33.938 14.398 1 97.06 227 ASN B N 1
ATOM 4788 C CA . ASN B 1 227 ? -10.344 33.531 15.797 1 97.06 227 ASN B CA 1
ATOM 4789 C C . ASN B 1 227 ? -10.211 32 15.938 1 97.06 227 ASN B C 1
ATOM 4791 O O . ASN B 1 227 ? -9.438 31.531 16.766 1 97.06 227 ASN B O 1
ATOM 4795 N N . ILE B 1 228 ? -10.883 31.312 15.117 1 98.25 228 ILE B N 1
ATOM 4796 C CA . ILE B 1 228 ? -10.844 29.844 15.156 1 98.25 228 ILE B CA 1
ATOM 4797 C C . ILE B 1 228 ? -9.453 29.359 14.773 1 98.25 228 ILE B C 1
ATOM 4799 O O . ILE B 1 228 ? -8.898 28.469 15.422 1 98.25 228 ILE B O 1
ATOM 4803 N N . THR B 1 229 ? -8.891 29.953 13.766 1 98.31 229 THR B N 1
ATOM 4804 C CA . THR B 1 229 ? -7.562 29.562 13.312 1 98.31 229 THR B CA 1
ATOM 4805 C C . THR B 1 229 ? -6.527 29.781 14.406 1 98.31 229 THR B C 1
ATOM 4807 O O . THR B 1 229 ? -5.691 28.922 14.664 1 98.31 229 THR B O 1
ATOM 4810 N N . ASP B 1 230 ? -6.598 30.938 15.07 1 98.06 230 ASP B N 1
ATOM 4811 C CA . ASP B 1 230 ? -5.641 31.297 16.125 1 98.06 230 ASP B CA 1
ATOM 4812 C C . ASP B 1 230 ? -5.68 30.281 17.266 1 98.06 230 ASP B C 1
ATOM 4814 O O . ASP B 1 230 ? -4.633 29.844 17.75 1 98.06 230 ASP B O 1
ATOM 4818 N N . VAL B 1 231 ? -6.895 29.906 17.656 1 98.5 231 VAL B N 1
ATOM 4819 C CA . VAL B 1 231 ? -7.035 28.969 18.766 1 98.5 231 VAL B CA 1
ATOM 4820 C C . VAL B 1 231 ? -6.629 27.562 18.312 1 98.5 231 VAL B C 1
ATOM 4822 O O . VAL B 1 231 ? -6 26.812 19.062 1 98.5 231 VAL B O 1
ATOM 4825 N N . ALA B 1 232 ? -6.945 27.219 17.062 1 98.5 232 ALA B N 1
ATOM 4826 C CA . ALA B 1 232 ? -6.578 25.922 16.531 1 98.5 232 ALA B CA 1
ATOM 4827 C C . ALA B 1 232 ? -5.062 25.734 16.516 1 98.5 232 ALA B C 1
ATOM 4829 O O . ALA B 1 232 ? -4.559 24.656 16.844 1 98.5 232 ALA B O 1
ATOM 4830 N N . ILE B 1 233 ? -4.359 26.75 16.172 1 98.75 233 ILE B N 1
ATOM 4831 C CA . ILE B 1 233 ? -2.902 26.703 16.109 1 98.75 233 ILE B CA 1
ATOM 4832 C C . ILE B 1 233 ? -2.322 26.391 17.484 1 98.75 233 ILE B C 1
ATOM 4834 O O . ILE B 1 233 ? -1.319 25.688 17.594 1 98.75 233 ILE B O 1
ATOM 4838 N N . LYS B 1 234 ? -2.984 26.875 18.547 1 98.62 234 LYS B N 1
ATOM 4839 C CA . LYS B 1 234 ? -2.492 26.656 19.906 1 98.62 234 LYS B CA 1
ATOM 4840 C C . LYS B 1 234 ? -2.465 25.172 20.266 1 98.62 234 LYS B C 1
ATOM 4842 O O . LYS B 1 234 ? -1.688 24.75 21.125 1 98.62 234 LYS B O 1
ATOM 4847 N N . GLU B 1 235 ? -3.301 24.406 19.609 1 98.62 235 GLU B N 1
ATOM 4848 C CA . GLU B 1 235 ? -3.354 22.969 19.875 1 98.62 235 GLU B CA 1
ATOM 4849 C C . GLU B 1 235 ? -2.018 22.312 19.578 1 98.62 235 GLU B C 1
ATOM 4851 O O . GLU B 1 235 ? -1.617 21.359 20.266 1 98.62 235 GLU B O 1
ATOM 4856 N N . TYR B 1 236 ? -1.298 22.766 18.562 1 98.75 236 TYR B N 1
ATOM 4857 C CA . TYR B 1 236 ? -0.002 22.188 18.234 1 98.75 236 TYR B CA 1
ATOM 4858 C C . TYR B 1 236 ? 0.961 22.281 19.406 1 98.75 236 TYR B C 1
ATOM 4860 O O . TYR B 1 236 ? 1.776 21.375 19.625 1 98.75 236 TYR B O 1
ATOM 4868 N N . TYR B 1 237 ? 0.821 23.359 20.125 1 98.31 237 TYR B N 1
ATOM 4869 C CA . TYR B 1 237 ? 1.743 23.594 21.234 1 98.31 237 TYR B CA 1
ATOM 4870 C C . TYR B 1 237 ? 1.325 22.812 22.469 1 98.31 237 TYR B C 1
ATOM 4872 O O . TYR B 1 237 ? 2.16 22.484 23.312 1 98.31 237 TYR B O 1
ATOM 4880 N N . VAL B 1 238 ? 0.018 22.5 22.594 1 98.62 238 VAL B N 1
ATOM 4881 C CA . VAL B 1 238 ? -0.42 21.594 23.641 1 98.62 238 VAL B CA 1
ATOM 4882 C C . VAL B 1 238 ? 0.095 20.172 23.344 1 98.62 238 VAL B C 1
ATOM 4884 O O . VAL B 1 238 ? 0.633 19.516 24.234 1 98.62 238 VAL B O 1
ATOM 4887 N N . ALA B 1 239 ? 0.024 19.812 22.094 1 98.69 239 ALA B N 1
ATOM 4888 C CA . ALA B 1 239 ? 0.361 18.453 21.641 1 98.69 239 ALA B CA 1
ATOM 4889 C C . ALA B 1 239 ? 1.861 18.203 21.75 1 98.69 239 ALA B C 1
ATOM 4891 O O . ALA B 1 239 ? 2.303 17.047 21.734 1 98.69 239 ALA B O 1
ATOM 4892 N N . THR B 1 240 ? 2.664 19.234 21.828 1 98.75 240 THR B N 1
ATOM 4893 C CA . THR B 1 240 ? 4.117 19.141 21.906 1 98.75 240 THR B CA 1
ATOM 4894 C C . THR B 1 240 ? 4.656 19.859 23.141 1 98.75 240 THR B C 1
ATOM 4896 O O . THR B 1 240 ? 5.77 20.391 23.109 1 98.75 240 THR B O 1
ATOM 4899 N N . ALA B 1 241 ? 3.916 19.922 24.188 1 98.5 241 ALA B N 1
ATOM 4900 C CA . ALA B 1 241 ? 4.172 20.812 25.328 1 98.5 241 ALA B CA 1
ATOM 4901 C C . ALA B 1 241 ? 5.367 20.328 26.141 1 98.5 241 ALA B C 1
ATOM 4903 O O . ALA B 1 241 ? 6.051 21.125 26.781 1 98.5 241 ALA B O 1
ATOM 4904 N N . THR B 1 242 ? 5.602 19.016 26.203 1 98.25 242 THR B N 1
ATOM 4905 C CA . THR B 1 242 ? 6.699 18.453 26.969 1 98.25 242 THR B CA 1
ATOM 4906 C C . THR B 1 242 ? 7.668 17.688 26.062 1 98.25 242 THR B C 1
ATOM 4908 O O . THR B 1 242 ? 7.34 17.391 24.922 1 98.25 242 THR B O 1
ATOM 4911 N N . THR B 1 243 ? 8.82 17.391 26.609 1 98.19 243 THR B N 1
ATOM 4912 C CA . THR B 1 243 ? 9.828 16.656 25.859 1 98.19 243 THR B CA 1
ATOM 4913 C C . THR B 1 243 ? 9.297 15.281 25.453 1 98.19 243 THR B C 1
ATOM 4915 O O . THR B 1 243 ? 9.5 14.844 24.312 1 98.19 243 THR B O 1
ATOM 4918 N N . GLU B 1 244 ? 8.578 14.641 26.328 1 97.81 244 GLU B N 1
ATOM 4919 C CA . GLU B 1 244 ? 8.062 13.305 26.031 1 97.81 244 GLU B CA 1
ATOM 4920 C C . GLU B 1 244 ? 6.996 13.352 24.938 1 97.81 244 GLU B C 1
ATOM 4922 O O . GLU B 1 244 ? 6.945 12.469 24.078 1 97.81 244 GLU B O 1
ATOM 4927 N N . LEU B 1 245 ? 6.156 14.375 24.984 1 98.69 245 LEU B N 1
ATOM 4928 C CA . LEU B 1 245 ? 5.172 14.539 23.922 1 98.69 245 LEU B CA 1
ATOM 4929 C C . LEU B 1 245 ? 5.852 14.766 22.578 1 98.69 245 LEU B C 1
ATOM 4931 O O . LEU B 1 245 ? 5.465 14.172 21.578 1 98.69 245 LEU B O 1
ATOM 4935 N N . LYS B 1 246 ? 6.938 15.562 22.578 1 98.81 246 LYS B N 1
ATOM 4936 C CA . LYS B 1 246 ? 7.699 15.812 21.359 1 98.81 246 LYS B CA 1
ATOM 4937 C C . LYS B 1 246 ? 8.359 14.531 20.859 1 98.81 246 LYS B C 1
ATOM 4939 O O . LYS B 1 246 ? 8.391 14.266 19.656 1 98.81 246 LYS B O 1
ATOM 4944 N N . GLN B 1 247 ? 8.852 13.703 21.781 1 98.75 247 GLN B N 1
ATOM 4945 C CA . GLN B 1 247 ? 9.5 12.445 21.438 1 98.75 247 GLN B CA 1
ATOM 4946 C C . GLN B 1 247 ? 8.547 11.516 20.703 1 98.75 247 GLN B C 1
ATOM 4948 O O . GLN B 1 247 ? 8.953 10.805 19.781 1 98.75 247 GLN B O 1
ATOM 4953 N N . MET B 1 248 ? 7.285 11.578 21.062 1 98.62 248 MET B N 1
ATOM 4954 C CA . MET B 1 248 ? 6.324 10.656 20.453 1 98.62 248 MET B CA 1
ATOM 4955 C C . MET B 1 248 ? 5.645 11.297 19.25 1 98.62 248 MET B C 1
ATOM 4957 O O . MET B 1 248 ? 5.379 10.625 18.25 1 98.62 248 MET B O 1
ATOM 4961 N N . ALA B 1 249 ? 5.445 12.609 19.297 1 98.62 249 ALA B N 1
ATOM 4962 C CA . ALA B 1 249 ? 4.75 13.297 18.219 1 98.62 249 ALA B CA 1
ATOM 4963 C C . ALA B 1 249 ? 5.633 13.398 16.984 1 98.62 249 ALA B C 1
ATOM 4965 O O . ALA B 1 249 ? 5.141 13.32 15.852 1 98.62 249 ALA B O 1
ATOM 4966 N N . ALA B 1 250 ? 6.988 13.531 17.203 1 98.62 250 ALA B N 1
ATOM 4967 C CA . ALA B 1 250 ? 7.867 13.781 16.062 1 98.62 250 ALA B CA 1
ATOM 4968 C C . ALA B 1 250 ? 9.203 13.062 16.219 1 98.62 250 ALA B C 1
ATOM 4970 O O . ALA B 1 250 ? 9.945 12.898 15.258 1 98.62 250 ALA B O 1
ATOM 4971 N N . GLY B 1 251 ? 9.523 12.617 17.406 1 98.69 251 GLY B N 1
ATOM 4972 C CA . GLY B 1 251 ? 10.852 12.117 17.719 1 98.69 251 GLY B CA 1
ATOM 4973 C C . GLY B 1 251 ? 11.164 10.797 17.047 1 98.69 251 GLY B C 1
ATOM 4974 O O . GLY B 1 251 ? 12.297 10.562 16.625 1 98.69 251 GLY B O 1
ATOM 4975 N N . TYR B 1 252 ? 10.164 9.914 16.984 1 98.38 252 TYR B N 1
ATOM 4976 C CA . TYR B 1 252 ? 10.375 8.641 16.297 1 98.38 252 TYR B CA 1
ATOM 4977 C C . TYR B 1 252 ? 10.773 8.867 14.844 1 98.38 252 TYR B C 1
ATOM 4979 O O . TYR B 1 252 ? 11.695 8.211 14.336 1 98.38 252 TYR B O 1
ATOM 4987 N N . LEU B 1 253 ? 10.109 9.773 14.156 1 98.81 253 LEU B N 1
ATOM 4988 C CA . LEU B 1 253 ? 10.438 10.078 12.766 1 98.81 253 LEU B CA 1
ATOM 4989 C C . LEU B 1 253 ? 11.82 10.703 12.656 1 98.81 253 LEU B C 1
ATOM 4991 O O . LEU B 1 253 ? 12.609 10.328 11.781 1 98.81 253 LEU B O 1
ATOM 4995 N N . LEU B 1 254 ? 12.062 11.656 13.523 1 98.75 254 LEU B N 1
ATOM 4996 C CA . LEU B 1 254 ? 13.352 12.336 13.539 1 98.75 254 LEU B CA 1
ATOM 4997 C C . LEU B 1 254 ? 14.484 11.328 13.711 1 98.75 254 LEU B C 1
ATOM 4999 O O . LEU B 1 254 ? 15.477 11.367 12.977 1 98.75 254 LEU B O 1
ATOM 5003 N N . GLN B 1 255 ? 14.352 10.477 14.664 1 98.5 255 GLN B N 1
ATOM 5004 C CA . GLN B 1 255 ? 15.359 9.453 14.914 1 98.5 255 GLN B CA 1
ATOM 5005 C C . GLN B 1 255 ? 15.531 8.531 13.711 1 98.5 255 GLN B C 1
ATOM 5007 O O . GLN B 1 255 ? 16.656 8.172 13.344 1 98.5 255 GLN B O 1
ATOM 5012 N N . LYS B 1 256 ? 14.453 8.117 13.109 1 98.44 256 LYS B N 1
ATOM 5013 C CA . LYS B 1 256 ? 14.531 7.273 11.922 1 98.44 256 LYS B CA 1
ATOM 5014 C C . LYS B 1 256 ? 15.305 7.961 10.805 1 98.44 256 LYS B C 1
ATOM 5016 O O . LYS B 1 256 ? 16.141 7.34 10.148 1 98.44 256 LYS B O 1
ATOM 5021 N N . MET B 1 257 ? 15 9.25 10.562 1 98.75 257 MET B N 1
ATOM 5022 C CA . MET B 1 257 ? 15.68 10 9.508 1 98.75 257 MET B CA 1
ATOM 5023 C C . MET B 1 257 ? 17.188 10.031 9.742 1 98.75 257 MET B C 1
ATOM 5025 O O . MET B 1 257 ? 17.969 9.828 8.812 1 98.75 257 MET B O 1
ATOM 5029 N N . ILE B 1 258 ? 17.562 10.227 10.969 1 98.56 258 ILE B N 1
ATOM 5030 C CA . ILE B 1 258 ? 18.984 10.297 11.312 1 98.56 258 ILE B CA 1
ATOM 5031 C C . ILE B 1 258 ? 19.625 8.922 11.141 1 98.56 258 ILE B C 1
ATOM 5033 O O . ILE B 1 258 ? 20.703 8.805 10.539 1 98.56 258 ILE B O 1
ATOM 5037 N N . ASN B 1 259 ? 18.969 7.867 11.648 1 98.12 259 ASN B N 1
ATOM 5038 C CA . ASN B 1 259 ? 19.484 6.512 11.523 1 98.12 259 ASN B CA 1
ATOM 5039 C C . ASN B 1 259 ? 19.609 6.094 10.062 1 98.12 259 ASN B C 1
ATOM 5041 O O . ASN B 1 259 ? 20.609 5.492 9.664 1 98.12 259 ASN B O 1
ATOM 5045 N N . ASP B 1 260 ? 18.578 6.371 9.289 1 98.25 260 ASP B N 1
ATOM 5046 C CA . ASP B 1 260 ? 18.609 6.047 7.871 1 98.25 260 ASP B CA 1
ATOM 5047 C C . ASP B 1 260 ? 19.719 6.805 7.16 1 98.25 260 ASP B C 1
ATOM 5049 O O . ASP B 1 260 ? 20.344 6.281 6.234 1 98.25 260 ASP B O 1
ATOM 5053 N N . THR B 1 261 ? 19.953 8.039 7.531 1 98.56 261 THR B N 1
ATOM 5054 C CA . THR B 1 261 ? 21.031 8.844 6.98 1 98.56 261 THR B CA 1
ATOM 5055 C C . THR B 1 261 ? 22.391 8.203 7.289 1 98.56 261 THR B C 1
ATOM 5057 O O . THR B 1 261 ? 23.234 8.07 6.402 1 98.56 261 THR B O 1
ATOM 5060 N N . LYS B 1 262 ? 22.594 7.816 8.523 1 98 262 LYS B N 1
ATOM 5061 C CA . LYS B 1 262 ? 23.844 7.176 8.914 1 98 262 LYS B CA 1
ATOM 5062 C C . LYS B 1 262 ? 24.062 5.879 8.148 1 98 262 LYS B C 1
ATOM 5064 O O . LYS B 1 262 ? 25.188 5.59 7.711 1 98 262 LYS B O 1
ATOM 5069 N N . THR B 1 263 ? 23 5.117 7.992 1 97.38 263 THR B N 1
ATOM 5070 C CA . THR B 1 263 ? 23.078 3.889 7.207 1 97.38 263 THR B CA 1
ATOM 5071 C C . THR B 1 263 ? 23.5 4.188 5.773 1 97.38 263 THR B C 1
ATOM 5073 O O . THR B 1 263 ? 24.328 3.477 5.203 1 97.38 263 THR B O 1
ATOM 5076 N N . LYS B 1 264 ? 22.953 5.234 5.219 1 97.06 264 LYS B N 1
ATOM 5077 C CA . LYS B 1 264 ? 23.266 5.637 3.85 1 97.06 264 LYS B CA 1
ATOM 5078 C C . LYS B 1 264 ? 24.719 6.039 3.715 1 97.06 264 LYS B C 1
ATOM 5080 O O . LYS B 1 264 ? 25.391 5.676 2.738 1 97.06 264 LYS B O 1
ATOM 5085 N N . ILE B 1 265 ? 25.203 6.797 4.617 1 96.38 265 ILE B N 1
ATOM 5086 C CA . ILE B 1 265 ? 26.562 7.305 4.59 1 96.38 265 ILE B CA 1
ATOM 5087 C C . ILE B 1 265 ? 27.562 6.141 4.625 1 96.38 265 ILE B C 1
ATOM 5089 O O . ILE B 1 265 ? 28.609 6.191 3.988 1 96.38 265 ILE B O 1
ATOM 5093 N N . ASN B 1 266 ? 27.172 5.055 5.219 1 95.38 266 ASN B N 1
ATOM 5094 C CA . ASN B 1 266 ? 28.047 3.898 5.367 1 95.38 266 ASN B CA 1
ATOM 5095 C C . ASN B 1 266 ? 27.781 2.85 4.293 1 95.38 266 ASN B C 1
ATOM 5097 O O . ASN B 1 266 ? 28.375 1.763 4.324 1 95.38 266 ASN B O 1
ATOM 5101 N N . GLU B 1 267 ? 26.891 3.191 3.42 1 94.44 267 GLU B N 1
ATOM 5102 C CA . GLU B 1 267 ? 26.562 2.258 2.35 1 94.44 267 GLU B CA 1
ATOM 5103 C C . GLU B 1 267 ? 27.75 2.021 1.429 1 94.44 267 GLU B C 1
ATOM 5105 O O . GLU B 1 267 ? 28.531 2.943 1.155 1 94.44 267 GLU B O 1
ATOM 5110 N N . ASP B 1 268 ? 27.875 0.831 0.917 1 93.44 268 ASP B N 1
ATOM 5111 C CA . ASP B 1 268 ? 28.906 0.499 -0.06 1 93.44 268 ASP B CA 1
ATOM 5112 C C . ASP B 1 268 ? 28.812 1.398 -1.289 1 93.44 268 ASP B C 1
ATOM 5114 O O . ASP B 1 268 ? 27.766 1.444 -1.951 1 93.44 268 ASP B O 1
ATOM 5118 N N . PRO B 1 269 ? 29.844 2.115 -1.603 1 89.75 269 PRO B N 1
ATOM 5119 C CA . PRO B 1 269 ? 29.828 3.021 -2.752 1 89.75 269 PRO B CA 1
ATOM 5120 C C . PRO B 1 269 ? 29.547 2.299 -4.066 1 89.75 269 PRO B C 1
ATOM 5122 O O . PRO B 1 269 ? 29.109 2.926 -5.039 1 89.75 269 PRO B O 1
ATOM 5125 N N . ASN B 1 270 ? 29.719 0.988 -4.062 1 90.19 270 ASN B N 1
ATOM 5126 C CA . ASN B 1 270 ? 29.547 0.221 -5.293 1 90.19 270 ASN B CA 1
ATOM 5127 C C . ASN B 1 270 ? 28.156 -0.372 -5.398 1 90.19 270 ASN B C 1
ATOM 5129 O O . ASN B 1 270 ? 27.859 -1.11 -6.34 1 90.19 270 ASN B O 1
ATOM 5133 N N . THR B 1 271 ? 27.391 0.074 -4.469 1 89.94 271 THR B N 1
ATOM 5134 C CA . THR B 1 271 ? 26 -0.392 -4.527 1 89.94 271 THR B CA 1
ATOM 5135 C C . THR B 1 271 ? 25.312 0.139 -5.777 1 89.94 271 THR B C 1
ATOM 5137 O O . THR B 1 271 ? 25.328 1.344 -6.039 1 89.94 271 THR B O 1
ATOM 5140 N N . GLN B 1 272 ? 24.719 -0.74 -6.605 1 88 272 GLN B N 1
ATOM 5141 C CA . GLN B 1 272 ? 24.062 -0.353 -7.855 1 88 272 GLN B CA 1
ATOM 5142 C C . GLN B 1 272 ? 22.672 0.21 -7.605 1 88 272 GLN B C 1
ATOM 5144 O O . GLN B 1 272 ? 22.312 1.255 -8.148 1 88 272 GLN B O 1
ATOM 5149 N N . PHE B 1 273 ? 21.922 -0.432 -6.762 1 90.56 273 PHE B N 1
ATOM 5150 C CA . PHE B 1 273 ? 20.547 -0.03 -6.453 1 90.56 273 PHE B CA 1
ATOM 5151 C C . PHE B 1 273 ? 20.5 0.8 -5.176 1 90.56 273 PHE B C 1
ATOM 5153 O O . PHE B 1 273 ? 19.984 0.353 -4.156 1 90.56 273 PHE B O 1
ATOM 5160 N N . LYS B 1 274 ? 20.969 2 -5.195 1 93 274 LYS B N 1
ATOM 5161 C CA . LYS B 1 274 ? 21.078 2.863 -4.023 1 93 274 LYS B CA 1
ATOM 5162 C C . LYS B 1 274 ? 19.734 3.494 -3.666 1 93 274 LYS B C 1
ATOM 5164 O O . LYS B 1 274 ? 19.016 3.961 -4.547 1 93 274 LYS B O 1
ATOM 5169 N N . LYS B 1 275 ? 19.453 3.438 -2.418 1 96.62 275 LYS B N 1
ATOM 5170 C CA . LYS B 1 275 ? 18.328 4.23 -1.926 1 96.62 275 LYS B CA 1
ATOM 5171 C C . LYS B 1 275 ? 18.656 5.719 -1.928 1 96.62 275 LYS B C 1
ATOM 5173 O O . LYS B 1 275 ? 19.719 6.121 -1.468 1 96.62 275 LYS B O 1
ATOM 5178 N N . LYS B 1 276 ? 17.719 6.551 -2.4 1 97.31 276 LYS B N 1
ATOM 5179 C CA . LYS B 1 276 ? 18.047 7.965 -2.547 1 97.31 276 LYS B CA 1
ATOM 5180 C C . LYS B 1 276 ? 17.031 8.844 -1.83 1 97.31 276 LYS B C 1
ATOM 5182 O O . LYS B 1 276 ? 17.344 9.977 -1.449 1 97.31 276 LYS B O 1
ATOM 5187 N N . VAL B 1 277 ? 15.828 8.336 -1.646 1 98.44 277 VAL B N 1
ATOM 5188 C CA . VAL B 1 277 ? 14.805 9.234 -1.121 1 98.44 277 VAL B CA 1
ATOM 5189 C C . VAL B 1 277 ? 13.844 8.453 -0.226 1 98.44 277 VAL B C 1
ATOM 5191 O O . VAL B 1 277 ? 13.484 7.316 -0.538 1 98.44 277 VAL B O 1
ATOM 5194 N N . TYR B 1 278 ? 13.539 8.977 0.93 1 98.75 278 TYR B N 1
ATOM 5195 C CA . TYR B 1 278 ? 12.445 8.562 1.801 1 98.75 278 TYR B CA 1
ATOM 5196 C C . TYR B 1 278 ? 11.266 9.516 1.691 1 98.75 278 TYR B C 1
ATOM 5198 O O . TYR B 1 278 ? 11.43 10.734 1.795 1 98.75 278 TYR B O 1
ATOM 5206 N N . LEU B 1 279 ? 10.109 9.008 1.408 1 98.88 279 LEU B N 1
ATOM 5207 C CA . LEU B 1 279 ? 8.875 9.789 1.381 1 98.88 279 LEU B CA 1
ATOM 5208 C C . LEU B 1 279 ? 7.949 9.375 2.52 1 98.88 279 LEU B C 1
ATOM 5210 O O . LEU B 1 279 ? 7.73 8.188 2.752 1 98.88 279 LEU B O 1
ATOM 5214 N N . TYR B 1 280 ? 7.473 10.344 3.24 1 98.94 280 TYR B N 1
ATOM 5215 C CA . TYR B 1 280 ? 6.512 10.133 4.316 1 98.94 280 TYR B CA 1
ATOM 5216 C C . TYR B 1 280 ? 5.23 10.922 4.062 1 98.94 280 TYR B C 1
ATOM 5218 O O . TYR B 1 280 ? 5.215 12.148 4.18 1 98.94 280 TYR B O 1
ATOM 5226 N N . SER B 1 281 ? 4.176 10.227 3.678 1 98.94 281 SER B N 1
ATOM 5227 C CA . SER B 1 281 ? 2.863 10.836 3.482 1 98.94 281 SER B CA 1
ATOM 5228 C C . SER B 1 281 ? 2.049 10.82 4.773 1 98.94 281 SER B C 1
ATOM 5230 O O . SER B 1 281 ? 1.755 9.75 5.316 1 98.94 281 SER B O 1
ATOM 5232 N N . ALA B 1 282 ? 1.697 12 5.215 1 98.88 282 ALA B N 1
ATOM 5233 C CA . ALA B 1 282 ? 1.099 12.078 6.547 1 98.88 282 ALA B CA 1
ATOM 5234 C C . ALA B 1 282 ? 0.141 13.266 6.645 1 98.88 282 ALA B C 1
ATOM 5236 O O . ALA B 1 282 ? -0.667 13.492 5.742 1 98.88 282 ALA B O 1
ATOM 5237 N N . HIS B 1 283 ? 0.15 13.93 7.789 1 98.75 283 HIS B N 1
ATOM 5238 C CA . HIS B 1 283 ? -0.851 14.945 8.109 1 98.75 283 HIS B CA 1
ATOM 5239 C C . HIS B 1 283 ? -0.197 16.281 8.43 1 98.75 283 HIS B C 1
ATOM 5241 O O . HIS B 1 283 ? 1.028 16.375 8.523 1 98.75 283 HIS B O 1
ATOM 5247 N N . GLU B 1 284 ? -1.043 17.297 8.5 1 98.5 284 GLU B N 1
ATOM 5248 C CA . GLU B 1 284 ? -0.549 18.625 8.844 1 98.5 284 GLU B CA 1
ATOM 5249 C C . GLU B 1 284 ? 0.084 18.625 10.234 1 98.5 284 GLU B C 1
ATOM 5251 O O . GLU B 1 284 ? 1.018 19.391 10.492 1 98.5 284 GLU B O 1
ATOM 5256 N N . SER B 1 285 ? -0.441 17.828 11.117 1 98.62 285 SER B N 1
ATOM 5257 C CA . SER B 1 285 ? 0.1 17.766 12.469 1 98.62 285 SER B CA 1
ATOM 5258 C C . SER B 1 285 ? 1.523 17.219 12.469 1 98.62 285 SER B C 1
ATOM 5260 O O . SER B 1 285 ? 2.367 17.672 13.25 1 98.62 285 SER B O 1
ATOM 5262 N N . ASN B 1 286 ? 1.799 16.25 11.602 1 98.88 286 ASN B N 1
ATOM 5263 C CA . ASN B 1 286 ? 3.16 15.742 11.477 1 98.88 286 ASN B CA 1
ATOM 5264 C C . ASN B 1 286 ? 4.141 16.844 11.094 1 98.88 286 ASN B C 1
ATOM 5266 O O . ASN B 1 286 ? 5.223 16.953 11.672 1 98.88 286 ASN B O 1
ATOM 5270 N N . VAL B 1 287 ? 3.715 17.641 10.148 1 98.88 287 VAL B N 1
ATOM 5271 C CA . VAL B 1 287 ? 4.551 18.734 9.672 1 98.88 287 VAL B CA 1
ATOM 5272 C C . VAL B 1 287 ? 4.758 19.75 10.789 1 98.88 287 VAL B C 1
ATOM 5274 O O . VAL B 1 287 ? 5.895 20.141 11.078 1 98.88 287 VAL B O 1
ATOM 5277 N N . ALA B 1 288 ? 3.691 20.141 11.469 1 98.88 288 ALA B N 1
ATOM 5278 C CA . ALA B 1 288 ? 3.762 21.125 12.539 1 98.88 288 ALA B CA 1
ATOM 5279 C C . ALA B 1 288 ? 4.617 20.625 13.695 1 98.88 288 ALA B C 1
ATOM 5281 O O . ALA B 1 288 ? 5.535 21.312 14.141 1 98.88 288 ALA B O 1
ATOM 5282 N N . HIS B 1 289 ? 4.305 19.406 14.18 1 98.94 289 HIS B N 1
ATOM 5283 C CA . HIS B 1 289 ? 5.031 18.844 15.305 1 98.94 289 HIS B CA 1
ATOM 5284 C C . HIS B 1 289 ? 6.52 18.719 15 1 98.94 289 HIS B C 1
ATOM 5286 O O . HIS B 1 289 ? 7.359 18.953 15.867 1 98.94 289 HIS B O 1
ATOM 5292 N N . PHE B 1 290 ? 6.809 18.297 13.781 1 98.88 290 PHE B N 1
ATOM 5293 C CA . PHE B 1 290 ? 8.195 18.125 13.359 1 98.88 290 PHE B CA 1
ATOM 5294 C C . PHE B 1 290 ? 8.938 19.453 13.391 1 98.88 290 PHE B C 1
ATOM 5296 O O . PHE B 1 290 ? 10.023 19.547 13.969 1 98.88 290 PHE B O 1
ATOM 5303 N N . LEU B 1 291 ? 8.344 20.5 12.852 1 98.75 291 LEU B N 1
ATOM 5304 C CA . LEU B 1 291 ? 8.969 21.828 12.797 1 98.75 291 LEU B CA 1
ATOM 5305 C C . LEU B 1 291 ? 9.055 22.438 14.18 1 98.75 291 LEU B C 1
ATOM 5307 O O . LEU B 1 291 ? 10.023 23.141 14.5 1 98.75 291 LEU B O 1
ATOM 53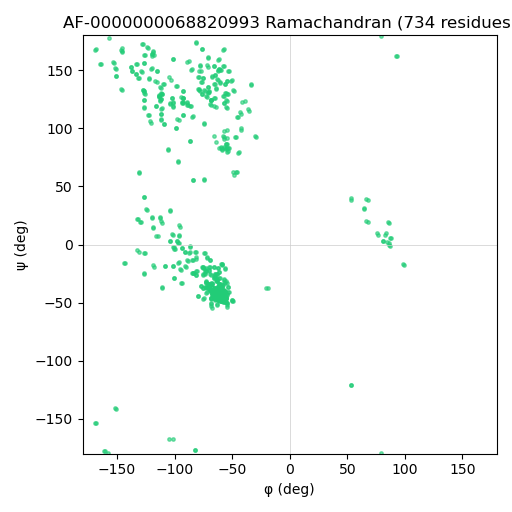11 N N . ILE B 1 292 ? 8.023 22.219 15.023 1 98.69 292 ILE B N 1
ATOM 5312 C CA . ILE B 1 292 ? 8.047 22.703 16.391 1 98.69 292 ILE B CA 1
ATOM 5313 C C . ILE B 1 292 ? 9.203 22.062 17.156 1 98.69 292 ILE B C 1
ATOM 5315 O O . ILE B 1 292 ? 9.938 22.75 17.875 1 98.69 292 ILE B O 1
ATOM 5319 N N . THR B 1 293 ? 9.32 20.781 16.953 1 98.38 293 THR B N 1
ATOM 5320 C CA . THR B 1 293 ? 10.367 20.031 17.641 1 98.38 293 THR B CA 1
ATOM 5321 C C . THR B 1 293 ? 11.75 20.516 17.234 1 98.38 293 THR B C 1
ATOM 5323 O O . THR B 1 293 ? 12.664 20.562 18.062 1 98.38 293 THR B O 1
ATOM 5326 N N . LEU B 1 294 ? 11.891 21 16 1 97.75 294 LEU B N 1
ATOM 5327 C CA . LEU B 1 294 ? 13.164 21.516 15.5 1 97.75 294 LEU B CA 1
ATOM 5328 C C . LEU B 1 294 ? 13.312 23 15.844 1 97.75 294 LEU B C 1
ATOM 5330 O O . LEU B 1 294 ? 14.344 23.609 15.539 1 97.75 294 LEU B O 1
ATOM 5334 N N . ASP B 1 295 ? 12.305 23.609 16.359 1 96.81 295 ASP B N 1
ATOM 5335 C CA . ASP B 1 295 ? 12.281 25 16.797 1 96.81 295 ASP B CA 1
ATOM 5336 C C . ASP B 1 295 ? 12.391 25.953 15.617 1 96.81 295 ASP B C 1
ATOM 5338 O O . ASP B 1 295 ? 13.125 26.938 15.672 1 96.81 295 ASP B O 1
ATOM 5342 N N . ILE B 1 296 ? 11.734 25.578 14.547 1 97.19 296 ILE B N 1
ATOM 5343 C CA . ILE B 1 296 ? 11.766 26.453 13.367 1 97.19 296 ILE B CA 1
ATOM 5344 C C . ILE B 1 296 ? 10.344 26.641 12.836 1 97.19 296 ILE B C 1
ATOM 5346 O O . ILE B 1 296 ? 10.148 26.906 11.648 1 97.19 296 ILE B O 1
ATOM 5350 N N . PHE B 1 297 ? 9.391 26.422 13.688 1 97.56 297 PHE B N 1
ATOM 5351 C CA . PHE B 1 297 ? 7.988 26.531 13.312 1 97.56 297 PHE B CA 1
ATOM 5352 C C . PHE B 1 297 ? 7.469 27.938 13.602 1 97.56 297 PHE B C 1
ATOM 5354 O O . PHE B 1 297 ? 7.609 28.438 14.711 1 97.56 297 PHE B O 1
ATOM 5361 N N . LYS B 1 298 ? 6.887 28.594 12.586 1 96.69 298 LYS B N 1
ATOM 5362 C CA . LYS B 1 298 ? 6.027 29.75 12.781 1 96.69 298 LYS B CA 1
ATOM 5363 C C . LYS B 1 298 ? 4.562 29.344 12.883 1 96.69 298 LYS B C 1
ATOM 5365 O O . LYS B 1 298 ? 4.078 28.547 12.07 1 96.69 298 LYS B O 1
ATOM 5370 N N . PRO B 1 299 ? 3.904 29.859 13.875 1 97.81 299 PRO B N 1
ATOM 5371 C CA . PRO B 1 299 ? 2.529 29.422 14.117 1 97.81 299 PRO B CA 1
ATOM 5372 C C . PRO B 1 299 ? 1.632 29.578 12.898 1 97.81 299 PRO B C 1
ATOM 5374 O O . PRO B 1 299 ? 1.483 30.672 12.367 1 97.81 299 PRO B O 1
ATOM 5377 N N . HIS B 1 300 ? 1.139 28.594 12.406 1 98.12 300 HIS B N 1
ATOM 5378 C CA . HIS B 1 300 ? 0.179 28.484 11.312 1 98.12 300 HIS B CA 1
ATOM 5379 C C . HIS B 1 300 ? -0.385 27.078 11.195 1 98.12 300 HIS B C 1
ATOM 5381 O O . HIS B 1 300 ? 0.064 26.172 11.898 1 98.12 300 HIS B O 1
ATOM 5387 N N . ILE B 1 301 ? -1.358 26.891 10.477 1 98.19 301 ILE B N 1
ATOM 5388 C CA . ILE B 1 301 ? -1.806 25.562 10.094 1 98.19 301 ILE B CA 1
ATOM 5389 C C . ILE B 1 301 ? -1.177 25.172 8.758 1 98.19 301 ILE B C 1
ATOM 5391 O O . ILE B 1 301 ? -1.462 25.797 7.727 1 98.19 301 ILE B O 1
ATOM 5395 N N . PRO B 1 302 ? -0.261 24.188 8.758 1 98.56 302 PRO B N 1
ATOM 5396 C CA . PRO B 1 302 ? 0.332 23.797 7.477 1 98.56 302 PRO B CA 1
ATOM 5397 C C . PRO B 1 302 ? -0.715 23.547 6.395 1 98.56 302 PRO B C 1
ATOM 5399 O O . PRO B 1 302 ? -1.721 22.891 6.641 1 98.56 302 PRO B O 1
ATOM 5402 N N . THR B 1 303 ? -0.531 24.078 5.219 1 97.62 303 THR B N 1
ATOM 5403 C CA . THR B 1 303 ? -1.49 24 4.125 1 97.62 303 THR B CA 1
ATOM 5404 C C . THR B 1 303 ? -1.544 22.578 3.561 1 97.62 303 THR B C 1
ATOM 5406 O O . THR B 1 303 ? -0.646 21.781 3.809 1 97.62 303 THR B O 1
ATOM 5409 N N . TYR B 1 304 ? -2.609 22.297 2.873 1 97.94 304 TYR B N 1
ATOM 5410 C CA . TYR B 1 304 ? -2.66 21.047 2.139 1 97.94 304 TYR B CA 1
ATOM 5411 C C . TYR B 1 304 ? -1.476 20.922 1.188 1 97.94 304 TYR B C 1
ATOM 5413 O O . TYR B 1 304 ? -1.145 21.859 0.47 1 97.94 304 TYR B O 1
ATOM 5421 N N . GLY B 1 305 ? -0.806 19.75 1.278 1 98 305 GLY B N 1
ATOM 5422 C CA . GLY B 1 305 ? 0.317 19.484 0.391 1 98 305 GLY B CA 1
ATOM 5423 C C . GLY B 1 305 ? 1.605 20.141 0.856 1 98 305 GLY B C 1
ATOM 5424 O O . GLY B 1 305 ? 2.613 20.109 0.145 1 98 305 GLY B O 1
ATOM 5425 N N . SER B 1 306 ? 1.573 20.797 2 1 98.62 306 SER B N 1
ATOM 5426 C CA . SER B 1 306 ? 2.834 21.312 2.521 1 98.62 306 SER B CA 1
ATOM 5427 C C . SER B 1 306 ? 3.83 20.188 2.773 1 98.62 306 SER B C 1
ATOM 5429 O O . SER B 1 306 ? 3.436 19.047 3.018 1 98.62 306 SER B O 1
ATOM 5431 N N . TYR B 1 307 ? 5.109 20.484 2.652 1 98.62 307 TYR B N 1
ATOM 5432 C CA . TYR B 1 307 ? 6.086 19.438 2.879 1 98.62 307 TYR B CA 1
ATOM 5433 C C . TYR B 1 307 ? 7.398 20 3.398 1 98.62 307 TYR B C 1
ATOM 5435 O O . TYR B 1 307 ? 7.707 21.188 3.17 1 98.62 307 TYR B O 1
ATOM 5443 N N . VAL B 1 308 ? 8.086 19.219 4.148 1 98.75 308 VAL B N 1
ATOM 5444 C CA . VAL B 1 308 ? 9.422 19.484 4.672 1 98.75 308 VAL B CA 1
ATOM 5445 C C . VAL B 1 308 ? 10.422 18.516 4.051 1 98.75 308 VAL B C 1
ATOM 5447 O O . VAL B 1 308 ? 10.188 17.297 4.031 1 98.75 308 VAL B O 1
ATOM 5450 N N . THR B 1 309 ? 11.477 19.047 3.498 1 98.44 309 THR B N 1
ATOM 5451 C CA . THR B 1 309 ? 12.531 18.219 2.934 1 98.44 309 THR B CA 1
ATOM 5452 C C . THR B 1 309 ? 13.812 18.344 3.754 1 98.44 309 THR B C 1
ATOM 5454 O O . THR B 1 309 ? 14.281 19.453 4.027 1 98.44 309 THR B O 1
ATOM 5457 N N . LEU B 1 310 ? 14.344 17.297 4.207 1 98.62 310 LEU B N 1
ATOM 5458 C CA . LEU B 1 310 ? 15.695 17.203 4.738 1 98.62 310 LEU B CA 1
ATOM 5459 C C . LEU B 1 310 ? 16.672 16.703 3.68 1 98.62 310 LEU B C 1
ATOM 5461 O O . LEU B 1 310 ? 16.625 15.523 3.309 1 98.62 310 LEU B O 1
ATOM 5465 N N . GLU B 1 311 ? 17.484 17.594 3.203 1 98.19 311 GLU B N 1
ATOM 5466 C CA . GLU B 1 311 ? 18.547 17.219 2.266 1 98.19 311 GLU B CA 1
ATOM 5467 C C . GLU B 1 311 ? 19.828 16.844 3.002 1 98.19 311 GLU B C 1
ATOM 5469 O O . GLU B 1 311 ? 20.375 17.641 3.756 1 98.19 311 GLU B O 1
ATOM 5474 N N . VAL B 1 312 ? 20.25 15.656 2.74 1 98.38 312 VAL B N 1
ATOM 5475 C CA . VAL B 1 312 ? 21.547 15.266 3.266 1 98.38 312 VAL B CA 1
ATOM 5476 C C . VAL B 1 312 ? 22.625 15.539 2.225 1 98.38 312 VAL B C 1
ATOM 5478 O O . VAL B 1 312 ? 22.562 15.031 1.104 1 98.38 312 VAL B O 1
ATOM 5481 N N . HIS B 1 313 ? 23.609 16.359 2.607 1 97.62 313 HIS B N 1
ATOM 5482 C CA . HIS B 1 313 ? 24.703 16.734 1.71 1 97.62 313 HIS B CA 1
ATOM 5483 C C . HIS B 1 313 ? 26.047 16.297 2.27 1 97.62 313 HIS B C 1
ATOM 5485 O O . HIS B 1 313 ? 26.203 16.109 3.48 1 97.62 313 HIS B O 1
ATOM 5491 N N . LYS B 1 314 ? 26.922 16.062 1.39 1 97.06 314 LYS B N 1
ATOM 5492 C CA . LYS B 1 314 ? 28.344 16 1.729 1 97.06 314 LYS B CA 1
ATOM 5493 C C . LYS B 1 314 ? 29.094 17.203 1.163 1 97.06 314 LYS B C 1
ATOM 5495 O O . LYS B 1 314 ? 29.375 17.266 -0.037 1 97.06 314 LYS B O 1
ATOM 5500 N N . ILE B 1 315 ? 29.422 18.156 2.008 1 95.19 315 ILE B N 1
ATOM 5501 C CA . ILE B 1 315 ? 30.094 19.375 1.607 1 95.19 315 ILE B CA 1
ATOM 5502 C C . ILE B 1 315 ? 31.469 19.453 2.266 1 95.19 315 ILE B C 1
ATOM 5504 O O . ILE B 1 315 ? 31.578 19.422 3.494 1 95.19 315 ILE B O 1
ATOM 5508 N N . ASN B 1 316 ? 32.5 19.5 1.419 1 94.44 316 ASN B N 1
ATOM 5509 C CA . ASN B 1 316 ? 33.875 19.531 1.895 1 94.44 316 ASN B CA 1
ATOM 5510 C C . ASN B 1 316 ? 34.156 18.391 2.855 1 94.44 316 ASN B C 1
ATOM 5512 O O . ASN B 1 316 ? 34.688 18.594 3.943 1 94.44 316 ASN B O 1
ATOM 5516 N N . GLY B 1 317 ? 33.625 17.219 2.566 1 94.38 317 GLY B N 1
ATOM 5517 C CA . GLY B 1 317 ? 33.906 16 3.305 1 94.38 317 GLY B CA 1
ATOM 5518 C C . GLY B 1 317 ? 33.062 15.828 4.543 1 94.38 317 GLY B C 1
ATOM 5519 O O . GLY B 1 317 ? 33.188 14.828 5.25 1 94.38 317 GLY B O 1
ATOM 5520 N N . VAL B 1 318 ? 32.156 16.781 4.773 1 96.69 318 VAL B N 1
ATOM 5521 C CA . VAL B 1 318 ? 31.312 16.719 5.969 1 96.69 318 VAL B CA 1
ATOM 5522 C C . VAL B 1 318 ? 29.859 16.469 5.57 1 96.69 318 VAL B C 1
ATOM 5524 O O . VAL B 1 318 ? 29.297 17.188 4.75 1 96.69 318 VAL B O 1
ATOM 5527 N N . HIS B 1 319 ? 29.344 15.391 6.148 1 97.88 319 HIS B N 1
ATOM 5528 C CA . HIS B 1 319 ? 27.922 15.148 5.945 1 97.88 319 HIS B CA 1
ATOM 5529 C C . HIS B 1 319 ? 27.078 16.078 6.816 1 97.88 319 HIS B C 1
ATOM 5531 O O . HIS B 1 319 ? 27.422 16.328 7.973 1 97.88 319 HIS B O 1
ATOM 5537 N N . GLY B 1 320 ? 26 16.594 6.281 1 97.88 320 GLY B N 1
ATOM 5538 C CA . GLY B 1 320 ? 25.109 17.484 7.016 1 97.88 320 GLY B CA 1
ATOM 5539 C C . GLY B 1 320 ? 23.734 17.594 6.402 1 97.88 320 GLY B C 1
ATOM 5540 O O . GLY B 1 320 ? 23.422 16.906 5.422 1 97.88 320 GLY B O 1
ATOM 5541 N N . ILE B 1 321 ? 22.938 18.438 7.023 1 97.94 321 ILE B N 1
ATOM 5542 C CA . ILE B 1 321 ? 21.516 18.484 6.668 1 97.94 321 ILE B CA 1
ATOM 5543 C C . ILE B 1 321 ? 21.125 19.938 6.352 1 97.94 321 ILE B C 1
ATOM 5545 O O . ILE B 1 321 ? 21.516 20.859 7.062 1 97.94 321 ILE B O 1
ATOM 5549 N N . LYS B 1 322 ? 20.438 20.109 5.266 1 97.81 322 LYS B N 1
ATOM 5550 C CA . LYS B 1 322 ? 19.672 21.312 4.965 1 97.81 322 LYS B CA 1
ATOM 5551 C C . LYS B 1 322 ? 18.172 21.031 5.012 1 97.81 322 LYS B C 1
ATOM 5553 O O . LYS B 1 322 ? 17.719 19.969 4.559 1 97.81 322 LYS B O 1
ATOM 5558 N N . ILE B 1 323 ? 17.438 21.953 5.602 1 98.19 323 ILE B N 1
ATOM 5559 C CA . ILE B 1 323 ? 16 21.75 5.73 1 98.19 323 ILE B CA 1
ATOM 5560 C C . ILE B 1 323 ? 15.258 22.781 4.883 1 98.19 323 ILE B C 1
ATOM 5562 O O . ILE B 1 323 ? 15.555 23.984 4.949 1 98.19 323 ILE B O 1
ATOM 5566 N N . TYR B 1 324 ? 14.359 22.328 4.055 1 98.06 324 TYR B N 1
ATOM 5567 C CA . TYR B 1 324 ? 13.477 23.172 3.262 1 98.06 324 TYR B CA 1
ATOM 5568 C C . TYR B 1 324 ? 12.023 22.953 3.648 1 98.06 324 TYR B C 1
ATOM 5570 O O . TYR B 1 324 ? 11.609 21.828 3.936 1 98.06 324 TYR B O 1
ATOM 5578 N N . TYR B 1 325 ? 11.25 24.016 3.701 1 98.38 325 TYR B N 1
ATOM 5579 C CA . TYR B 1 325 ? 9.828 23.953 4.016 1 98.38 325 TYR B CA 1
ATOM 5580 C C . TYR B 1 325 ? 9 24.656 2.947 1 98.38 325 TYR B C 1
ATOM 5582 O O . TYR B 1 325 ? 9.305 25.797 2.572 1 98.38 325 TYR B O 1
ATOM 5590 N N . GLN B 1 326 ? 8.039 23.969 2.357 1 98.06 326 GLN B N 1
ATOM 5591 C CA . GLN B 1 326 ? 7.09 24.516 1.402 1 98.06 326 GLN B CA 1
ATOM 5592 C C . GLN B 1 326 ? 5.676 24.547 1.98 1 98.06 326 GLN B C 1
ATOM 5594 O O . GLN B 1 326 ? 5.066 23.5 2.186 1 98.06 326 GLN B O 1
ATOM 5599 N N . ASN B 1 327 ? 5.215 25.703 2.289 1 97.25 327 ASN B N 1
ATOM 5600 C CA . ASN B 1 327 ? 3.859 25.875 2.795 1 97.25 327 ASN B CA 1
ATOM 5601 C C . ASN B 1 327 ? 3.01 26.719 1.839 1 97.25 327 ASN B C 1
ATOM 5603 O O . ASN B 1 327 ? 1.919 27.156 2.199 1 97.25 327 ASN B O 1
ATOM 5607 N N . TYR B 1 328 ? 3.572 27.031 0.646 1 94.5 328 TYR B N 1
ATOM 5608 C CA . TYR B 1 328 ? 2.922 27.672 -0.485 1 94.5 328 TYR B CA 1
ATOM 5609 C C . TYR B 1 328 ? 2.562 29.125 -0.149 1 94.5 328 TYR B C 1
ATOM 5611 O O . TYR B 1 328 ? 1.571 29.656 -0.655 1 94.5 328 TYR B O 1
ATOM 5619 N N . SER B 1 329 ? 3.232 29.609 0.871 1 89.06 329 SER B N 1
ATOM 5620 C CA . SER B 1 329 ? 3.215 31.047 1.08 1 89.06 329 SER B CA 1
ATOM 5621 C C . SER B 1 329 ? 4.074 31.766 0.045 1 89.06 329 SER B C 1
ATOM 5623 O O . SER B 1 329 ? 3.861 32.938 -0.234 1 89.06 329 SER B O 1
ATOM 5625 N N . THR B 1 330 ? 5.027 31 -0.46 1 87.56 330 THR B N 1
ATOM 5626 C CA . THR B 1 330 ? 5.855 31.422 -1.582 1 87.56 330 THR B CA 1
ATOM 5627 C C . THR B 1 330 ? 5.855 30.359 -2.684 1 87.56 330 THR B C 1
ATOM 5629 O O . THR B 1 330 ? 5.316 29.266 -2.504 1 87.56 330 THR B O 1
ATOM 5632 N N . ASN B 1 331 ? 6.43 30.672 -3.791 1 87.38 331 ASN B N 1
ATOM 5633 C CA . ASN B 1 331 ? 6.41 29.781 -4.949 1 87.38 331 ASN B CA 1
ATOM 5634 C C . ASN B 1 331 ? 7.469 28.688 -4.84 1 87.38 331 ASN B C 1
ATOM 5636 O O . ASN B 1 331 ? 7.438 27.719 -5.582 1 87.38 331 ASN B O 1
ATOM 5640 N N . LYS B 1 332 ? 8.383 28.859 -3.885 1 91.94 332 LYS B N 1
ATOM 5641 C CA . LYS B 1 332 ? 9.461 27.891 -3.734 1 91.94 332 LYS B CA 1
ATOM 5642 C C . LYS B 1 332 ? 9.633 27.484 -2.273 1 91.94 332 LYS B C 1
ATOM 5644 O O . LYS B 1 332 ? 9.266 28.234 -1.366 1 91.94 332 LYS B O 1
ATOM 5649 N N . PRO B 1 333 ? 10.211 26.25 -2.158 1 96.12 333 PRO B N 1
ATOM 5650 C CA . PRO B 1 333 ? 10.523 25.859 -0.779 1 96.12 333 PRO B CA 1
ATOM 5651 C C . PRO B 1 333 ? 11.5 26.828 -0.107 1 96.12 333 PRO B C 1
ATOM 5653 O O . PRO B 1 333 ? 12.445 27.297 -0.748 1 96.12 333 PRO B O 1
ATOM 5656 N N . GLN B 1 334 ? 11.266 27.125 1.132 1 96.75 334 GLN B N 1
ATOM 5657 C CA . GLN B 1 334 ? 12.109 28.047 1.893 1 96.75 334 GLN B CA 1
ATOM 5658 C C . GLN B 1 334 ? 13.18 27.281 2.672 1 96.75 334 GLN B C 1
ATOM 5660 O O . GLN B 1 334 ? 12.875 26.344 3.396 1 96.75 334 GLN B O 1
ATOM 5665 N N . LEU B 1 335 ? 14.453 27.688 2.486 1 97 335 LEU B N 1
ATOM 5666 C CA . LEU B 1 335 ? 15.539 27.156 3.305 1 97 335 LEU B CA 1
ATOM 5667 C C . LEU B 1 335 ? 15.422 27.641 4.746 1 97 335 LEU B C 1
ATOM 5669 O O . LEU B 1 335 ? 15.352 28.844 5 1 97 335 LEU B O 1
ATOM 5673 N N . MET B 1 336 ? 15.375 26.688 5.664 1 96.94 336 MET B N 1
ATOM 5674 C CA . MET B 1 336 ? 15.148 27.016 7.066 1 96.94 336 MET B CA 1
ATOM 5675 C C . MET B 1 336 ? 16.469 27.062 7.832 1 96.94 336 MET B C 1
ATOM 5677 O O . MET B 1 336 ? 17.359 26.25 7.598 1 96.94 336 MET B O 1
ATOM 5681 N N . LYS B 1 337 ? 16.625 28.062 8.672 1 96.38 337 LYS B N 1
ATOM 5682 C CA . LYS B 1 337 ? 17.797 28.172 9.531 1 96.38 337 LYS B CA 1
ATOM 5683 C C . LYS B 1 337 ? 17.531 27.531 10.898 1 96.38 337 LYS B C 1
ATOM 5685 O O . LYS B 1 337 ? 16.625 27.969 11.617 1 96.38 337 LYS B O 1
ATOM 5690 N N . LEU B 1 338 ? 18.344 26.578 11.227 1 95.06 338 LEU B N 1
ATOM 5691 C CA . LEU B 1 338 ? 18.203 25.953 12.531 1 95.06 338 LEU B CA 1
ATOM 5692 C C . LEU B 1 338 ? 18.797 26.828 13.633 1 95.06 338 LEU B C 1
ATOM 5694 O O . LEU B 1 338 ? 19.844 27.438 13.438 1 95.06 338 LEU B O 1
ATOM 5698 N N . PRO B 1 339 ? 18.141 27.078 14.727 1 89.38 339 PRO B N 1
ATOM 5699 C CA . PRO B 1 339 ? 18.609 28 15.773 1 89.38 339 PRO B CA 1
ATOM 5700 C C . PRO B 1 339 ? 20.047 27.734 16.203 1 89.38 339 PRO B C 1
ATOM 5702 O O . PRO B 1 339 ? 20.828 28.672 16.359 1 89.38 339 PRO B O 1
ATOM 5705 N N . ALA B 1 340 ? 20.531 26.547 16.5 1 86.88 340 ALA B N 1
ATOM 5706 C CA . ALA B 1 340 ? 21.891 26.266 16.984 1 86.88 340 ALA B CA 1
ATOM 5707 C C . ALA B 1 340 ? 22.75 25.672 15.883 1 86.88 340 ALA B C 1
ATOM 5709 O O . ALA B 1 340 ? 23.719 24.953 16.172 1 86.88 340 ALA B O 1
ATOM 5710 N N . CYS B 1 341 ? 22.344 26.109 14.75 1 89.5 341 CYS B N 1
ATOM 5711 C CA . CYS B 1 341 ? 23.094 25.688 13.57 1 89.5 341 CYS B CA 1
ATOM 5712 C C . CYS B 1 341 ? 22.875 26.656 12.414 1 89.5 341 CYS B C 1
ATOM 5714 O O . CYS B 1 341 ? 22.312 27.734 12.594 1 89.5 341 CYS B O 1
ATOM 5716 N N . GLU B 1 342 ? 23.375 26.562 11.258 1 87.56 342 GLU B N 1
ATOM 5717 C CA . GLU B 1 342 ? 23.203 27.359 10.055 1 87.56 342 GLU B CA 1
ATOM 5718 C C . GLU B 1 342 ? 22.328 26.641 9.039 1 87.56 342 GLU B C 1
ATOM 5720 O O . GLU B 1 342 ? 21.562 25.734 9.398 1 87.56 342 GLU B O 1
ATOM 5725 N N . TYR B 1 343 ? 22.359 27.172 7.922 1 94.56 343 TYR B N 1
ATOM 5726 C CA . TYR B 1 343 ? 21.562 26.594 6.844 1 94.56 343 TYR B CA 1
ATOM 5727 C C . TYR B 1 343 ? 22.031 25.188 6.512 1 94.56 343 TYR B C 1
ATOM 5729 O O . TYR B 1 343 ? 21.25 24.359 6.059 1 94.56 343 TYR B O 1
ATOM 5737 N N . PHE B 1 344 ? 23.219 24.953 6.695 1 96.12 344 PHE B N 1
ATOM 5738 C CA . PHE B 1 344 ? 23.812 23.625 6.648 1 96.12 344 PHE B CA 1
ATOM 5739 C C . PHE B 1 344 ? 24.266 23.188 8.031 1 96.12 344 PHE B C 1
ATOM 5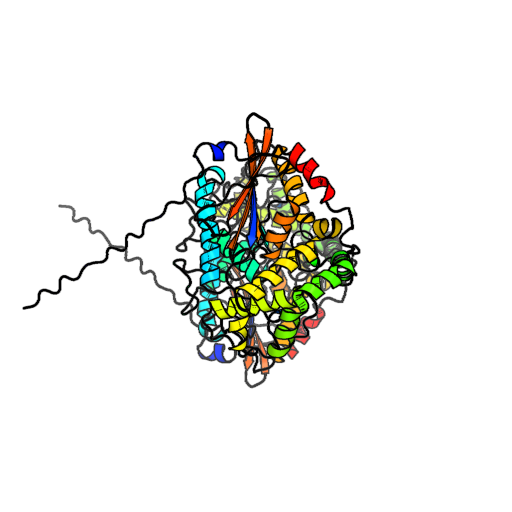741 O O . PHE B 1 344 ? 25.125 23.828 8.648 1 96.12 344 PHE B O 1
ATOM 5748 N N . CYS B 1 345 ? 23.688 22.125 8.555 1 97.88 345 CYS B N 1
ATOM 5749 C CA . CYS B 1 345 ? 24.016 21.641 9.891 1 97.88 345 CYS B CA 1
ATOM 5750 C C . CYS B 1 345 ? 24.75 20.297 9.82 1 97.88 345 CYS B C 1
ATOM 5752 O O . CYS B 1 345 ? 24.156 19.297 9.414 1 97.88 345 CYS B O 1
ATOM 5754 N N . PRO B 1 346 ? 26.047 20.281 10.203 1 98.06 346 PRO B N 1
ATOM 5755 C CA . PRO B 1 346 ? 26.75 18.984 10.211 1 98.06 346 PRO B CA 1
ATOM 5756 C C . PRO B 1 346 ? 25.969 17.906 10.961 1 98.06 346 PRO B C 1
ATOM 5758 O O . PRO B 1 346 ? 25.375 18.172 12 1 98.06 346 PRO B O 1
ATOM 5761 N N . LEU B 1 347 ? 25.969 16.703 10.484 1 98.06 347 LEU B N 1
ATOM 5762 C CA . LEU B 1 347 ? 25.125 15.625 10.961 1 98.06 347 LEU B CA 1
ATOM 5763 C C . LEU B 1 347 ? 25.359 15.359 12.445 1 98.06 347 LEU B C 1
ATOM 5765 O O . LEU B 1 347 ? 24.406 15.141 13.203 1 98.06 347 LEU B O 1
ATOM 5769 N N . ASP B 1 348 ? 26.641 15.359 12.867 1 97.06 348 ASP B N 1
ATOM 5770 C CA . ASP B 1 348 ? 26.953 15.117 14.273 1 97.06 348 ASP B CA 1
ATOM 5771 C C . ASP B 1 348 ? 26.359 16.203 15.164 1 97.06 348 ASP B C 1
ATOM 5773 O O . ASP B 1 348 ? 25.812 15.898 16.234 1 97.06 348 ASP B O 1
ATOM 5777 N N . GLN B 1 349 ? 26.5 17.438 14.742 1 97.44 349 GLN B N 1
ATOM 5778 C CA . GLN B 1 349 ? 25.922 18.547 15.492 1 97.44 349 GLN B CA 1
ATOM 5779 C C . GLN B 1 349 ? 24.391 18.469 15.516 1 97.44 349 GLN B C 1
ATOM 5781 O O . GLN B 1 349 ? 23.781 18.672 16.562 1 97.44 349 GLN B O 1
ATOM 5786 N N . PHE B 1 350 ? 23.797 18.188 14.391 1 97.88 350 PHE B N 1
ATOM 5787 C CA . PHE B 1 350 ? 22.359 18.016 14.281 1 97.88 350 PHE B CA 1
ATOM 5788 C C . PHE B 1 350 ? 21.859 16.953 15.25 1 97.88 350 PHE B C 1
ATOM 5790 O O . PHE B 1 350 ? 20.875 17.156 15.961 1 97.88 350 PHE B O 1
ATOM 5797 N N . THR B 1 351 ? 22.562 15.797 15.273 1 97.81 351 THR B N 1
ATOM 5798 C CA . THR B 1 351 ? 22.203 14.672 16.125 1 97.81 351 THR B CA 1
ATOM 5799 C C . THR B 1 351 ? 22.266 15.062 17.594 1 97.81 351 THR B C 1
ATOM 5801 O O . THR B 1 351 ? 21.375 14.727 18.375 1 97.81 351 THR B O 1
ATOM 5804 N N . GLU B 1 352 ? 23.266 15.766 17.906 1 96.88 352 GLU B N 1
ATOM 5805 C CA . GLU B 1 352 ? 23.453 16.188 19.297 1 96.88 352 GLU B CA 1
ATOM 5806 C C . GLU B 1 352 ? 22.375 17.203 19.703 1 96.88 352 GLU B C 1
ATOM 5808 O O . GLU B 1 352 ? 21.781 17.078 20.781 1 96.88 352 GLU B O 1
ATOM 5813 N N . LEU B 1 353 ? 22.125 18.188 18.859 1 95.94 353 LEU B N 1
ATOM 5814 C CA . LEU B 1 353 ? 21.172 19.25 19.125 1 95.94 353 LEU B CA 1
ATOM 5815 C C . LEU B 1 353 ? 19.797 18.703 19.422 1 95.94 353 LEU B C 1
ATOM 5817 O O . LEU B 1 353 ? 19.062 19.25 20.25 1 95.94 353 LEU B O 1
ATOM 5821 N N . TYR B 1 354 ? 19.453 17.562 18.781 1 97.12 354 TYR B N 1
ATOM 5822 C CA . TYR B 1 354 ? 18.062 17.125 18.859 1 97.12 354 TYR B CA 1
ATOM 5823 C C . TYR B 1 354 ? 17.969 15.75 19.531 1 97.12 354 TYR B C 1
ATOM 5825 O O . TYR B 1 354 ? 16.906 15.117 19.516 1 97.12 354 TYR B O 1
ATOM 5833 N N . SER B 1 355 ? 19.016 15.305 20.188 1 96.94 355 SER B N 1
ATOM 5834 C CA . SER B 1 355 ? 19.078 13.984 20.797 1 96.94 355 SER B CA 1
ATOM 5835 C C . SER B 1 355 ? 18.078 13.852 21.938 1 96.94 355 SER B C 1
ATOM 5837 O O . SER B 1 355 ? 17.594 12.75 22.219 1 96.94 355 SER B O 1
ATOM 5839 N N . GLU B 1 356 ? 17.734 14.984 22.578 1 97.25 356 GLU B N 1
ATOM 5840 C CA . GLU B 1 356 ? 16.812 14.938 23.703 1 97.25 356 GLU B CA 1
ATOM 5841 C C . GLU B 1 356 ? 15.422 14.508 23.25 1 97.25 356 GLU B C 1
ATOM 5843 O O . GLU B 1 356 ? 14.602 14.062 24.062 1 97.25 356 GLU B O 1
ATOM 5848 N N . TYR B 1 357 ? 15.164 14.641 21.953 1 98.19 357 TYR B N 1
ATOM 5849 C CA . TYR B 1 357 ? 13.836 14.312 21.453 1 98.19 357 TYR B CA 1
ATOM 5850 C C . TYR B 1 357 ? 13.797 12.891 20.891 1 98.19 357 TYR B C 1
ATOM 5852 O O . TYR B 1 357 ? 12.773 12.453 20.375 1 98.19 357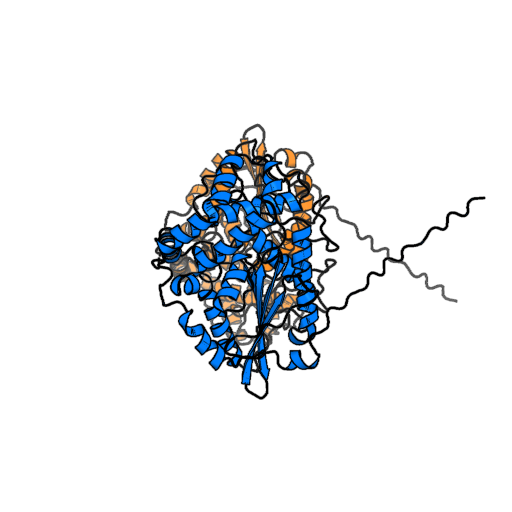 TYR B O 1
ATOM 5860 N N . PHE B 1 358 ? 14.922 12.141 20.953 1 97.94 358 PHE B N 1
ATOM 5861 C CA . PHE B 1 358 ? 14.914 10.727 20.578 1 97.94 358 PHE B CA 1
ATOM 5862 C C . PHE B 1 358 ? 14.195 9.891 21.625 1 97.94 358 PHE B C 1
ATOM 5864 O O . PHE B 1 358 ? 14.492 9.992 22.812 1 97.94 358 PHE B O 1
ATOM 5871 N N . PRO B 1 359 ? 13.219 9.102 21.141 1 97.56 359 PRO B N 1
ATOM 5872 C CA . PRO B 1 359 ? 12.469 8.297 22.109 1 97.56 359 PRO B CA 1
ATOM 5873 C C . PRO B 1 359 ? 13.32 7.207 22.766 1 97.56 359 PRO B C 1
ATOM 5875 O O . PRO B 1 359 ? 14.172 6.613 22.109 1 97.56 359 PRO B O 1
ATOM 5878 N N . THR B 1 360 ? 13.023 6.992 24.016 1 94.19 360 THR B N 1
ATOM 5879 C CA . THR B 1 360 ? 13.625 5.836 24.672 1 94.19 360 THR B CA 1
ATOM 5880 C C . THR B 1 360 ? 12.906 4.551 24.266 1 94.19 360 THR B C 1
ATOM 5882 O O . THR B 1 360 ? 11.758 4.59 23.828 1 94.19 360 THR B O 1
ATOM 5885 N N . LYS B 1 361 ? 13.625 3.447 24.344 1 89.62 361 LYS B N 1
ATOM 5886 C CA . LYS B 1 361 ? 13.031 2.156 24 1 89.62 361 LYS B CA 1
ATOM 5887 C C . LYS B 1 361 ? 11.766 1.901 24.812 1 89.62 361 LYS B C 1
ATOM 5889 O O . LYS B 1 361 ? 11.758 2.088 26.031 1 89.62 361 LYS B O 1
ATOM 5894 N N . GLY B 1 362 ? 10.711 1.655 24.172 1 91.44 362 GLY B N 1
ATOM 5895 C CA . GLY B 1 362 ? 9.477 1.296 24.844 1 91.44 362 GLY B CA 1
ATOM 5896 C C . GLY B 1 362 ? 8.641 2.498 25.25 1 91.44 362 GLY B C 1
ATOM 5897 O O . GLY B 1 362 ? 7.598 2.354 25.891 1 91.44 362 GLY B O 1
ATOM 5898 N N . LEU B 1 363 ? 9.039 3.695 24.859 1 94.75 363 LEU B N 1
ATOM 5899 C CA . LEU B 1 363 ? 8.359 4.914 25.297 1 94.75 363 LEU B CA 1
ATOM 5900 C C . LEU B 1 363 ? 6.883 4.879 24.922 1 94.75 363 LEU B C 1
ATOM 5902 O O . LEU B 1 363 ? 6.027 5.324 25.688 1 94.75 363 LEU B O 1
ATOM 5906 N N . CYS B 1 364 ? 6.629 4.387 23.766 1 93.38 364 CYS B N 1
ATOM 5907 C CA . CYS B 1 364 ? 5.262 4.375 23.266 1 93.38 364 CYS B CA 1
ATOM 5908 C C . CYS B 1 364 ? 4.355 3.545 24.172 1 93.38 364 CYS B C 1
ATOM 5910 O O . CYS B 1 364 ? 3.164 3.832 24.297 1 93.38 364 CYS B O 1
ATOM 5912 N N . GLY B 1 365 ? 4.844 2.561 24.984 1 84.19 365 GLY B N 1
ATOM 5913 C CA . GLY B 1 365 ? 4.078 1.751 25.906 1 84.19 365 GLY B CA 1
ATOM 5914 C C . GLY B 1 365 ? 3.393 0.567 25.25 1 84.19 365 GLY B C 1
ATOM 5915 O O . GLY B 1 365 ? 2.477 -0.025 25.828 1 84.19 365 GLY B O 1
ATOM 5916 N N . LYS B 1 366 ? 3.656 0.279 24 1 74.62 366 LYS B N 1
ATOM 5917 C CA . LYS B 1 366 ? 3.021 -0.883 23.391 1 74.62 366 LYS B CA 1
ATOM 5918 C C . LYS B 1 366 ? 3.648 -2.182 23.891 1 74.62 366 LYS B C 1
ATOM 5920 O O . LYS B 1 366 ? 4.863 -2.262 24.062 1 74.62 366 LYS B O 1
ATOM 5925 N N . THR B 1 367 ? 2.996 -2.85 24.719 1 52.03 367 THR B N 1
ATOM 5926 C CA . THR B 1 367 ? 3.502 -4.152 25.125 1 52.03 367 THR B CA 1
ATOM 5927 C C . THR B 1 367 ? 3.699 -5.066 23.922 1 52.03 367 THR B C 1
ATOM 5929 O O . THR B 1 367 ? 2.838 -5.137 23.047 1 52.03 367 THR B O 1
ATOM 5932 N N . ALA B 1 368 ? 4.898 -5.066 23.531 1 45.34 368 ALA B N 1
ATOM 5933 C CA . ALA B 1 368 ? 5.227 -6.027 22.484 1 45.34 368 ALA B CA 1
ATOM 5934 C C . ALA B 1 368 ? 4.336 -7.266 22.578 1 45.34 368 ALA B C 1
ATOM 5936 O O . ALA B 1 368 ? 4.262 -7.902 23.625 1 45.34 368 ALA B O 1
ATOM 5937 N N . CYS B 1 369 ? 3.154 -7.27 21.828 1 36.34 369 CYS B N 1
ATOM 5938 C CA . CYS B 1 369 ? 2.74 -8.664 21.688 1 36.34 369 CYS B CA 1
ATOM 5939 C C . CYS B 1 369 ? 3.66 -9.414 20.734 1 36.34 369 CYS B C 1
ATOM 5941 O O . CYS B 1 369 ? 4.117 -8.852 19.734 1 36.34 369 CYS B O 1
#

Sequence (738 aa):
MLHIALASLLLVCGTNGYPSPPNGDTKTLVMLHVLFRHGNRTAETSELYPNDPYLNRTYFPIGLGQLTNAGKAKEFSIGKALRERYNAFLGPYVYPGLVDARSTDYNRTKASLLYCLAGLFPPRGEQIWGMLNWQAVPYNFWPRDNDEVLLGVNCPKYVLDYNKQTTSPKQQLEFSKDKGIMDYVSKYSGLNVTSYEDIYGLYFAVSTEDELGLKLPDWLLKVWPRNITDVAIKEYYVATATTELKQMAAGYLLQKMINDTKTKINEDPNTQFKKKVYLYSAHESNVAHFLITLDIFKPHIPTYGSYVTLEVHKINGVHGIKIYYQNYSTNKPQLMKLPACEYFCPLDQFTELYSEYFPTKGLCGKTACMLHIALASLLLVCGTNGYPSPPNGDTKTLVMLHVLFRHGNRTAETSELYPNDPYLNRTYFPIGLGQLTNAGKAKEFSIGKALRERYNAFLGPYVYPGLVDARSTDYNRTKASLLYCLAGLFPPRGEQIWGMLNWQAVPYNFWPRDNDEVLLGVNCPKYVLDYNKQTTSPKQQLEFSKDKGIMDYVSKYSGLNVTSYEDIYGLYFAVSTEDELGLKLPDWLLKVWPRNITDVAIKEYYVATATTELKQMAAGYLLQKMINDTKTKINEDPNTQFKKKVYLYSAHESNVAHFLITLDIFKPHIPTYGSYVTLEVHKINGVHGIKIYYQNYSTNKPQLMKLPACEYFCPLDQFTELYSEYFPTKGLCGKTAC

Solvent-accessible surface area (backbone atoms only — not comparable to full-atom values): 39288 Å² total; per-residue (Å²): 136,83,79,79,78,77,76,76,77,75,75,71,76,68,74,75,68,66,80,58,55,64,80,77,59,53,75,30,53,64,37,37,40,36,42,28,18,28,31,40,38,42,44,36,78,87,22,57,43,77,60,41,92,61,63,82,63,52,56,80,60,49,29,65,41,20,51,38,50,69,7,48,44,45,17,22,48,51,11,37,51,51,28,62,53,38,38,80,68,61,50,78,65,82,36,68,52,30,57,50,40,36,20,44,70,41,68,36,17,37,28,23,40,46,28,18,46,37,33,43,45,45,48,42,78,89,59,56,55,66,89,58,83,52,49,73,72,63,69,48,64,41,58,63,94,68,22,51,46,82,36,11,62,67,21,61,43,36,48,53,52,48,52,51,50,62,67,28,70,70,44,44,54,56,51,57,74,45,38,69,60,37,51,51,46,22,70,67,37,59,43,86,50,84,51,42,63,51,43,33,31,42,43,50,27,51,51,30,40,48,73,73,67,49,88,73,65,73,79,42,68,82,38,56,64,62,58,41,49,58,46,24,41,52,29,58,52,60,60,43,64,45,61,67,34,29,12,30,39,25,11,39,38,52,45,49,54,51,51,52,48,54,53,54,75,70,46,65,87,80,54,82,68,53,61,40,35,36,39,38,22,38,41,43,62,46,54,50,41,40,31,47,71,60,61,64,56,72,96,59,74,64,38,70,44,16,34,39,35,41,37,30,30,47,59,96,87,39,52,22,37,33,40,32,42,31,60,71,86,53,94,57,65,40,79,44,61,38,79,95,44,46,55,64,24,46,44,71,58,49,50,60,76,50,45,83,30,44,58,57,91,66,56,46,57,71,72,84,78,136,82,80,76,76,79,77,76,78,75,76,72,75,68,73,74,68,68,80,59,55,65,82,76,57,54,76,30,53,64,36,36,38,36,42,28,19,28,32,38,39,41,42,36,78,86,24,56,43,76,59,40,93,61,64,82,63,51,56,79,60,49,29,64,40,21,53,38,52,68,7,48,43,43,17,22,47,50,12,36,52,50,30,62,54,38,38,79,68,62,50,77,65,80,35,70,51,29,58,48,38,35,20,44,71,42,67,35,17,35,28,24,40,47,28,19,48,36,34,43,46,46,48,41,78,90,59,54,54,66,89,58,83,50,49,73,72,64,69,48,64,40,58,64,93,67,22,49,47,81,37,11,63,67,21,61,42,36,49,53,50,47,51,52,48,61,67,28,70,71,44,44,53,57,50,58,76,46,38,68,59,37,50,54,47,21,69,66,36,58,43,88,49,82,51,42,62,52,43,33,33,41,43,50,27,51,50,29,39,48,73,71,66,48,87,74,65,73,79,41,67,82,39,54,65,65,59,40,49,58,46,24,41,52,31,58,50,61,60,43,65,43,62,68,34,30,12,31,41,24,13,38,37,52,45,47,55,53,52,53,49,54,52,55,73,68,45,65,86,81,54,82,67,52,61,41,35,38,39,37,23,38,40,43,62,46,56,48,40,39,31,47,71,60,59,67,57,73,95,60,74,62,38,69,44,17,36,40,35,41,38,29,31,46,57,95,87,39,52,22,38,31,42,32,42,30,60,72,86,52,93,57,66,39,79,43,60,37,79,95,48,44,56,64,26,45,44,70,59,49,49,60,75,51,47,82,30,45,58,58,92,67,57,46,58,70,70,84,77

pLDDT: mean 92.16, std 16.31, range [27.58, 98.94]

InterPro domains:
  IPR000560 Histidine phosphatase superfamily, clade-2 [PF00328] (29-314)
  IPR000560 Histidine phosphatase superfamily, clade-2 [cd07061] (28-326)
  IPR029033 Histidine phosphatase superfamily [G3DSA:3.40.50.1240] (28-368)
  IPR029033 Histidine phosphatase superfamily [SSF53254] (28-360)
  IPR033379 Histidine acid phosphatase active site [PS00616] (29-43)
  IPR050645 Histidine Acid Phosphatase [PTHR11567] (16-361)

Radius of gyration: 28.89 Å; Cα contacts (8 Å, |Δi|>4): 1295; chains: 2; bounding box: 68×92×100 Å